Protein AF-A0A5C0AWR8-F1 (afdb_monomer_lite)

Sequence (378 aa):
MVILFFAALILALPTAGLSIVAYIAVLIARSYFRARGRMHHANEKRAERAVVNGENRLPSWVGQETEQDVFLYAVRSFTLRKGVPADFVDAVLQDKNSFTSLMHLAGAMEVEGSSFMDQQLAVSTKLLQYWDAQKHVYEGARAIQTAQQKAEKREVQEDRQVHGQAEGAQPGGSSGDDRVLDVSRSHTPSPLTAKTRNPMFDAARTKLTATLNKMNINVLLIMQAGQILMTSDSLQQQPADWMGGDVLEVMFKVEGREPYFVYYQNSDYYVEMVRGRANFDEATRHEQYRSEASHALATYLVLQLYDQGIDISHDSLVFSHNRIHTNVLAYVERHDNWYPIQHCNQESDSATEQKVASVNNGQTEITDHIAMRALSPA

Secondary structure (DSSP, 8-state):
-HHHHHHHHHHHIIIIIHHHHHHHHHHHHHHHHHHHHHHHHHHHHHHHHHHHTT-----TTTT-HHHHHHHHHHHHHHHHHTT--HHHHHHHHHSHHHHHHHHHHHHHHHHTT--HHHHHHHHHHHHHHHHHHHHHHHHHHHHHHHHHHHHHHHHHHHHHHHHGGGS------------------------SS-----HHHHHHHHHHHHHHHHTT-EEEEEEETTEEEEE-HHHHTS-TT--BTTEEEEEEE-TTSPPEEEEEE-HHHHHHHHT----HHHHHHHHHHHHHHHHHHHHHHHHHHHHTT---TTS--EEEEPPSSSEEEEEEGGGTEEEEEE--TTS-TTHHHHHHHHHHTTSS-GGGSS-SSSPPP-

Radius of gyration: 30.31 Å; chains: 1; bounding box: 101×56×70 Å

Organism: NCBI:txid1940612

Structure (mmCIF, N/CA/C/O backbone):
data_AF-A0A5C0AWR8-F1
#
_entry.id   AF-A0A5C0AWR8-F1
#
loop_
_atom_site.group_PDB
_atom_site.id
_atom_site.type_symbol
_atom_site.label_atom_id
_atom_site.label_alt_id
_atom_site.label_comp_id
_atom_site.label_asym_id
_atom_site.label_entity_id
_atom_site.label_seq_id
_atom_site.pdbx_PDB_ins_code
_atom_site.Cartn_x
_atom_site.Cartn_y
_atom_site.Cartn_z
_atom_site.occupancy
_atom_site.B_iso_or_equiv
_atom_site.auth_seq_id
_atom_site.auth_comp_id
_atom_site.auth_asym_id
_atom_site.auth_atom_id
_atom_site.pdbx_PDB_model_num
ATOM 1 N N . MET A 1 1 ? -44.504 -34.061 15.853 1.00 55.78 1 MET A N 1
ATOM 2 C CA . MET A 1 1 ? -43.686 -34.184 14.624 1.00 55.78 1 MET A CA 1
ATOM 3 C C . MET A 1 1 ? -43.572 -32.857 13.873 1.00 55.78 1 MET A C 1
ATOM 5 O O . MET A 1 1 ? -42.469 -32.347 13.779 1.00 55.78 1 MET A O 1
ATOM 9 N N . VAL A 1 2 ? -44.672 -32.241 13.421 1.00 60.56 2 VAL A N 1
ATOM 10 C CA . VAL A 1 2 ? -44.637 -31.007 12.598 1.00 60.56 2 VAL A CA 1
ATOM 11 C C . VAL A 1 2 ? -43.988 -29.801 13.305 1.00 60.56 2 VAL A C 1
ATOM 13 O O . VAL A 1 2 ? -43.189 -29.093 12.708 1.00 60.56 2 VAL A O 1
ATOM 16 N N . ILE A 1 3 ? -44.244 -29.608 14.602 1.00 71.06 3 ILE A N 1
ATOM 17 C CA . ILE A 1 3 ? -43.681 -28.484 15.380 1.00 71.06 3 ILE A CA 1
ATOM 18 C C . ILE A 1 3 ? -42.151 -28.595 15.538 1.00 71.06 3 ILE A C 1
ATOM 20 O O . ILE A 1 3 ? -41.447 -27.592 15.475 1.00 71.06 3 ILE A O 1
ATOM 24 N N . LEU A 1 4 ? -41.622 -29.818 15.665 1.00 65.75 4 LEU A N 1
ATOM 25 C CA . LEU A 1 4 ? -40.177 -30.060 15.761 1.00 65.75 4 LEU A CA 1
ATOM 26 C C . LEU A 1 4 ? -39.460 -29.793 14.429 1.00 65.75 4 LEU A C 1
ATOM 28 O O . LEU A 1 4 ? -38.316 -29.353 14.433 1.00 65.75 4 LEU A O 1
ATOM 32 N N . PHE A 1 5 ? -40.142 -29.994 13.298 1.00 67.38 5 PHE A N 1
ATOM 33 C CA . PHE A 1 5 ? -39.609 -29.683 11.972 1.00 67.38 5 PHE A CA 1
ATOM 34 C C . PHE A 1 5 ? -39.431 -28.171 11.766 1.00 67.38 5 PHE A C 1
ATOM 36 O O . PHE A 1 5 ? -38.375 -27.733 11.318 1.00 67.38 5 PHE A O 1
ATOM 43 N N . PHE A 1 6 ? -40.415 -27.358 12.164 1.00 70.50 6 PHE A N 1
ATOM 44 C CA . PHE A 1 6 ? -40.301 -25.897 12.078 1.00 70.50 6 PHE A CA 1
ATOM 45 C C . PHE A 1 6 ? -39.277 -25.326 13.065 1.00 70.50 6 PHE A C 1
ATOM 47 O O . PHE A 1 6 ? -38.537 -24.414 12.706 1.00 70.50 6 PHE A O 1
ATOM 54 N N . ALA A 1 7 ? -39.167 -25.898 14.268 1.00 69.38 7 ALA A N 1
ATOM 55 C CA . ALA A 1 7 ? -38.116 -25.527 15.214 1.00 69.38 7 ALA A CA 1
ATOM 56 C C . ALA A 1 7 ? -36.713 -25.842 14.661 1.00 69.38 7 ALA A C 1
ATOM 58 O O . ALA A 1 7 ? -35.827 -24.994 14.730 1.00 69.38 7 ALA A O 1
ATOM 59 N N . ALA A 1 8 ? -36.524 -27.013 14.039 1.00 64.06 8 ALA A N 1
ATOM 60 C CA . ALA A 1 8 ? -35.270 -27.373 13.374 1.00 64.06 8 ALA A CA 1
ATOM 61 C C . ALA A 1 8 ? -34.954 -26.463 12.170 1.00 64.06 8 ALA A C 1
ATOM 63 O O . ALA A 1 8 ? -33.797 -26.105 11.966 1.00 64.06 8 ALA A O 1
ATOM 64 N N . LEU A 1 9 ? -35.968 -26.030 11.410 1.00 64.88 9 LEU A N 1
ATOM 65 C CA . LEU A 1 9 ? -35.808 -25.103 10.282 1.00 64.88 9 LEU A CA 1
ATOM 66 C C . LEU A 1 9 ? -35.366 -23.698 10.739 1.00 64.88 9 LEU A C 1
ATOM 68 O O . LEU A 1 9 ? -34.496 -23.092 10.119 1.00 64.88 9 LEU A O 1
ATOM 72 N N . ILE A 1 10 ? -35.918 -23.205 11.853 1.00 71.75 10 ILE A N 1
ATOM 73 C CA . ILE A 1 10 ? -35.551 -21.915 12.467 1.00 71.75 10 ILE A CA 1
ATOM 74 C C . ILE A 1 10 ? -34.163 -21.975 13.120 1.00 71.75 10 ILE A C 1
ATOM 76 O O . ILE A 1 10 ? -33.415 -21.003 13.071 1.00 71.75 10 ILE A O 1
ATOM 80 N N . LEU A 1 11 ? -33.778 -23.127 13.673 1.00 65.31 11 LEU A N 1
ATOM 81 C CA . LEU A 1 11 ? -32.439 -23.351 14.228 1.00 65.31 11 LEU A CA 1
ATOM 82 C C . LEU A 1 11 ? -31.359 -23.571 13.157 1.00 65.31 11 LEU A C 1
ATOM 84 O O . LEU A 1 11 ? -30.189 -23.326 13.433 1.00 65.31 11 LEU A O 1
ATOM 88 N N . ALA A 1 12 ? -31.726 -23.993 11.942 1.00 60.31 12 ALA A N 1
ATOM 89 C CA . ALA A 1 12 ? -30.806 -24.134 10.808 1.00 60.31 12 ALA A CA 1
ATOM 90 C C . ALA A 1 12 ? -30.588 -22.821 10.025 1.00 60.31 12 ALA A C 1
ATOM 92 O O . ALA A 1 12 ? -29.614 -22.690 9.282 1.00 60.31 12 ALA A O 1
ATOM 93 N N . LEU A 1 13 ? -31.468 -21.830 10.202 1.00 56.78 13 LEU A N 1
ATOM 94 C CA . LEU A 1 13 ? -31.416 -20.511 9.557 1.00 56.78 13 LEU A CA 1
ATOM 95 C C . LEU A 1 13 ? -30.119 -19.703 9.798 1.00 56.78 13 LEU A C 1
ATOM 97 O O . LEU A 1 13 ? -29.678 -19.054 8.848 1.00 56.78 13 LEU A O 1
ATOM 101 N N . PRO A 1 14 ? -29.447 -19.750 10.967 1.00 63.78 14 PRO A N 1
ATOM 102 C CA . PRO A 1 14 ? -28.206 -19.004 11.174 1.00 63.78 14 PRO A CA 1
ATOM 103 C C . PRO A 1 14 ? -27.051 -19.509 10.301 1.00 63.78 14 PRO A C 1
ATOM 105 O O . PRO A 1 14 ? -26.229 -18.716 9.868 1.00 63.78 14 PRO A O 1
ATOM 108 N N . THR A 1 15 ? -26.982 -20.808 9.997 1.00 62.31 15 THR A N 1
ATOM 109 C CA . THR A 1 15 ? -25.838 -21.409 9.285 1.00 62.31 15 THR A CA 1
ATOM 110 C C . THR A 1 15 ? -26.153 -21.732 7.822 1.00 62.31 15 THR A C 1
ATOM 112 O O . THR A 1 15 ? -25.359 -21.432 6.926 1.00 62.31 15 THR A O 1
ATOM 115 N N . ALA A 1 16 ? -27.340 -22.275 7.540 1.00 58.38 16 ALA A N 1
ATOM 116 C CA . ALA A 1 16 ? -27.794 -22.545 6.176 1.00 58.38 16 ALA A CA 1
ATOM 117 C C . ALA A 1 16 ? -28.327 -21.279 5.476 1.00 58.38 16 ALA A C 1
ATOM 119 O O . ALA A 1 16 ? -28.154 -21.116 4.272 1.00 58.38 16 ALA A O 1
ATOM 120 N N . GLY A 1 17 ? -28.934 -20.346 6.218 1.00 61.59 17 GLY A N 1
ATOM 121 C CA . GLY A 1 17 ? -29.434 -19.085 5.658 1.00 61.59 17 GLY A CA 1
ATOM 122 C C . GLY A 1 17 ? -28.309 -18.136 5.241 1.00 61.59 17 GLY A C 1
ATOM 123 O O . GLY A 1 17 ? -28.338 -17.613 4.128 1.00 61.59 17 GLY A O 1
ATOM 124 N N . LEU A 1 18 ? -27.277 -17.972 6.081 1.00 64.56 18 LEU A N 1
ATOM 125 C CA . LEU A 1 18 ? -26.104 -17.150 5.749 1.00 64.56 18 LEU A CA 1
ATOM 126 C C . LEU A 1 18 ? -25.330 -17.699 4.544 1.00 64.56 18 LEU A C 1
ATOM 128 O O . LEU A 1 18 ? -24.934 -16.923 3.679 1.00 64.56 18 LEU A O 1
ATOM 132 N N . SER A 1 19 ? -25.166 -19.020 4.436 1.00 61.41 19 SER A N 1
ATOM 133 C CA . SER A 1 19 ? -24.492 -19.630 3.280 1.00 61.41 19 SER A CA 1
ATOM 134 C C . SER A 1 19 ? -25.290 -19.477 1.981 1.00 61.41 19 SER A C 1
ATOM 136 O O . SER A 1 19 ? -24.690 -19.232 0.937 1.00 61.41 19 SER A O 1
ATOM 138 N N . ILE A 1 20 ? -26.627 -19.525 2.027 1.00 75.12 20 ILE A N 1
ATOM 139 C CA . ILE A 1 20 ? -27.479 -19.230 0.862 1.00 75.12 20 ILE A CA 1
ATOM 140 C C . ILE A 1 20 ? -27.379 -17.751 0.464 1.00 75.12 20 ILE A C 1
ATOM 142 O O . ILE A 1 20 ? -27.238 -17.454 -0.721 1.00 75.12 20 ILE A O 1
ATOM 146 N N . VAL A 1 21 ? -27.403 -16.818 1.421 1.00 69.94 21 VAL A N 1
ATOM 147 C CA . VAL A 1 21 ? -27.253 -15.378 1.137 1.00 69.94 21 VAL A CA 1
ATOM 148 C C . VAL A 1 21 ? -25.868 -15.070 0.571 1.00 69.94 21 VAL A C 1
ATOM 150 O O . VAL A 1 21 ? -25.774 -14.384 -0.444 1.00 69.94 21 VAL A O 1
ATOM 153 N N . ALA A 1 22 ? -24.805 -15.625 1.157 1.00 65.56 22 ALA A N 1
ATOM 154 C CA . ALA A 1 22 ? -23.444 -15.494 0.643 1.00 65.56 22 ALA A CA 1
ATOM 155 C C . ALA A 1 22 ? -23.319 -16.095 -0.766 1.00 65.56 22 ALA A C 1
ATOM 157 O O . ALA A 1 22 ? -22.766 -15.464 -1.664 1.00 65.56 22 ALA A O 1
ATOM 158 N N . TYR A 1 23 ? -23.904 -17.271 -1.006 1.00 72.62 23 TYR A N 1
ATOM 159 C CA . TYR A 1 23 ? -23.932 -17.891 -2.330 1.00 72.62 23 TYR A CA 1
ATOM 160 C C . TYR A 1 23 ? -24.665 -17.023 -3.365 1.00 72.62 23 TYR A C 1
ATOM 162 O O . TYR A 1 23 ? -24.157 -16.819 -4.469 1.00 72.62 23 TYR A O 1
ATOM 170 N N . ILE A 1 24 ? -25.823 -16.456 -3.010 1.00 75.56 24 ILE A N 1
ATOM 171 C CA . ILE A 1 24 ? -26.565 -15.524 -3.870 1.00 75.56 24 ILE A CA 1
ATOM 172 C C . ILE A 1 24 ? -25.746 -14.250 -4.115 1.00 75.56 24 ILE A C 1
ATOM 174 O O . ILE A 1 24 ? -25.658 -13.807 -5.259 1.00 75.56 24 ILE A O 1
ATOM 178 N N . ALA A 1 25 ? -25.094 -13.690 -3.094 1.00 66.25 25 ALA A N 1
ATOM 179 C CA . ALA A 1 25 ? -24.231 -12.519 -3.231 1.00 66.25 25 ALA A CA 1
ATOM 180 C C . ALA A 1 25 ? -23.051 -12.790 -4.179 1.00 66.25 25 ALA A C 1
ATOM 182 O O . ALA A 1 25 ? -22.793 -11.995 -5.082 1.00 66.25 25 ALA A O 1
ATOM 183 N N . VAL A 1 26 ? -22.396 -13.949 -4.055 1.00 72.62 26 VAL A N 1
ATOM 184 C CA . VAL A 1 26 ? -21.328 -14.392 -4.965 1.00 72.62 26 VAL A CA 1
ATOM 185 C C . VAL A 1 26 ? -21.856 -14.586 -6.388 1.00 72.62 26 VAL A C 1
ATOM 187 O O . VAL A 1 26 ? -21.194 -14.182 -7.346 1.00 72.62 26 VAL A O 1
ATOM 190 N N . LEU A 1 27 ? -23.047 -15.165 -6.565 1.00 76.50 27 LEU A N 1
ATOM 191 C CA . LEU A 1 27 ? -23.672 -15.297 -7.884 1.00 76.50 27 LEU A CA 1
ATOM 192 C C . LEU A 1 27 ? -23.990 -13.934 -8.508 1.00 76.50 27 LEU A C 1
ATOM 194 O O . LEU A 1 27 ? -23.688 -13.732 -9.687 1.00 76.50 27 LEU A O 1
ATOM 198 N N . ILE A 1 28 ? -24.542 -12.996 -7.734 1.00 72.56 28 ILE A N 1
ATOM 199 C CA . ILE A 1 28 ? -24.821 -11.627 -8.182 1.00 72.56 28 ILE A CA 1
ATOM 200 C C . ILE A 1 28 ? -23.513 -10.937 -8.558 1.00 72.56 28 ILE A C 1
ATOM 202 O O . ILE A 1 28 ? -23.407 -10.454 -9.683 1.00 72.56 28 ILE A O 1
ATOM 206 N N . ALA A 1 29 ? -22.493 -10.976 -7.698 1.00 58.62 29 ALA A N 1
ATOM 207 C CA . ALA A 1 29 ? -21.178 -10.406 -7.972 1.00 58.62 29 ALA A CA 1
ATOM 208 C C . ALA A 1 29 ? -20.571 -10.997 -9.252 1.00 58.62 29 ALA A C 1
ATOM 210 O O . ALA A 1 29 ? -20.183 -10.266 -10.160 1.00 58.62 29 ALA A O 1
ATOM 211 N N . ARG A 1 30 ? -20.578 -12.327 -9.403 1.00 68.19 30 ARG A N 1
ATOM 212 C CA . ARG A 1 30 ? -20.076 -13.003 -10.608 1.00 68.19 30 ARG A CA 1
ATOM 213 C C . ARG A 1 30 ? -20.863 -12.615 -11.859 1.00 68.19 30 ARG A C 1
ATOM 215 O O . ARG A 1 30 ? -20.267 -12.446 -12.925 1.00 68.19 30 ARG A O 1
ATOM 222 N N . SER A 1 31 ? -22.185 -12.483 -11.756 1.00 67.31 31 SER A N 1
ATOM 223 C CA . SER A 1 31 ? -23.040 -12.044 -12.863 1.00 67.31 31 SER A CA 1
ATOM 224 C C . SER A 1 31 ? -22.766 -10.587 -13.244 1.00 67.31 31 SER A C 1
ATOM 226 O O . SER A 1 31 ? -22.643 -10.286 -14.430 1.00 67.31 31 SER A O 1
ATOM 228 N N . TYR A 1 32 ? -22.562 -9.724 -12.248 1.00 67.25 32 TYR A N 1
ATOM 229 C CA . TYR A 1 32 ? -22.225 -8.317 -12.402 1.00 67.25 32 TYR A CA 1
ATOM 230 C C . TYR A 1 32 ? -20.857 -8.155 -13.066 1.00 67.25 32 TYR A C 1
ATOM 232 O O . TYR A 1 32 ? -20.756 -7.468 -14.076 1.00 67.25 32 TYR A O 1
ATOM 240 N N . PHE A 1 33 ? -19.824 -8.864 -12.600 1.00 63.72 33 PHE A N 1
ATOM 241 C CA . PHE A 1 33 ? -18.495 -8.829 -13.219 1.00 63.72 33 PHE A CA 1
ATOM 242 C C . PHE A 1 33 ? -18.507 -9.365 -14.655 1.00 63.72 33 PHE A C 1
ATOM 244 O O . PHE A 1 33 ? -17.884 -8.776 -15.535 1.00 63.72 33 PHE A O 1
ATOM 251 N N . ARG A 1 34 ? -19.265 -10.435 -14.939 1.00 74.50 34 ARG A N 1
ATOM 252 C CA . ARG A 1 34 ? -19.450 -10.929 -16.317 1.00 74.50 34 ARG A CA 1
ATOM 253 C C . ARG A 1 34 ? -20.184 -9.921 -17.197 1.00 74.50 34 ARG A C 1
ATOM 255 O O . ARG A 1 34 ? -19.812 -9.740 -18.353 1.00 74.50 34 ARG A O 1
ATOM 262 N N . ALA A 1 35 ? -21.231 -9.282 -16.677 1.00 70.38 35 ALA A N 1
ATOM 263 C CA . ALA A 1 35 ? -21.957 -8.243 -17.395 1.00 70.38 35 ALA A CA 1
ATOM 264 C C . ALA A 1 35 ? -21.047 -7.044 -17.679 1.00 70.38 35 ALA A C 1
ATOM 266 O O . ALA A 1 35 ? -20.977 -6.608 -18.823 1.00 70.38 35 ALA A O 1
ATOM 267 N N . ARG A 1 36 ? -20.278 -6.596 -16.683 1.00 71.12 36 ARG A N 1
ATOM 268 C CA . ARG A 1 36 ? -19.309 -5.506 -16.811 1.00 71.12 36 ARG A CA 1
ATOM 269 C C . ARG A 1 36 ? -18.202 -5.828 -17.811 1.00 71.12 36 ARG A C 1
ATOM 271 O O . ARG A 1 36 ? -17.913 -4.990 -18.650 1.00 71.12 36 ARG A O 1
ATOM 278 N N . GLY A 1 37 ? -17.669 -7.050 -17.811 1.00 73.88 37 GLY A N 1
ATOM 279 C CA . GLY A 1 37 ? -16.694 -7.487 -18.817 1.00 73.88 37 GLY A CA 1
ATOM 280 C C . GLY A 1 37 ? -17.255 -7.469 -20.245 1.00 73.88 37 GLY A C 1
ATOM 281 O O . GLY A 1 37 ? -16.582 -7.020 -21.169 1.00 73.88 37 GLY A O 1
ATOM 282 N N . ARG A 1 38 ? -18.518 -7.883 -20.434 1.00 80.69 38 ARG A N 1
ATOM 283 C CA . ARG A 1 38 ? -19.192 -7.794 -21.744 1.00 80.69 38 ARG A CA 1
ATOM 284 C C . ARG A 1 38 ? -19.460 -6.352 -22.166 1.00 80.69 38 ARG A C 1
ATOM 286 O O . ARG A 1 38 ? -19.283 -6.038 -23.337 1.00 80.69 38 ARG A O 1
ATOM 293 N N . MET A 1 39 ? -19.883 -5.499 -21.233 1.00 77.88 39 MET A N 1
ATOM 294 C CA . MET A 1 39 ? -20.099 -4.075 -21.500 1.00 77.88 39 MET A CA 1
ATOM 295 C C . MET A 1 39 ? -18.788 -3.380 -21.854 1.00 77.88 39 MET A C 1
ATOM 297 O O . MET A 1 39 ? -18.757 -2.660 -22.837 1.00 77.88 39 MET A O 1
ATOM 301 N N . HIS A 1 40 ? -17.698 -3.670 -21.141 1.00 80.00 40 HIS A N 1
ATOM 302 C CA . HIS A 1 40 ? -16.376 -3.141 -21.463 1.00 80.00 40 HIS A CA 1
ATOM 303 C C . HIS A 1 40 ? -15.961 -3.505 -22.891 1.00 80.00 40 HIS A C 1
ATOM 305 O O . HIS A 1 40 ? -15.625 -2.621 -23.667 1.00 80.00 40 HIS A O 1
ATOM 311 N N . HIS A 1 41 ? -16.083 -4.777 -23.281 1.00 87.25 41 HIS A N 1
ATOM 312 C CA . HIS A 1 41 ? -15.747 -5.194 -24.643 1.00 87.25 41 HIS A CA 1
ATOM 313 C C . HIS A 1 41 ? -16.673 -4.578 -25.708 1.00 87.25 41 HIS A C 1
ATOM 315 O O . HIS A 1 41 ? -16.240 -4.248 -26.811 1.00 87.25 41 HIS A O 1
ATOM 321 N N . ALA A 1 42 ? -17.961 -4.403 -25.393 1.00 89.75 42 ALA A N 1
ATOM 322 C CA . ALA A 1 42 ? -18.899 -3.729 -26.285 1.00 89.75 42 ALA A CA 1
ATOM 323 C C . ALA A 1 42 ? -18.559 -2.238 -26.450 1.00 89.75 42 ALA A C 1
ATOM 325 O O . ALA A 1 42 ? -18.569 -1.742 -27.577 1.00 89.75 42 ALA A O 1
ATOM 326 N N . ASN A 1 43 ? -18.224 -1.554 -25.354 1.00 88.94 43 ASN A N 1
ATOM 327 C CA . ASN A 1 43 ? -17.800 -0.156 -25.340 1.00 88.94 43 ASN A CA 1
ATOM 328 C C . ASN A 1 43 ? -16.485 0.016 -26.100 1.00 88.94 43 ASN A C 1
ATOM 330 O O . ASN A 1 43 ? -16.406 0.877 -26.963 1.00 88.94 43 ASN A O 1
ATOM 334 N N . GLU A 1 44 ? -15.508 -0.864 -25.875 1.00 92.94 44 GLU A N 1
ATOM 335 C CA . GLU A 1 44 ? -14.244 -0.902 -26.615 1.00 92.94 44 GLU A CA 1
ATOM 336 C C . GLU A 1 44 ? -14.503 -1.018 -28.121 1.00 92.94 44 GLU A C 1
ATOM 338 O O . GLU A 1 44 ? -14.021 -0.201 -28.900 1.00 92.94 44 GLU A O 1
ATOM 343 N N . LYS A 1 45 ? -15.350 -1.963 -28.555 1.00 93.44 45 LYS A N 1
ATOM 344 C CA . LYS A 1 45 ? -15.681 -2.131 -29.980 1.00 93.44 45 LYS A CA 1
ATOM 345 C C . LYS A 1 45 ? -16.420 -0.938 -30.584 1.00 93.44 45 LYS A C 1
ATOM 347 O O . LYS A 1 45 ? -16.255 -0.672 -31.775 1.00 93.44 45 LYS A O 1
ATOM 352 N N . ARG A 1 46 ? -17.255 -0.239 -29.812 1.00 93.25 46 ARG A N 1
ATOM 353 C CA . ARG A 1 46 ? -17.919 0.995 -30.261 1.00 93.25 46 ARG A CA 1
ATOM 354 C C . ARG A 1 46 ? -16.935 2.150 -30.351 1.00 93.25 46 ARG A C 1
ATOM 356 O O . ARG A 1 46 ? -16.904 2.811 -31.383 1.00 93.25 46 ARG A O 1
ATOM 363 N N . ALA A 1 47 ? -16.097 2.320 -29.335 1.00 94.56 47 ALA A N 1
ATOM 364 C CA . ALA A 1 47 ? -15.051 3.327 -29.294 1.00 94.56 47 ALA A CA 1
ATOM 365 C C . ALA A 1 47 ? -14.060 3.145 -30.454 1.00 94.56 47 ALA A C 1
ATOM 367 O O . ALA A 1 47 ? -13.770 4.100 -31.167 1.00 94.56 47 ALA A O 1
ATOM 368 N N . GLU A 1 48 ? -13.630 1.911 -30.739 1.00 94.06 48 GLU A N 1
ATOM 369 C CA . GLU A 1 48 ? -12.796 1.602 -31.906 1.00 94.06 48 GLU A CA 1
ATOM 370 C C . GLU A 1 48 ? -13.467 2.020 -33.223 1.00 94.06 48 GLU A C 1
ATOM 372 O O . GLU A 1 48 ? -12.822 2.626 -34.077 1.00 94.06 48 GLU A O 1
ATOM 377 N N . ARG A 1 49 ? -14.764 1.728 -33.399 1.00 94.56 49 ARG A N 1
ATOM 378 C CA . ARG A 1 49 ? -15.512 2.144 -34.599 1.00 94.56 49 ARG A CA 1
ATOM 379 C C . ARG A 1 49 ? -15.638 3.660 -34.695 1.00 94.56 49 ARG A C 1
ATOM 381 O O . ARG A 1 49 ? -15.494 4.187 -35.790 1.00 94.56 49 ARG A O 1
ATOM 388 N N . ALA A 1 50 ? -15.884 4.344 -33.581 1.00 93.31 50 ALA A N 1
ATOM 389 C CA . ALA A 1 50 ? -15.970 5.800 -33.537 1.00 93.31 50 ALA A CA 1
ATOM 390 C C . ALA A 1 50 ? -14.646 6.439 -33.992 1.00 93.31 50 ALA A C 1
ATOM 392 O O . ALA A 1 50 ? -14.647 7.282 -34.888 1.00 93.31 50 ALA A O 1
ATOM 393 N N . VAL A 1 51 ? -13.510 5.950 -33.479 1.00 94.69 51 VAL A N 1
ATOM 394 C CA . VAL A 1 51 ? -12.175 6.409 -33.900 1.00 94.69 51 VAL A CA 1
ATOM 395 C C . VAL A 1 51 ? -11.932 6.135 -35.389 1.00 94.69 51 VAL A C 1
ATOM 397 O O . VAL A 1 51 ? -11.471 7.020 -36.106 1.00 94.69 51 VAL A O 1
ATOM 400 N N . VAL A 1 52 ? -12.290 4.948 -35.894 1.00 93.81 52 VAL A N 1
ATOM 401 C CA . VAL A 1 52 ? -12.159 4.607 -37.328 1.00 93.81 52 VAL A CA 1
ATOM 402 C C . VAL A 1 52 ? -13.048 5.485 -38.218 1.00 93.81 52 VAL A C 1
ATOM 404 O O . VAL A 1 52 ? -12.643 5.844 -39.321 1.00 93.81 52 VAL A O 1
ATOM 407 N N . ASN A 1 53 ? -14.229 5.873 -37.737 1.00 94.31 53 ASN A N 1
ATOM 408 C CA . ASN A 1 53 ? -15.147 6.771 -38.439 1.00 94.31 53 ASN A CA 1
ATOM 409 C C . ASN A 1 53 ? -14.720 8.251 -38.373 1.00 94.31 53 ASN A C 1
ATOM 411 O O . ASN A 1 53 ? -15.391 9.103 -38.954 1.00 94.31 53 ASN A O 1
ATOM 415 N N . GLY A 1 54 ? -13.617 8.567 -37.687 1.00 92.88 54 GLY A N 1
ATOM 416 C CA . GLY A 1 54 ? -13.099 9.928 -37.549 1.00 92.88 54 GLY A CA 1
ATOM 417 C C . GLY A 1 54 ? -13.772 10.750 -36.449 1.00 92.88 54 GLY A C 1
ATOM 418 O O . GLY A 1 54 ? -13.617 11.972 -36.425 1.00 92.88 54 GLY A O 1
ATOM 419 N N . GLU A 1 55 ? -14.498 10.116 -35.523 1.00 93.31 55 GLU A N 1
ATOM 420 C CA . GLU A 1 55 ? -15.027 10.772 -34.323 1.00 93.31 55 GLU A CA 1
ATOM 421 C C . GLU A 1 55 ? -13.898 11.003 -33.309 1.00 93.31 55 GLU A C 1
ATOM 423 O O . GLU A 1 55 ? -13.762 10.336 -32.285 1.00 93.31 55 GLU A O 1
ATOM 428 N N . ASN A 1 56 ? -13.049 11.973 -33.631 1.00 93.38 56 ASN A N 1
ATOM 429 C CA . ASN A 1 56 ? -11.860 12.317 -32.871 1.00 93.38 56 ASN A CA 1
ATOM 430 C C . ASN A 1 56 ? -12.235 13.189 -31.669 1.00 93.38 56 ASN A C 1
ATOM 432 O O . ASN A 1 56 ? -12.353 14.410 -31.778 1.00 93.38 56 ASN A O 1
ATOM 436 N N . ARG A 1 57 ? -12.424 12.562 -30.507 1.00 94.94 57 ARG A N 1
ATOM 437 C CA . ARG A 1 57 ? -12.614 13.252 -29.222 1.00 94.94 57 ARG A CA 1
ATOM 438 C C . ARG A 1 57 ? -11.449 12.947 -28.301 1.00 94.94 57 ARG A C 1
ATOM 440 O O . ARG A 1 57 ? -10.961 11.824 -28.291 1.00 94.94 57 ARG A O 1
ATOM 447 N N . LEU A 1 58 ? -10.967 13.946 -27.577 1.00 97.56 58 LEU A N 1
ATOM 448 C CA . LEU A 1 58 ? -9.961 13.741 -26.539 1.00 97.56 58 LEU A CA 1
ATOM 449 C C . LEU A 1 58 ? -10.662 13.521 -25.195 1.00 97.56 58 LEU A C 1
ATOM 451 O O . LEU A 1 58 ? -11.769 14.037 -25.017 1.00 97.56 58 LEU A O 1
ATOM 455 N N . PRO A 1 59 ? -10.050 12.765 -24.271 1.00 96.88 59 PRO A N 1
ATOM 456 C CA . PRO A 1 59 ? -10.613 12.592 -22.947 1.00 96.88 59 PRO A CA 1
ATOM 457 C C . PRO A 1 59 ? -10.589 13.914 -22.173 1.00 96.88 59 PRO A C 1
ATOM 459 O O . PRO A 1 59 ? -9.709 14.754 -22.384 1.00 96.88 59 PRO A O 1
ATOM 462 N N . SER A 1 60 ? -11.544 14.095 -21.263 1.00 97.38 60 SER A N 1
ATOM 463 C CA . SER A 1 60 ? -11.716 15.331 -20.483 1.00 97.38 60 SER A CA 1
ATOM 464 C C . SER A 1 60 ? -10.481 15.709 -19.656 1.00 97.38 60 SER A C 1
ATOM 466 O O . SER A 1 60 ? -10.227 16.887 -19.404 1.00 97.38 60 SER A O 1
ATOM 468 N N . TRP A 1 61 ? -9.676 14.712 -19.295 1.00 94.56 61 TRP A N 1
ATOM 469 C CA . TRP A 1 61 ? -8.472 14.834 -18.485 1.00 94.56 61 TRP A CA 1
ATOM 470 C C . TRP A 1 61 ? -7.189 15.142 -19.271 1.00 94.56 61 TRP A C 1
ATOM 472 O O . TRP A 1 61 ? -6.151 15.380 -18.666 1.00 94.56 61 TRP A O 1
ATOM 482 N N . VAL A 1 62 ? -7.217 15.190 -20.610 1.00 93.06 62 VAL A N 1
ATOM 483 C CA . VAL A 1 62 ? -5.995 15.349 -21.434 1.00 93.06 62 VAL A CA 1
ATOM 484 C C . VAL A 1 62 ? -5.232 16.664 -21.188 1.00 93.06 62 VAL A C 1
ATOM 486 O O . VAL A 1 62 ? -4.067 16.777 -21.544 1.00 93.06 62 VAL A O 1
ATOM 489 N N . GLY A 1 63 ? -5.887 17.679 -20.615 1.00 88.31 63 GLY A N 1
ATOM 490 C CA . GLY A 1 63 ? -5.257 18.952 -20.241 1.00 88.31 63 GLY A CA 1
ATOM 491 C C . GLY A 1 63 ? -4.696 18.981 -18.817 1.00 88.31 63 GLY A C 1
ATOM 492 O O . GLY A 1 63 ? -4.146 19.999 -18.406 1.00 88.31 63 GLY A O 1
ATOM 493 N N . GLN A 1 64 ? -4.871 17.902 -18.053 1.00 92.00 64 GLN A N 1
ATOM 494 C CA . GLN A 1 64 ? -4.429 17.783 -16.670 1.00 92.00 64 GLN A CA 1
ATOM 495 C C . GLN A 1 64 ? -3.165 16.921 -16.631 1.00 92.00 64 GLN A C 1
ATOM 497 O O . GLN A 1 64 ? -3.242 15.697 -16.705 1.00 92.00 64 GLN A O 1
ATOM 502 N N . GLU A 1 65 ? -2.005 17.571 -16.507 1.00 82.38 65 GLU A N 1
ATOM 503 C CA . GLU A 1 65 ? -0.678 16.930 -16.548 1.00 82.38 65 GLU A CA 1
ATOM 504 C C . GLU A 1 65 ? -0.593 15.715 -15.610 1.00 82.38 65 GLU A C 1
ATOM 506 O O . GLU A 1 65 ? -0.235 14.619 -16.032 1.00 82.38 65 GLU A O 1
ATOM 511 N N . THR A 1 66 ? -1.067 15.864 -14.369 1.00 75.06 66 THR A N 1
ATOM 512 C CA . THR A 1 66 ? -1.081 14.776 -13.381 1.00 75.06 66 THR A CA 1
ATOM 513 C C . THR A 1 66 ? -1.935 13.579 -13.811 1.00 75.06 66 THR A C 1
ATOM 515 O O . THR A 1 66 ? -1.526 12.435 -13.618 1.00 75.06 66 THR A O 1
ATOM 518 N N . GLU A 1 67 ? -3.119 13.798 -14.390 1.00 74.75 67 GLU A N 1
ATOM 519 C CA . GLU A 1 67 ? -3.993 12.695 -14.818 1.00 74.75 67 GLU A CA 1
ATOM 520 C C . GLU A 1 67 ? -3.434 11.998 -16.062 1.00 74.75 67 GLU A C 1
ATOM 522 O O . GLU A 1 67 ? -3.472 10.769 -16.152 1.00 74.75 67 GLU A O 1
ATOM 527 N N . GLN A 1 68 ? -2.850 12.766 -16.985 1.00 89.12 68 GLN A N 1
ATOM 528 C CA . GLN A 1 68 ? -2.179 12.235 -18.165 1.00 89.12 68 GLN A CA 1
ATOM 529 C C . GLN A 1 68 ? -0.971 11.366 -17.786 1.00 89.12 68 GLN A C 1
ATOM 531 O O . GLN A 1 68 ? -0.832 10.260 -18.313 1.00 89.12 68 GLN A O 1
ATOM 536 N N . ASP A 1 69 ? -0.146 11.806 -16.836 1.00 74.31 69 ASP A N 1
ATOM 537 C CA . ASP A 1 69 ? 1.002 11.038 -16.346 1.00 74.31 69 ASP A CA 1
ATOM 538 C C . ASP A 1 69 ? 0.571 9.725 -15.686 1.00 74.31 69 ASP A C 1
ATOM 540 O O . ASP A 1 69 ? 1.092 8.652 -16.012 1.00 74.31 69 ASP A O 1
ATOM 544 N N . VAL A 1 70 ? -0.436 9.783 -14.805 1.00 69.19 70 VAL A N 1
ATOM 545 C CA . VAL A 1 70 ? -1.013 8.591 -14.164 1.00 69.19 70 VAL A CA 1
ATOM 546 C C . VAL A 1 70 ? -1.563 7.625 -15.216 1.00 69.19 70 VAL A C 1
ATOM 548 O O . VAL A 1 70 ? -1.354 6.411 -15.117 1.00 69.19 70 VAL A O 1
ATOM 551 N N . PHE A 1 71 ? -2.239 8.146 -16.242 1.00 90.50 71 PHE A N 1
ATOM 552 C CA . PHE A 1 71 ? -2.792 7.349 -17.329 1.00 90.50 71 PHE A CA 1
ATOM 553 C C . PHE A 1 71 ? -1.703 6.634 -18.137 1.00 90.50 71 PHE A C 1
ATOM 555 O O . PHE A 1 71 ? -1.739 5.408 -18.281 1.00 90.50 71 PHE A O 1
ATOM 562 N N . LEU A 1 72 ? -0.723 7.383 -18.650 1.00 90.62 72 LEU A N 1
ATOM 563 C CA . LEU A 1 72 ? 0.344 6.842 -19.493 1.00 90.62 72 LEU A CA 1
ATOM 564 C C . LEU A 1 72 ? 1.217 5.853 -18.731 1.00 90.62 72 LEU A C 1
ATOM 566 O O . LEU A 1 72 ? 1.585 4.809 -19.281 1.00 90.62 72 LEU A O 1
ATOM 570 N N . TYR A 1 73 ? 1.480 6.118 -17.453 1.00 80.25 73 TYR A N 1
ATOM 571 C CA . TYR A 1 73 ? 2.180 5.157 -16.626 1.00 80.25 73 TYR A CA 1
ATOM 572 C C . TYR A 1 73 ? 1.414 3.841 -16.470 1.00 80.25 73 TYR A C 1
ATOM 574 O O . TYR A 1 73 ? 1.998 2.769 -16.660 1.00 80.25 73 TYR A O 1
ATOM 582 N N . ALA A 1 74 ? 0.128 3.891 -16.109 1.00 70.94 74 ALA A N 1
ATOM 583 C CA . ALA A 1 74 ? -0.667 2.682 -15.912 1.00 70.94 74 ALA A CA 1
ATOM 584 C C . ALA A 1 74 ? -0.708 1.842 -17.198 1.00 70.94 74 ALA A C 1
ATOM 586 O O . ALA A 1 74 ? -0.514 0.622 -17.154 1.00 70.94 74 ALA A O 1
ATOM 587 N N . VAL A 1 75 ? -0.850 2.506 -18.352 1.00 92.56 75 VAL A N 1
ATOM 588 C CA . VAL A 1 75 ? -0.811 1.864 -19.670 1.00 92.56 75 VAL A CA 1
ATOM 589 C C . VAL A 1 75 ? 0.542 1.194 -19.934 1.00 92.56 75 VAL A C 1
ATOM 591 O O . VAL A 1 75 ? 0.587 0.024 -20.340 1.00 92.56 75 VAL A O 1
ATOM 594 N N . ARG A 1 76 ? 1.647 1.902 -19.673 1.00 91.88 76 ARG A N 1
ATOM 595 C CA . ARG A 1 76 ? 3.019 1.403 -19.851 1.00 91.88 76 ARG A CA 1
ATOM 596 C C . ARG A 1 76 ? 3.310 0.228 -18.921 1.00 91.88 76 ARG A C 1
ATOM 598 O O . ARG A 1 76 ? 3.695 -0.842 -19.376 1.00 91.88 76 ARG A O 1
ATOM 605 N N . SER A 1 77 ? 3.064 0.353 -17.621 1.00 77.75 77 SER A N 1
ATOM 606 C CA . SER A 1 77 ? 3.368 -0.728 -16.676 1.00 77.75 77 SER A CA 1
ATOM 607 C C . SER A 1 77 ? 2.436 -1.936 -16.812 1.00 77.75 77 SER A C 1
ATOM 609 O O . SER A 1 77 ? 2.857 -3.058 -16.520 1.00 77.75 77 SER A O 1
ATOM 611 N N . PHE A 1 78 ? 1.198 -1.782 -17.296 1.00 85.00 78 PHE A N 1
ATOM 612 C CA . PHE A 1 78 ? 0.374 -2.935 -17.678 1.00 85.00 78 PHE A CA 1
ATOM 613 C C . PHE A 1 78 ? 0.963 -3.683 -18.883 1.00 85.00 78 PHE A C 1
ATOM 615 O O . PHE A 1 78 ? 1.094 -4.907 -18.840 1.00 85.00 78 PHE A O 1
ATOM 622 N N . THR A 1 79 ? 1.351 -2.968 -19.942 1.00 93.06 79 THR A N 1
ATOM 623 C CA . THR A 1 79 ? 1.880 -3.572 -21.182 1.00 93.06 79 THR A CA 1
ATOM 624 C C . THR A 1 79 ? 3.244 -4.234 -20.968 1.00 93.06 79 THR A C 1
ATOM 626 O O . THR A 1 79 ? 3.443 -5.371 -21.401 1.00 93.06 79 THR A O 1
ATOM 629 N N . LEU A 1 80 ? 4.130 -3.614 -20.182 1.00 88.31 80 LEU A N 1
ATOM 630 C CA . LEU A 1 80 ? 5.402 -4.212 -19.757 1.00 88.31 80 LEU A CA 1
ATOM 631 C C . LEU A 1 80 ? 5.198 -5.519 -18.977 1.00 88.31 80 LEU A C 1
ATOM 633 O O . LEU A 1 80 ? 5.839 -6.528 -19.268 1.00 88.31 80 LEU A O 1
ATOM 637 N N . ARG A 1 81 ? 4.251 -5.551 -18.026 1.00 83.00 81 ARG A N 1
ATOM 638 C CA . ARG A 1 81 ? 3.912 -6.772 -17.265 1.00 83.00 81 ARG A CA 1
ATOM 639 C C . ARG A 1 81 ? 3.349 -7.894 -18.140 1.00 83.00 81 ARG A C 1
ATOM 641 O O . ARG A 1 81 ? 3.390 -9.056 -17.742 1.00 83.00 81 ARG A O 1
ATOM 648 N N . LYS A 1 82 ? 2.835 -7.568 -19.327 1.00 90.88 82 LYS A N 1
ATOM 649 C CA . LYS A 1 82 ? 2.389 -8.534 -20.341 1.00 90.88 82 LYS A CA 1
ATOM 650 C C . LYS A 1 82 ? 3.509 -8.983 -21.286 1.00 90.88 82 LYS A C 1
ATOM 652 O O . LYS A 1 82 ? 3.247 -9.777 -22.183 1.00 90.88 82 LYS A O 1
ATOM 657 N N . GLY A 1 83 ? 4.745 -8.540 -21.052 1.00 92.69 83 GLY A N 1
ATOM 658 C CA . GLY A 1 83 ? 5.931 -8.976 -21.785 1.00 92.69 83 GLY A CA 1
ATOM 659 C C . GLY A 1 83 ? 6.231 -8.167 -23.046 1.00 92.69 83 GLY A C 1
ATOM 660 O O . GLY A 1 83 ? 7.043 -8.614 -23.855 1.00 92.69 83 GLY A O 1
ATOM 661 N N . VAL A 1 84 ? 5.599 -7.002 -23.234 1.00 95.12 84 VAL A N 1
ATOM 662 C CA . VAL A 1 84 ? 5.956 -6.092 -24.331 1.00 95.12 84 VAL A CA 1
ATOM 663 C C . VAL A 1 84 ? 7.293 -5.408 -24.009 1.00 95.12 84 VAL A C 1
ATOM 665 O O . VAL A 1 84 ? 7.450 -4.910 -22.892 1.00 95.12 84 VAL A O 1
ATOM 668 N N . PRO A 1 85 ? 8.262 -5.366 -24.941 1.00 95.56 85 PRO A N 1
ATOM 669 C CA . PRO A 1 85 ? 9.520 -4.646 -24.748 1.00 95.56 85 PRO A CA 1
ATOM 670 C C . PRO A 1 85 ? 9.319 -3.139 -24.511 1.00 95.56 85 PRO A C 1
ATOM 672 O O . PRO A 1 85 ? 8.481 -2.509 -25.154 1.00 95.56 85 PRO A O 1
ATOM 675 N N . ALA A 1 86 ? 10.085 -2.551 -23.586 1.00 91.56 86 ALA A N 1
ATOM 676 C CA . ALA A 1 86 ? 9.924 -1.148 -23.188 1.00 91.56 86 ALA A CA 1
ATOM 677 C C . ALA A 1 86 ? 10.211 -0.154 -24.319 1.00 91.56 86 ALA A C 1
ATOM 679 O O . ALA A 1 86 ? 9.472 0.805 -24.502 1.00 91.56 86 ALA A O 1
ATOM 680 N N . ASP A 1 87 ? 11.233 -0.440 -25.115 1.00 93.00 87 ASP A N 1
ATOM 681 C CA . ASP A 1 87 ? 11.605 0.287 -26.325 1.00 93.00 87 ASP A CA 1
ATOM 682 C C . ASP A 1 87 ? 10.482 0.315 -27.371 1.00 93.00 87 ASP A C 1
ATOM 684 O O . ASP A 1 87 ? 10.257 1.349 -27.998 1.00 93.00 87 ASP A O 1
ATOM 688 N N . PHE A 1 88 ? 9.728 -0.777 -27.527 1.00 96.00 88 PHE A N 1
ATOM 689 C CA . PHE A 1 88 ? 8.530 -0.779 -28.369 1.00 96.00 88 PHE A CA 1
ATOM 690 C C . PHE A 1 88 ? 7.429 0.133 -27.810 1.00 96.00 88 PHE A C 1
ATOM 692 O O . PHE A 1 88 ? 6.871 0.945 -28.549 1.00 96.00 88 PHE A O 1
ATOM 699 N N . VAL A 1 89 ? 7.113 0.010 -26.514 1.00 96.25 89 VAL A N 1
ATOM 700 C CA . VAL A 1 89 ? 6.068 0.830 -25.875 1.00 96.25 89 VAL A CA 1
ATOM 701 C C . VAL A 1 89 ? 6.407 2.315 -25.999 1.00 96.25 89 VAL A C 1
ATOM 703 O O . VAL A 1 89 ? 5.558 3.105 -26.406 1.00 96.25 89 VAL A O 1
ATOM 706 N N . ASP A 1 90 ? 7.655 2.682 -25.713 1.00 94.19 90 ASP A N 1
ATOM 707 C CA . ASP A 1 90 ? 8.119 4.064 -25.773 1.00 94.19 90 ASP A CA 1
ATOM 708 C C . ASP A 1 90 ? 8.085 4.601 -27.211 1.00 94.19 90 ASP A C 1
ATOM 710 O O . ASP A 1 90 ? 7.610 5.713 -27.427 1.00 94.19 90 ASP A O 1
ATOM 714 N N . ALA A 1 91 ? 8.486 3.803 -28.208 1.00 95.12 91 ALA A N 1
ATOM 715 C CA . ALA A 1 91 ? 8.399 4.195 -29.616 1.00 95.12 91 ALA A CA 1
ATOM 716 C C . ALA A 1 91 ? 6.952 4.473 -30.060 1.00 95.12 91 ALA A C 1
ATOM 718 O O . ALA A 1 91 ? 6.694 5.464 -30.743 1.00 95.12 91 ALA A O 1
ATOM 719 N N . VAL A 1 92 ? 5.993 3.639 -29.642 1.00 96.31 92 VAL A N 1
ATOM 720 C CA . VAL A 1 92 ? 4.565 3.835 -29.949 1.00 96.31 92 VAL A CA 1
ATOM 721 C C . VAL A 1 92 ? 4.001 5.070 -29.243 1.00 96.31 92 VAL A C 1
ATOM 723 O O . VAL A 1 92 ? 3.221 5.808 -29.840 1.00 96.31 92 VAL A O 1
ATOM 726 N N . LEU A 1 93 ? 4.373 5.307 -27.981 1.00 95.19 93 LEU A N 1
ATOM 727 C CA . LEU A 1 93 ? 3.888 6.462 -27.218 1.00 95.19 93 LEU A CA 1
ATOM 728 C C . LEU A 1 93 ? 4.536 7.785 -27.657 1.00 95.19 93 LEU A C 1
ATOM 730 O O . LEU A 1 93 ? 3.918 8.835 -27.503 1.00 95.19 93 LEU A O 1
ATOM 734 N N . GLN A 1 94 ? 5.749 7.752 -28.212 1.00 95.19 94 GLN A N 1
ATOM 735 C CA . GLN A 1 94 ? 6.421 8.927 -28.779 1.00 95.19 94 GLN A CA 1
ATOM 736 C C . GLN A 1 94 ? 5.966 9.237 -30.211 1.00 95.19 94 GLN A C 1
ATOM 738 O O . GLN A 1 94 ? 6.040 10.391 -30.641 1.00 95.19 94 GLN A O 1
ATOM 743 N N . ASP A 1 95 ? 5.477 8.242 -30.958 1.00 96.75 95 ASP A N 1
ATOM 744 C CA . ASP A 1 95 ? 4.888 8.478 -32.272 1.00 96.75 95 ASP A CA 1
ATOM 745 C C . ASP A 1 95 ? 3.580 9.270 -32.141 1.00 96.75 95 ASP A C 1
ATOM 747 O O . ASP A 1 95 ? 2.566 8.783 -31.638 1.00 96.75 95 ASP A O 1
ATOM 751 N N . LYS A 1 96 ? 3.588 10.508 -32.647 1.00 95.56 96 LYS A N 1
ATOM 752 C CA . LYS A 1 96 ? 2.464 11.446 -32.522 1.00 95.56 96 LYS A CA 1
ATOM 753 C C . LYS A 1 96 ? 1.151 10.859 -33.041 1.00 95.56 96 LYS A C 1
ATOM 755 O O . LYS A 1 96 ? 0.107 11.100 -32.437 1.00 95.56 96 LYS A O 1
ATOM 760 N N . ASN A 1 97 ? 1.182 10.114 -34.145 1.00 95.88 97 ASN A N 1
ATOM 761 C CA . ASN A 1 97 ? -0.026 9.560 -34.757 1.00 95.88 97 ASN A CA 1
ATOM 762 C C . ASN A 1 97 ? -0.608 8.428 -33.905 1.00 95.88 97 ASN A C 1
ATOM 764 O O . ASN A 1 97 ? -1.802 8.434 -33.602 1.00 95.88 97 ASN A O 1
ATOM 768 N N . SER A 1 98 ? 0.243 7.496 -33.476 1.00 95.81 98 SER A N 1
ATOM 769 C CA . SER A 1 98 ? -0.134 6.384 -32.605 1.00 95.81 98 SER A CA 1
ATOM 770 C C . SER A 1 98 ? -0.643 6.890 -31.261 1.00 95.81 98 SER A C 1
ATOM 772 O O . SER A 1 98 ? -1.738 6.515 -30.845 1.00 95.81 98 SER A O 1
ATOM 774 N N . PHE A 1 99 ? 0.083 7.812 -30.627 1.00 95.56 99 PHE A N 1
ATOM 775 C CA . PHE A 1 99 ? -0.327 8.443 -29.377 1.00 95.56 99 PHE A CA 1
ATOM 776 C C . PHE A 1 99 ? -1.684 9.143 -29.501 1.00 95.56 99 PHE A C 1
ATOM 778 O O . PHE A 1 99 ? -2.587 8.899 -28.703 1.00 95.56 99 PHE A O 1
ATOM 785 N N . THR A 1 100 ? -1.867 9.958 -30.545 1.00 95.62 100 THR A N 1
ATOM 786 C CA . THR A 1 100 ? -3.135 10.659 -30.801 1.00 95.62 100 THR A CA 1
ATOM 787 C C . THR A 1 100 ? -4.284 9.669 -31.001 1.00 95.62 100 THR A C 1
ATOM 789 O O . THR A 1 100 ? -5.362 9.854 -30.441 1.00 95.62 100 THR A O 1
ATOM 792 N N . SER A 1 101 ? -4.055 8.574 -31.734 1.00 95.81 101 SER A N 1
ATOM 793 C CA . SER A 1 101 ? -5.049 7.510 -31.918 1.00 95.81 101 SER A CA 1
ATOM 794 C C . SER A 1 101 ? -5.432 6.830 -30.596 1.00 95.81 101 SER A C 1
ATOM 796 O O . SER A 1 101 ? -6.617 6.608 -30.343 1.00 95.81 101 SER A O 1
ATOM 798 N N . LEU A 1 102 ? -4.458 6.559 -29.719 1.00 97.06 102 LEU A N 1
ATOM 799 C CA . LEU A 1 102 ? -4.702 5.992 -28.389 1.00 97.06 102 LEU A CA 1
ATOM 800 C C . LEU A 1 102 ? -5.474 6.963 -27.479 1.00 97.06 102 LEU A C 1
ATOM 802 O O . LEU A 1 102 ? -6.378 6.536 -26.762 1.00 97.06 102 LEU A O 1
ATOM 806 N N . MET A 1 103 ? -5.181 8.265 -27.539 1.00 97.75 103 MET A N 1
ATOM 807 C CA . MET A 1 103 ? -5.947 9.279 -26.806 1.00 97.75 103 MET A CA 1
ATOM 808 C C . MET A 1 103 ? -7.377 9.404 -27.338 1.00 97.75 103 MET A C 1
ATOM 810 O O . MET A 1 103 ? -8.313 9.496 -26.549 1.00 97.75 103 MET A O 1
ATOM 814 N N . HIS A 1 104 ? -7.582 9.327 -28.656 1.00 97.81 104 HIS A N 1
ATOM 815 C CA . HIS A 1 104 ? -8.931 9.303 -29.222 1.00 97.81 104 HIS A CA 1
ATOM 816 C C . HIS A 1 104 ? -9.728 8.069 -28.808 1.00 97.81 104 HIS A C 1
ATOM 818 O O . HIS A 1 104 ? -10.923 8.179 -28.537 1.00 97.81 104 HIS A O 1
ATOM 824 N N . LEU A 1 105 ? -9.073 6.914 -28.677 1.00 97.75 105 LEU A N 1
ATOM 825 C CA . LEU A 1 105 ? -9.707 5.723 -28.120 1.00 97.75 105 LEU A CA 1
ATOM 826 C C . LEU A 1 105 ? -10.143 5.946 -26.664 1.00 97.75 105 LEU A C 1
ATOM 828 O O . LEU A 1 105 ? -11.273 5.607 -26.318 1.00 97.75 105 LEU A O 1
ATOM 832 N N . ALA A 1 106 ? -9.294 6.550 -25.827 1.00 97.38 106 ALA A N 1
ATOM 833 C CA . ALA A 1 106 ? -9.650 6.882 -24.446 1.00 97.38 106 ALA A CA 1
ATOM 834 C C . ALA A 1 106 ? -10.834 7.867 -24.369 1.00 97.38 106 ALA A C 1
ATOM 836 O O . ALA A 1 106 ? -11.776 7.633 -23.612 1.00 97.38 106 ALA A O 1
ATOM 837 N N . GLY A 1 107 ? -10.837 8.913 -25.202 1.00 97.56 107 GLY A N 1
ATOM 838 C CA . GLY A 1 107 ? -11.943 9.872 -25.280 1.00 97.56 107 GLY A CA 1
ATOM 839 C C . GLY A 1 107 ? -13.251 9.244 -25.776 1.00 97.56 107 GLY A C 1
ATOM 840 O O . GLY A 1 107 ? -14.318 9.508 -25.227 1.00 97.56 107 GLY A O 1
ATOM 841 N N . ALA A 1 108 ? -13.191 8.353 -26.768 1.00 97.69 108 ALA A N 1
ATOM 842 C CA . ALA A 1 108 ? -14.366 7.616 -27.234 1.00 97.69 108 ALA A CA 1
ATOM 843 C C . ALA A 1 108 ? -14.907 6.649 -26.162 1.00 97.69 108 ALA A C 1
ATOM 845 O O . ALA A 1 108 ? -16.119 6.531 -25.985 1.00 97.69 108 ALA A O 1
ATOM 846 N N . MET A 1 109 ? -14.024 6.008 -25.390 1.00 96.69 109 MET A N 1
ATOM 847 C CA . MET A 1 109 ? -14.406 5.179 -24.242 1.00 96.69 109 MET A CA 1
ATOM 848 C C . MET A 1 109 ? -15.116 5.991 -23.150 1.00 96.69 109 MET A C 1
ATOM 850 O O . MET A 1 109 ? -16.093 5.506 -22.574 1.00 96.69 109 MET A O 1
ATOM 854 N N . GLU A 1 110 ? -14.656 7.214 -22.874 1.00 96.38 110 GLU A N 1
ATOM 855 C CA . GLU A 1 110 ? -15.295 8.131 -21.922 1.00 96.38 110 GLU A CA 1
ATOM 856 C C . GLU A 1 110 ? -16.720 8.507 -22.353 1.00 96.38 110 GLU A C 1
ATOM 858 O O . GLU A 1 110 ? -17.637 8.482 -21.533 1.00 96.38 110 GLU A O 1
ATOM 863 N N . VAL A 1 111 ? -16.937 8.771 -23.647 1.00 96.44 111 VAL A N 1
ATOM 864 C CA . VAL A 1 111 ? -18.269 9.074 -24.206 1.00 96.44 111 VAL A CA 1
ATOM 865 C C . VAL A 1 111 ? -19.248 7.910 -24.027 1.00 96.44 111 VAL A C 1
ATOM 867 O O . VAL A 1 111 ? -20.423 8.139 -23.751 1.00 96.44 111 VAL A O 1
ATOM 870 N N . GLU A 1 112 ? -18.772 6.665 -24.113 1.00 94.38 112 GLU A N 1
ATOM 871 C CA . GLU A 1 112 ? -19.569 5.463 -23.809 1.00 94.38 112 GLU A CA 1
ATOM 872 C C . GLU A 1 112 ? -19.768 5.234 -22.290 1.00 94.38 112 GLU A C 1
ATOM 874 O O . GLU A 1 112 ? -20.291 4.198 -21.873 1.00 94.38 112 GLU A O 1
ATOM 879 N N . GLY A 1 113 ? -19.351 6.182 -21.442 1.00 90.12 113 GLY A N 1
ATOM 880 C CA . GLY A 1 113 ? -19.509 6.139 -19.987 1.00 90.12 113 GLY A CA 1
ATOM 881 C C . GLY A 1 113 ? -18.484 5.260 -19.269 1.00 90.12 113 GLY A C 1
ATOM 882 O O . GLY A 1 113 ? -18.729 4.820 -18.144 1.00 90.12 113 GLY A O 1
ATOM 883 N N . SER A 1 114 ? -17.352 4.957 -19.909 1.00 89.25 114 SER A N 1
ATOM 884 C CA . SER A 1 114 ? -16.315 4.106 -19.317 1.00 89.25 114 SER A CA 1
ATOM 885 C C . SER A 1 114 ? -15.492 4.869 -18.280 1.00 89.25 114 SER A C 1
ATOM 887 O O . SER A 1 114 ? -15.107 6.020 -18.499 1.00 89.25 114 SER A O 1
ATOM 889 N N . SER A 1 115 ? -15.177 4.211 -17.160 1.00 88.12 115 SER A N 1
ATOM 890 C CA . SER A 1 115 ? -14.358 4.813 -16.101 1.00 88.12 115 SER A CA 1
ATOM 891 C C . SER A 1 115 ? -12.913 5.050 -16.552 1.00 88.12 115 SER A C 1
ATOM 893 O O . SER A 1 115 ? -12.442 4.412 -17.491 1.00 88.12 115 SER A O 1
ATOM 895 N N . PHE A 1 116 ? -12.174 5.907 -15.844 1.00 86.62 116 PHE A N 1
ATOM 896 C CA . PHE A 1 116 ? -10.752 6.168 -16.109 1.00 86.62 116 PHE A CA 1
ATOM 897 C C . PHE A 1 116 ? -9.907 4.879 -16.162 1.00 86.62 116 PHE A C 1
ATOM 899 O O . PHE A 1 116 ? -9.107 4.686 -17.073 1.00 86.62 116 PHE A O 1
ATOM 906 N N . MET A 1 117 ? -10.159 3.935 -15.250 1.00 80.62 117 MET A N 1
ATOM 907 C CA . MET A 1 117 ? -9.507 2.618 -15.248 1.00 80.62 117 MET A CA 1
ATOM 908 C C . MET A 1 117 ? -9.886 1.776 -16.480 1.00 80.62 117 MET A C 1
ATOM 910 O O . MET A 1 117 ? -9.037 1.106 -17.064 1.00 80.62 117 MET A O 1
ATOM 914 N N . ASP A 1 118 ? -11.152 1.817 -16.909 1.00 83.56 118 ASP A N 1
ATOM 915 C CA . ASP A 1 118 ? -11.590 1.116 -18.123 1.00 83.56 118 ASP A CA 1
ATOM 916 C C . ASP A 1 118 ? -10.934 1.727 -19.379 1.00 83.56 118 ASP A C 1
ATOM 918 O O . ASP A 1 118 ? -10.574 1.001 -20.304 1.00 83.56 118 ASP A O 1
ATOM 922 N N . GLN A 1 119 ? -10.719 3.046 -19.405 1.00 94.38 119 GLN A N 1
ATOM 923 C CA . GLN A 1 119 ? -9.990 3.723 -20.483 1.00 94.38 119 GLN A CA 1
ATOM 924 C C . GLN A 1 119 ? -8.519 3.272 -20.529 1.00 94.38 119 GLN A C 1
ATOM 926 O O . GLN A 1 119 ? -8.026 2.928 -21.605 1.00 94.38 119 GLN A O 1
ATOM 931 N N . GLN A 1 120 ? -7.839 3.198 -19.375 1.00 89.81 120 GLN A N 1
ATOM 932 C CA . GLN A 1 120 ? -6.466 2.679 -19.274 1.00 89.81 120 GLN A CA 1
ATOM 933 C C . GLN A 1 120 ? -6.378 1.246 -19.810 1.00 89.81 120 GLN A C 1
ATOM 935 O O . GLN A 1 120 ? -5.518 0.941 -20.635 1.00 89.81 120 GLN A O 1
ATOM 940 N N . LEU A 1 121 ? -7.306 0.376 -19.397 1.00 88.44 121 LEU A N 1
ATOM 941 C CA . LEU A 1 121 ? -7.338 -1.020 -19.832 1.00 88.44 121 LEU A CA 1
ATOM 942 C C . LEU A 1 121 ? -7.553 -1.160 -21.347 1.00 88.44 121 LEU A C 1
ATOM 944 O O . LEU A 1 121 ? -6.888 -1.984 -21.982 1.00 88.44 121 LEU A O 1
ATOM 948 N N . ALA A 1 122 ? -8.442 -0.359 -21.938 1.00 95.19 122 ALA A N 1
ATOM 949 C CA . ALA A 1 122 ? -8.686 -0.377 -23.380 1.00 95.19 122 ALA A CA 1
ATOM 950 C C . ALA A 1 122 ? -7.464 0.108 -24.175 1.00 95.19 122 ALA A C 1
ATOM 952 O O . ALA A 1 122 ? -7.044 -0.552 -25.126 1.00 95.19 122 ALA A O 1
ATOM 953 N N . VAL A 1 123 ? -6.832 1.207 -23.751 1.00 97.31 123 VAL A N 1
ATOM 954 C CA . VAL A 1 123 ? -5.606 1.711 -24.391 1.00 97.31 123 VAL A CA 1
ATOM 955 C C . VAL A 1 123 ? -4.459 0.709 -24.261 1.00 97.31 123 VAL A C 1
ATOM 957 O O . VAL A 1 123 ? -3.780 0.424 -25.248 1.00 97.31 123 VAL A O 1
ATOM 960 N N . SER A 1 124 ? -4.274 0.100 -23.087 1.00 96.06 124 SER A N 1
ATOM 961 C CA . SER A 1 124 ? -3.311 -0.987 -22.900 1.00 96.06 124 SER A CA 1
ATOM 962 C C . SER A 1 124 ? -3.570 -2.159 -23.838 1.00 96.06 124 SER A C 1
ATOM 964 O O . SER A 1 124 ? -2.640 -2.661 -24.464 1.00 96.06 124 SER A O 1
ATOM 966 N N . THR A 1 125 ? -4.827 -2.588 -23.956 1.00 95.44 125 THR A N 1
ATOM 967 C CA . THR A 1 125 ? -5.222 -3.693 -24.839 1.00 95.44 125 THR A CA 1
ATOM 968 C C . THR A 1 125 ? -4.928 -3.346 -26.296 1.00 95.44 125 THR A C 1
ATOM 970 O O . THR A 1 125 ? -4.407 -4.185 -27.033 1.00 95.44 125 THR A O 1
ATOM 973 N N . LYS A 1 126 ? -5.155 -2.093 -26.706 1.00 97.06 126 LYS A N 1
ATOM 974 C CA . LYS A 1 126 ? -4.812 -1.628 -28.051 1.00 97.06 126 LYS A CA 1
ATOM 975 C C . LYS A 1 126 ? -3.309 -1.652 -28.320 1.00 97.06 126 LYS A C 1
ATOM 977 O O . LYS A 1 126 ? -2.885 -2.075 -29.392 1.00 97.06 126 LYS A O 1
ATOM 982 N N . LEU A 1 127 ? -2.504 -1.267 -27.336 1.00 96.81 127 LEU A N 1
ATOM 983 C CA . LEU A 1 127 ? -1.046 -1.304 -27.438 1.00 96.81 127 LEU A CA 1
ATOM 984 C C . LEU A 1 127 ? -0.525 -2.749 -27.546 1.00 96.81 127 LEU A C 1
ATOM 986 O O . LEU A 1 127 ? 0.370 -3.017 -28.346 1.00 96.81 127 LEU A O 1
ATOM 990 N N . LEU A 1 128 ? -1.139 -3.703 -26.831 1.00 96.44 128 LEU A N 1
ATOM 991 C CA . LEU A 1 128 ? -0.857 -5.135 -27.010 1.00 96.44 128 LEU A CA 1
ATOM 992 C C . LEU A 1 128 ? -1.177 -5.610 -28.434 1.00 96.44 128 LEU A C 1
ATOM 994 O O . LEU A 1 128 ? -0.386 -6.343 -29.015 1.00 96.44 128 LEU A O 1
ATOM 998 N N . GLN A 1 129 ? -2.283 -5.151 -29.030 1.00 95.88 129 GLN A N 1
ATOM 999 C CA . GLN A 1 129 ? -2.607 -5.480 -30.425 1.00 95.88 129 GLN A CA 1
ATOM 1000 C C . GLN A 1 129 ? -1.559 -4.927 -31.403 1.00 95.88 129 GLN A C 1
ATOM 1002 O O . GLN A 1 129 ? -1.198 -5.611 -32.361 1.00 95.88 129 GLN A O 1
ATOM 1007 N N . TYR A 1 130 ? -1.055 -3.706 -31.176 1.00 96.50 130 TYR A N 1
ATOM 1008 C CA . TYR A 1 130 ? 0.041 -3.152 -31.980 1.00 96.50 130 TYR A CA 1
ATOM 1009 C C . TYR A 1 130 ? 1.308 -3.994 -31.855 1.00 96.50 130 TYR A C 1
ATOM 1011 O O . TYR A 1 130 ? 1.953 -4.274 -32.866 1.00 96.50 130 TYR A O 1
ATOM 1019 N N . TRP A 1 131 ? 1.634 -4.431 -30.637 1.00 96.94 131 TRP A N 1
ATOM 1020 C CA . TRP A 1 131 ? 2.760 -5.325 -30.400 1.00 96.94 131 TRP A CA 1
ATOM 1021 C C . TRP A 1 131 ? 2.591 -6.649 -31.139 1.00 96.94 131 TRP A C 1
ATOM 1023 O O . TRP A 1 131 ? 3.465 -7.016 -31.915 1.00 96.94 131 TRP A O 1
ATOM 1033 N N . ASP A 1 132 ? 1.461 -7.334 -30.974 1.00 96.25 132 ASP A N 1
ATOM 1034 C CA . ASP A 1 132 ? 1.219 -8.631 -31.612 1.00 96.25 132 ASP A CA 1
ATOM 1035 C C . ASP A 1 132 ? 1.307 -8.546 -33.145 1.00 96.25 132 ASP A C 1
ATOM 1037 O O . ASP A 1 132 ? 1.851 -9.446 -33.786 1.00 96.25 132 ASP A O 1
ATOM 1041 N N . ALA A 1 133 ? 0.850 -7.438 -33.738 1.00 96.12 133 ALA A N 1
ATOM 1042 C CA . ALA A 1 133 ? 0.951 -7.200 -35.176 1.00 96.12 133 ALA A CA 1
ATOM 1043 C C . ALA A 1 133 ? 2.395 -6.962 -35.662 1.00 96.12 133 ALA A C 1
ATOM 1045 O O . ALA A 1 133 ? 2.727 -7.310 -36.796 1.00 96.12 133 ALA A O 1
ATOM 1046 N N . GLN A 1 134 ? 3.256 -6.366 -34.831 1.00 94.94 134 GLN A N 1
ATOM 1047 C CA . GLN A 1 134 ? 4.618 -5.960 -35.213 1.00 94.94 134 GLN A CA 1
ATOM 1048 C C . GLN A 1 134 ? 5.719 -6.868 -34.653 1.00 94.94 134 GLN A C 1
ATOM 1050 O O . GLN A 1 134 ? 6.870 -6.777 -35.087 1.00 94.94 134 GLN A O 1
ATOM 1055 N N . LYS A 1 135 ? 5.381 -7.772 -33.731 1.00 94.00 135 LYS A N 1
ATOM 1056 C CA . LYS A 1 135 ? 6.318 -8.606 -32.974 1.00 94.00 135 LYS A CA 1
ATOM 1057 C C . LYS A 1 135 ? 7.333 -9.321 -33.862 1.00 94.00 135 LYS A C 1
ATOM 1059 O O . LYS A 1 135 ? 8.523 -9.280 -33.576 1.00 94.00 135 LYS A O 1
ATOM 1064 N N . HIS A 1 136 ? 6.894 -9.914 -34.972 1.00 91.81 136 HIS A N 1
ATOM 1065 C CA . HIS A 1 136 ? 7.787 -10.634 -35.887 1.00 91.81 136 HIS A CA 1
ATOM 1066 C C . HIS A 1 136 ? 8.817 -9.726 -36.574 1.00 91.81 136 HIS A C 1
ATOM 1068 O O . HIS A 1 136 ? 9.969 -10.121 -36.753 1.00 91.81 136 HIS A O 1
ATOM 1074 N N . VAL A 1 137 ? 8.425 -8.500 -36.932 1.00 92.12 137 VAL A N 1
ATOM 1075 C CA . VAL A 1 137 ? 9.332 -7.503 -37.525 1.00 92.12 137 VAL A CA 1
ATOM 1076 C C . VAL A 1 137 ? 10.337 -7.036 -36.475 1.00 92.12 137 VAL A C 1
ATOM 1078 O O . VAL A 1 137 ? 11.536 -6.952 -36.744 1.00 92.12 137 VAL A O 1
ATOM 1081 N N . TYR A 1 138 ? 9.848 -6.796 -35.260 1.00 89.56 138 TYR A N 1
ATOM 1082 C CA . TYR A 1 138 ? 10.648 -6.330 -34.138 1.00 89.56 138 TYR A CA 1
ATOM 1083 C C . TYR A 1 138 ? 11.704 -7.355 -33.699 1.00 89.56 138 TYR A C 1
ATOM 1085 O O . TYR A 1 138 ? 12.883 -7.028 -33.553 1.00 89.56 138 TYR A O 1
ATOM 1093 N N . GLU A 1 139 ? 11.304 -8.618 -33.543 1.00 88.31 139 GLU A N 1
ATOM 1094 C CA . GLU A 1 139 ? 12.204 -9.725 -33.206 1.00 88.31 139 GLU A CA 1
ATOM 1095 C C . GLU A 1 139 ? 13.266 -9.937 -34.294 1.00 88.31 139 GLU A C 1
ATOM 1097 O O . GLU A 1 139 ? 14.438 -10.144 -33.972 1.00 88.31 139 GLU A O 1
ATOM 1102 N N . GLY A 1 140 ? 12.889 -9.804 -35.571 1.00 89.94 140 GLY A N 1
ATOM 1103 C CA . GLY A 1 140 ? 13.825 -9.851 -36.695 1.00 89.94 140 GLY A CA 1
ATOM 1104 C C . GLY A 1 140 ? 14.874 -8.735 -36.645 1.00 89.94 140 GLY A C 1
ATOM 1105 O O . GLY A 1 140 ? 16.072 -9.009 -36.726 1.00 89.94 140 GLY A O 1
ATOM 1106 N N . ALA A 1 141 ? 14.447 -7.483 -36.446 1.00 89.31 141 ALA A N 1
ATOM 1107 C CA . ALA A 1 141 ? 15.352 -6.336 -36.343 1.00 89.31 141 ALA A CA 1
ATOM 1108 C C . ALA A 1 141 ? 16.316 -6.468 -35.151 1.00 89.31 141 ALA A C 1
ATOM 1110 O O . ALA A 1 141 ? 17.525 -6.264 -35.289 1.00 89.31 141 ALA A O 1
ATOM 1111 N N . ARG A 1 142 ? 15.802 -6.895 -33.992 1.00 88.12 142 ARG A N 1
ATOM 1112 C CA . ARG A 1 142 ? 16.607 -7.106 -32.784 1.00 88.12 142 ARG A CA 1
ATOM 1113 C C . ARG A 1 142 ? 17.627 -8.232 -32.953 1.00 88.12 142 ARG A C 1
ATOM 1115 O O . ARG A 1 142 ? 18.756 -8.113 -32.469 1.00 88.12 142 ARG A O 1
ATOM 1122 N N . ALA A 1 143 ? 17.267 -9.309 -33.652 1.00 90.44 143 ALA A N 1
ATOM 1123 C CA . ALA A 1 143 ? 18.193 -10.395 -33.963 1.00 90.44 143 ALA A CA 1
ATOM 1124 C C . ALA A 1 143 ? 19.347 -9.917 -34.860 1.00 90.44 143 ALA A C 1
ATOM 1126 O O . ALA A 1 143 ? 20.503 -10.238 -34.580 1.00 90.44 143 ALA A O 1
ATOM 1127 N N . ILE A 1 144 ? 19.055 -9.095 -35.877 1.00 92.00 144 ILE A N 1
ATOM 1128 C CA . ILE A 1 144 ? 20.073 -8.494 -36.755 1.00 92.00 144 ILE A CA 1
ATOM 1129 C C . ILE A 1 144 ? 21.008 -7.586 -35.951 1.00 92.00 144 ILE A C 1
ATOM 1131 O O . ILE A 1 144 ? 22.226 -7.730 -36.045 1.00 92.00 144 ILE A O 1
ATOM 1135 N N . GLN A 1 145 ? 20.461 -6.711 -35.106 1.00 89.75 145 GLN A N 1
ATOM 1136 C CA . GLN A 1 145 ? 21.261 -5.806 -34.279 1.00 89.75 145 GLN A CA 1
ATOM 1137 C C . GLN A 1 145 ? 22.160 -6.573 -33.297 1.00 89.75 145 GLN A C 1
ATOM 1139 O O . GLN A 1 145 ? 23.341 -6.263 -33.146 1.00 89.75 145 GLN A O 1
ATOM 1144 N N . THR A 1 146 ? 21.631 -7.627 -32.671 1.00 90.69 146 THR A N 1
ATOM 1145 C CA . THR A 1 146 ? 22.406 -8.492 -31.768 1.00 90.69 146 THR A CA 1
ATOM 1146 C C . THR A 1 146 ? 23.519 -9.227 -32.521 1.00 90.69 146 THR A C 1
ATOM 1148 O O . THR A 1 146 ? 24.630 -9.368 -32.008 1.00 90.69 146 THR A O 1
ATOM 1151 N N . ALA A 1 147 ? 23.251 -9.682 -33.750 1.00 93.00 147 ALA A N 1
ATOM 1152 C CA . ALA A 1 147 ? 24.252 -10.318 -34.600 1.00 93.00 147 ALA A CA 1
ATOM 1153 C C . ALA A 1 147 ? 25.368 -9.341 -35.002 1.00 93.00 147 ALA A C 1
ATOM 1155 O O . ALA A 1 147 ? 26.539 -9.706 -34.920 1.00 93.00 147 ALA A O 1
ATOM 1156 N N . GLN A 1 148 ? 25.022 -8.098 -35.351 1.00 92.81 148 GLN A N 1
ATOM 1157 C CA . GLN A 1 148 ? 25.985 -7.039 -35.670 1.00 92.81 148 GLN A CA 1
ATOM 1158 C C . GLN A 1 148 ? 26.875 -6.702 -34.470 1.00 92.81 148 GLN A C 1
ATOM 1160 O O . GLN A 1 148 ? 28.095 -6.751 -34.587 1.00 92.81 148 GLN A O 1
ATOM 1165 N N . GLN A 1 149 ? 26.289 -6.486 -33.289 1.00 93.00 149 GLN A N 1
ATOM 1166 C CA . GLN A 1 149 ? 27.057 -6.231 -32.063 1.00 93.00 149 GLN A CA 1
ATOM 1167 C C . GLN A 1 149 ? 27.981 -7.398 -31.698 1.00 93.00 149 GLN A C 1
ATOM 1169 O O . GLN A 1 149 ? 29.074 -7.205 -31.164 1.00 93.00 149 GLN A O 1
ATOM 1174 N N . LYS A 1 150 ? 27.548 -8.637 -31.955 1.00 94.50 150 LYS A N 1
ATOM 1175 C CA . LYS A 1 150 ? 28.376 -9.822 -31.720 1.00 94.50 150 LYS A CA 1
ATOM 1176 C C . LYS A 1 150 ? 29.518 -9.935 -32.734 1.00 94.50 150 LYS A C 1
ATOM 1178 O O . LYS A 1 150 ? 30.587 -10.402 -32.350 1.00 94.50 150 LYS A O 1
ATOM 1183 N N . ALA A 1 151 ? 29.301 -9.538 -33.987 1.00 93.94 151 ALA A N 1
ATOM 1184 C CA . ALA A 1 151 ? 30.343 -9.492 -35.011 1.00 93.94 151 ALA A CA 1
ATOM 1185 C C . ALA A 1 151 ? 31.402 -8.431 -34.674 1.00 93.94 151 ALA A C 1
ATOM 1187 O O . ALA A 1 151 ? 32.580 -8.762 -34.615 1.00 93.94 151 ALA A O 1
ATOM 1188 N N . GLU A 1 152 ? 30.977 -7.221 -34.310 1.00 94.69 152 GLU A N 1
ATOM 1189 C CA . GLU A 1 152 ? 31.869 -6.124 -33.910 1.00 94.69 152 GLU A CA 1
ATOM 1190 C C . GLU A 1 152 ? 32.722 -6.499 -32.686 1.00 94.69 152 GLU A C 1
ATOM 1192 O O . GLU A 1 152 ? 33.936 -6.310 -32.664 1.00 94.69 152 GLU A O 1
ATOM 1197 N N . LYS A 1 153 ? 32.118 -7.142 -31.676 1.00 93.62 153 LYS A N 1
ATOM 1198 C CA . LYS A 1 153 ? 32.868 -7.638 -30.510 1.00 93.62 153 LYS A CA 1
ATOM 1199 C C . LYS A 1 153 ? 33.887 -8.726 -30.856 1.00 93.62 153 LYS A C 1
ATOM 1201 O O . LYS A 1 153 ? 34.894 -8.825 -30.161 1.00 93.62 153 LYS A O 1
ATOM 1206 N N . ARG A 1 154 ? 33.626 -9.554 -31.875 1.00 93.50 154 ARG A N 1
ATOM 1207 C CA . ARG A 1 154 ? 34.575 -10.584 -32.330 1.00 93.50 154 ARG A CA 1
ATOM 1208 C C . ARG A 1 154 ? 35.768 -9.961 -33.040 1.00 93.50 154 ARG A C 1
ATOM 1210 O O . ARG A 1 154 ? 36.884 -10.326 -32.706 1.00 93.50 154 ARG A O 1
ATOM 1217 N N . GLU A 1 155 ? 35.534 -8.991 -33.917 1.00 90.75 155 GLU A N 1
ATOM 1218 C CA . GLU A 1 155 ? 36.594 -8.263 -34.626 1.00 90.75 155 GLU A CA 1
ATOM 1219 C C . GLU A 1 155 ? 37.544 -7.563 -33.635 1.00 90.75 155 GLU A C 1
ATOM 1221 O O . GLU A 1 155 ? 38.752 -7.780 -33.660 1.00 90.75 155 GLU A O 1
ATOM 1226 N N . VAL A 1 156 ? 36.990 -6.868 -32.632 1.00 89.00 156 VAL A N 1
ATOM 1227 C CA . VAL A 1 156 ? 37.783 -6.234 -31.557 1.00 89.00 156 VAL A CA 1
ATOM 1228 C C . VAL A 1 156 ? 38.554 -7.256 -30.703 1.00 89.00 156 VAL A C 1
ATOM 1230 O O . VAL A 1 156 ? 39.635 -6.959 -30.184 1.00 89.00 156 VAL A O 1
ATOM 1233 N N . GLN A 1 157 ? 38.007 -8.460 -30.504 1.00 87.56 157 GLN A N 1
ATOM 1234 C CA . GLN A 1 157 ? 38.667 -9.515 -29.731 1.00 87.56 157 GLN A CA 1
ATOM 1235 C C . GLN A 1 157 ? 39.793 -10.196 -30.524 1.00 87.56 157 GLN A C 1
ATOM 1237 O O . GLN A 1 157 ? 40.835 -10.500 -29.938 1.00 87.56 157 GLN A O 1
ATOM 1242 N N . GLU A 1 158 ? 39.605 -10.410 -31.826 1.00 85.50 158 GLU A N 1
ATOM 1243 C CA . GLU A 1 158 ? 40.618 -10.963 -32.730 1.00 85.50 158 GLU A CA 1
ATOM 1244 C C . GLU A 1 158 ? 41.814 -10.005 -32.860 1.00 85.50 158 GLU A C 1
ATOM 1246 O O . GLU A 1 158 ? 42.952 -10.432 -32.657 1.00 85.50 158 GLU A O 1
ATOM 1251 N N . ASP A 1 159 ? 41.578 -8.698 -33.015 1.00 80.44 159 ASP A N 1
ATOM 1252 C CA . ASP A 1 159 ? 42.647 -7.685 -33.043 1.00 80.44 159 ASP A CA 1
ATOM 1253 C C . ASP A 1 159 ? 43.470 -7.646 -31.743 1.00 80.44 159 ASP A C 1
ATOM 1255 O O . ASP A 1 159 ? 44.703 -7.533 -31.761 1.00 80.44 159 ASP A O 1
ATOM 1259 N N . ARG A 1 160 ? 42.808 -7.802 -30.586 1.00 79.88 160 ARG A N 1
ATOM 1260 C CA . ARG A 1 160 ? 43.489 -7.881 -29.282 1.00 79.88 160 ARG A CA 1
ATOM 1261 C C . ARG A 1 160 ? 44.313 -9.153 -29.112 1.00 79.88 160 ARG A C 1
ATOM 1263 O O . ARG A 1 160 ? 45.358 -9.098 -28.466 1.00 79.88 160 ARG A O 1
ATOM 1270 N N . GLN A 1 161 ? 43.878 -10.288 -29.657 1.00 75.25 161 GLN A N 1
ATOM 1271 C CA . GLN A 1 161 ? 44.658 -11.529 -29.591 1.00 75.25 161 GLN A CA 1
ATOM 1272 C C . GLN A 1 161 ? 45.894 -11.484 -30.492 1.00 75.25 161 GLN A C 1
ATOM 1274 O O . GLN A 1 161 ? 46.933 -12.013 -30.102 1.00 75.25 161 GLN A O 1
ATOM 1279 N N . VAL A 1 162 ? 45.823 -10.791 -31.632 1.00 69.69 162 VAL A N 1
ATOM 1280 C CA . VAL A 1 162 ? 46.987 -10.570 -32.505 1.00 69.69 162 VAL A CA 1
ATOM 1281 C C . VAL A 1 162 ? 48.024 -9.652 -31.839 1.00 69.69 162 VAL A C 1
ATOM 1283 O O . VAL A 1 162 ? 49.221 -9.889 -31.980 1.00 69.69 162 VAL A O 1
ATOM 1286 N N . HIS A 1 163 ? 47.602 -8.652 -31.057 1.00 65.06 163 HIS A N 1
ATOM 1287 C CA . HIS A 1 163 ? 48.525 -7.741 -30.355 1.00 65.06 163 HIS A CA 1
ATOM 1288 C C . HIS A 1 163 ? 48.994 -8.227 -28.967 1.00 65.06 163 HIS A C 1
ATOM 1290 O O . HIS A 1 163 ? 50.000 -7.737 -28.460 1.00 65.06 163 HIS A O 1
ATOM 1296 N N . GLY A 1 164 ? 48.304 -9.184 -28.338 1.00 57.59 164 GLY A N 1
ATOM 1297 C CA . GLY A 1 164 ? 48.571 -9.623 -26.960 1.00 57.59 164 GLY A CA 1
ATOM 1298 C C . GLY A 1 164 ? 49.612 -10.738 -26.778 1.00 57.59 164 GLY A C 1
ATOM 1299 O O . GLY A 1 164 ? 49.905 -11.096 -25.643 1.00 57.59 164 GLY A O 1
ATOM 1300 N N . GLN A 1 165 ? 50.181 -11.307 -27.847 1.00 54.44 165 GLN A N 1
ATOM 1301 C CA . GLN A 1 165 ? 51.170 -12.399 -27.746 1.00 54.44 165 GLN A CA 1
ATOM 1302 C C . GLN A 1 165 ? 52.622 -11.944 -27.482 1.00 54.44 165 GLN A C 1
ATOM 1304 O O . GLN A 1 165 ? 53.519 -12.785 -27.460 1.00 54.44 165 GLN A O 1
ATOM 1309 N N . ALA A 1 166 ? 52.880 -10.650 -27.257 1.00 53.31 166 ALA A N 1
ATOM 1310 C CA . ALA A 1 166 ? 54.246 -10.132 -27.121 1.00 53.31 166 ALA A CA 1
ATOM 1311 C C . ALA A 1 166 ? 54.785 -9.996 -25.681 1.00 53.31 166 ALA A C 1
ATOM 1313 O O . ALA A 1 166 ? 55.996 -9.860 -25.531 1.00 53.31 166 ALA A O 1
ATOM 1314 N N . GLU A 1 167 ? 53.976 -10.067 -24.618 1.00 52.22 167 GLU A N 1
ATOM 1315 C CA . GLU A 1 167 ? 54.491 -9.843 -23.256 1.00 52.22 167 GLU A CA 1
ATOM 1316 C C . GLU A 1 167 ? 53.886 -10.779 -22.202 1.00 52.22 167 GLU A C 1
ATOM 1318 O O . GLU A 1 167 ? 52.676 -10.830 -22.005 1.00 52.22 167 GLU A O 1
ATOM 1323 N N . GLY A 1 168 ? 54.768 -11.455 -21.454 1.00 41.91 168 GLY A N 1
ATOM 1324 C CA . GLY A 1 168 ? 54.496 -11.814 -20.060 1.00 41.91 168 GLY A CA 1
ATOM 1325 C C . GLY A 1 168 ? 54.411 -13.302 -19.734 1.00 41.91 168 GLY A C 1
ATOM 1326 O O . GLY A 1 168 ? 53.340 -13.819 -19.432 1.00 41.91 168 GLY A O 1
ATOM 1327 N N . ALA A 1 169 ? 55.562 -13.973 -19.679 1.00 47.06 169 ALA A N 1
ATOM 1328 C CA . ALA A 1 169 ? 55.734 -15.189 -18.889 1.00 47.06 169 ALA A CA 1
ATOM 1329 C C . ALA A 1 169 ? 56.190 -14.816 -17.466 1.00 47.06 169 ALA A C 1
ATOM 1331 O O . ALA A 1 169 ? 57.254 -14.218 -17.328 1.00 47.06 169 ALA A O 1
ATOM 1332 N N . GLN A 1 170 ? 55.454 -15.214 -16.419 1.00 42.22 170 GLN A N 1
ATOM 1333 C CA . GLN A 1 170 ? 56.038 -15.495 -15.096 1.00 42.22 170 GLN A CA 1
ATOM 1334 C C . GLN A 1 170 ? 55.102 -16.329 -14.184 1.00 42.22 170 GLN A C 1
ATOM 1336 O O . GLN A 1 170 ? 53.884 -16.246 -14.344 1.00 42.22 170 GLN A O 1
ATOM 1341 N N . PRO A 1 171 ? 55.645 -17.143 -13.246 1.00 49.94 171 PRO A N 1
ATOM 1342 C CA . PRO A 1 171 ? 54.902 -18.177 -12.520 1.00 49.94 171 PRO A CA 1
ATOM 1343 C C . PRO A 1 171 ? 54.783 -17.954 -10.993 1.00 49.94 171 PRO A C 1
ATOM 1345 O O . PRO A 1 171 ? 55.630 -17.311 -10.382 1.00 49.94 171 PRO A O 1
ATOM 1348 N N . GLY A 1 172 ? 53.830 -18.665 -10.370 1.00 37.34 172 GLY A N 1
ATOM 1349 C CA . GLY A 1 172 ? 54.059 -19.383 -9.100 1.00 37.34 172 GLY A CA 1
ATOM 1350 C C . GLY A 1 172 ? 53.475 -18.818 -7.789 1.00 37.34 172 GLY A C 1
ATOM 1351 O O . GLY A 1 172 ? 53.659 -17.653 -7.465 1.00 37.34 172 GLY A O 1
ATOM 1352 N N . GLY A 1 173 ? 52.873 -19.717 -6.988 1.00 34.12 173 GLY A N 1
ATOM 1353 C CA . GLY A 1 173 ? 52.597 -19.574 -5.539 1.00 34.12 173 GLY A CA 1
ATOM 1354 C C . GLY A 1 173 ? 51.178 -20.033 -5.145 1.00 34.12 173 GLY A C 1
ATOM 1355 O O . GLY A 1 173 ? 50.233 -19.298 -5.387 1.00 34.12 173 GLY A O 1
ATOM 1356 N N . SER A 1 174 ? 50.922 -21.298 -4.763 1.00 35.12 174 SER A N 1
ATOM 1357 C CA . SER A 1 174 ? 51.144 -21.958 -3.444 1.00 35.12 174 SER A CA 1
ATOM 1358 C C . SER A 1 174 ? 50.249 -21.390 -2.322 1.00 35.12 174 SER A C 1
ATOM 1360 O O . SER A 1 174 ? 50.475 -20.272 -1.887 1.00 35.12 174 SER A O 1
ATOM 1362 N N . SER A 1 175 ? 49.135 -22.052 -1.970 1.00 39.41 175 SER A N 1
ATOM 1363 C CA . SER A 1 175 ? 48.955 -23.084 -0.911 1.00 39.41 175 SER A CA 1
ATOM 1364 C C . SER A 1 175 ? 48.777 -22.517 0.506 1.00 39.41 175 SER A C 1
ATOM 1366 O O . SER A 1 175 ? 49.642 -21.797 0.990 1.00 39.41 175 SER A O 1
ATOM 1368 N N . GLY A 1 176 ? 47.694 -22.912 1.188 1.00 35.66 176 GLY A N 1
ATOM 1369 C CA . GLY A 1 176 ? 47.438 -22.596 2.598 1.00 35.66 176 GLY A CA 1
ATOM 1370 C C . GLY A 1 176 ? 46.088 -23.120 3.096 1.00 35.66 176 GLY A C 1
ATOM 1371 O O . GLY A 1 176 ? 45.092 -22.407 3.037 1.00 35.66 176 GLY A O 1
ATOM 1372 N N . ASP A 1 177 ? 46.091 -24.379 3.536 1.00 41.56 177 ASP A N 1
ATOM 1373 C CA . ASP A 1 177 ? 45.114 -25.025 4.428 1.00 41.56 177 ASP A CA 1
ATOM 1374 C C . ASP A 1 177 ? 45.037 -24.284 5.778 1.00 41.56 177 ASP A C 1
ATOM 1376 O O . ASP A 1 177 ? 46.073 -23.833 6.259 1.00 41.56 177 ASP A O 1
ATOM 1380 N N . ASP A 1 178 ? 43.867 -24.251 6.431 1.00 38.66 178 ASP A N 1
ATOM 1381 C CA . ASP A 1 178 ? 43.787 -24.639 7.849 1.00 38.66 178 ASP A CA 1
ATOM 1382 C C . ASP A 1 178 ? 42.350 -24.879 8.350 1.00 38.66 178 ASP A C 1
ATOM 1384 O O . ASP A 1 178 ? 41.387 -24.188 8.011 1.00 38.66 178 ASP A O 1
ATOM 1388 N N . ARG A 1 179 ? 42.241 -25.937 9.158 1.00 37.88 179 ARG A N 1
ATOM 1389 C CA . ARG A 1 179 ? 41.052 -26.494 9.822 1.00 37.88 179 ARG A CA 1
ATOM 1390 C C . ARG A 1 179 ? 40.907 -25.946 11.260 1.00 37.88 179 ARG A C 1
ATOM 1392 O O . ARG A 1 179 ? 41.761 -25.220 11.747 1.00 37.88 179 ARG A O 1
ATOM 1399 N N . VAL A 1 180 ? 39.900 -26.497 11.958 1.00 35.03 180 VAL A N 1
ATOM 1400 C CA . VAL A 1 180 ? 39.689 -26.611 13.426 1.00 35.03 180 VAL A CA 1
ATOM 1401 C C . VAL A 1 180 ? 39.080 -25.347 14.094 1.00 35.03 180 VAL A C 1
ATOM 1403 O O . VAL A 1 180 ? 39.431 -24.242 13.724 1.00 35.03 180 VAL A O 1
ATOM 1406 N N . LEU A 1 181 ? 38.109 -25.355 15.027 1.00 36.91 181 LEU A N 1
ATOM 1407 C CA . LEU A 1 181 ? 37.629 -26.311 16.039 1.00 36.91 181 LEU A CA 1
ATOM 1408 C C . LEU A 1 181 ? 36.121 -26.161 16.341 1.00 36.91 181 LEU A C 1
ATOM 1410 O O . LEU A 1 181 ? 35.559 -25.070 16.334 1.00 36.91 181 LEU A O 1
ATOM 1414 N N . ASP A 1 182 ? 35.544 -27.307 16.696 1.00 43.38 182 ASP A N 1
ATOM 1415 C CA . ASP A 1 182 ? 34.277 -27.577 17.382 1.00 43.38 182 ASP A CA 1
ATOM 1416 C C . ASP A 1 182 ? 34.403 -27.303 18.898 1.00 43.38 182 ASP A C 1
ATOM 1418 O O . ASP A 1 182 ? 35.368 -27.777 19.497 1.00 43.38 182 ASP A O 1
ATOM 1422 N N . VAL A 1 183 ? 33.452 -26.583 19.523 1.00 37.62 183 VAL A N 1
ATOM 1423 C CA . VAL A 1 183 ? 33.265 -26.544 20.993 1.00 37.62 183 VAL A CA 1
ATOM 1424 C C . VAL A 1 183 ? 31.791 -26.308 21.382 1.00 37.62 183 VAL A C 1
ATOM 1426 O O . VAL A 1 183 ? 31.260 -25.207 21.288 1.00 37.62 183 VAL A O 1
ATOM 1429 N N . SER A 1 184 ? 31.189 -27.386 21.888 1.00 33.25 184 SER A N 1
ATOM 1430 C CA . SER A 1 184 ? 30.357 -27.542 23.097 1.00 33.25 184 SER A CA 1
ATOM 1431 C C . SER A 1 184 ? 29.187 -26.606 23.458 1.00 33.25 184 SER A C 1
ATOM 1433 O O . SER A 1 184 ? 29.297 -25.407 23.686 1.00 33.25 184 SER A O 1
ATOM 1435 N N . ARG A 1 185 ? 28.075 -27.313 23.704 1.00 41.78 185 ARG A N 1
ATOM 1436 C CA . ARG A 1 185 ? 26.784 -26.963 24.315 1.00 41.78 185 ARG A CA 1
ATOM 1437 C C . ARG A 1 185 ? 26.876 -26.390 25.738 1.00 41.78 185 ARG A C 1
ATOM 1439 O O . ARG A 1 185 ? 27.649 -26.885 26.554 1.00 41.78 185 ARG A O 1
ATOM 1446 N N . SER A 1 186 ? 25.902 -25.550 26.096 1.00 31.84 186 SER A N 1
ATOM 1447 C CA . SER A 1 186 ? 25.389 -25.423 27.469 1.00 31.84 186 SER A CA 1
ATOM 1448 C C . SER A 1 186 ? 23.862 -25.226 27.487 1.00 31.84 186 SER A C 1
ATOM 1450 O O . SER A 1 186 ? 23.263 -24.683 26.563 1.00 31.84 186 SER A O 1
ATOM 1452 N N . HIS A 1 187 ? 23.236 -25.808 28.511 1.00 38.19 187 HIS A N 1
ATOM 1453 C CA . HIS A 1 187 ? 21.797 -25.904 28.781 1.00 38.19 187 HIS A CA 1
ATOM 1454 C C . HIS A 1 187 ? 21.203 -24.634 29.401 1.00 38.19 187 HIS A C 1
ATOM 1456 O O . HIS A 1 187 ? 21.872 -24.000 30.212 1.00 38.19 187 HIS A O 1
ATOM 1462 N N . THR A 1 188 ? 19.911 -24.379 29.139 1.00 33.34 188 THR A N 1
ATOM 1463 C CA . THR A 1 188 ? 18.807 -24.037 30.091 1.00 33.34 188 THR A CA 1
ATOM 1464 C C . THR A 1 188 ? 17.579 -23.517 29.307 1.00 33.34 188 THR A C 1
ATOM 1466 O O . THR A 1 188 ? 17.747 -23.131 28.153 1.00 33.34 188 THR A O 1
ATOM 1469 N N . PRO A 1 189 ? 16.362 -23.382 29.883 1.00 36.50 189 PRO A N 1
ATOM 1470 C CA . PRO A 1 189 ? 15.592 -24.228 30.804 1.00 36.50 189 PRO A CA 1
ATOM 1471 C C . PRO A 1 189 ? 14.253 -24.716 30.169 1.00 36.50 189 PRO A C 1
ATOM 1473 O O . PRO A 1 189 ? 13.869 -24.302 29.076 1.00 36.50 189 PRO A O 1
ATOM 1476 N N . SER A 1 190 ? 13.536 -25.615 30.856 1.00 32.84 190 SER A N 1
ATOM 1477 C CA . SER A 1 190 ? 12.277 -26.230 30.389 1.00 32.84 190 SER A CA 1
ATOM 1478 C C . SER A 1 190 ? 11.083 -25.258 30.286 1.00 32.84 190 SER A C 1
ATOM 1480 O O . SER A 1 190 ? 10.992 -24.328 31.088 1.00 32.84 190 SER A O 1
ATOM 1482 N N . PRO A 1 191 ? 10.133 -25.489 29.352 1.00 42.50 191 PRO A N 1
ATOM 1483 C CA . PRO A 1 191 ? 9.153 -24.497 28.928 1.00 42.50 191 PRO A CA 1
ATOM 1484 C C . PRO A 1 191 ? 7.778 -24.643 29.593 1.00 42.50 191 PRO A C 1
ATOM 1486 O O . PRO A 1 191 ? 7.316 -25.742 29.909 1.00 42.50 191 PRO A O 1
ATOM 1489 N N . LEU A 1 192 ? 7.099 -23.498 29.698 1.00 41.50 192 LEU A N 1
ATOM 1490 C CA . LEU A 1 192 ? 5.644 -23.375 29.763 1.00 41.50 192 LEU A CA 1
ATOM 1491 C C . LEU A 1 192 ? 4.999 -24.329 28.747 1.00 41.50 192 LEU A C 1
ATOM 1493 O O . LEU A 1 192 ? 5.454 -24.420 27.608 1.00 41.50 192 LEU A O 1
ATOM 1497 N N . THR A 1 193 ? 3.967 -25.046 29.195 1.00 44.41 193 THR A N 1
ATOM 1498 C CA . THR A 1 193 ? 3.149 -26.029 28.464 1.00 44.41 193 THR A CA 1
ATOM 1499 C C . THR A 1 193 ? 3.193 -25.851 26.945 1.00 44.41 193 THR A C 1
ATOM 1501 O O . THR A 1 193 ? 2.505 -25.000 26.380 1.00 44.41 193 THR A O 1
ATOM 1504 N N . ALA A 1 194 ? 4.039 -26.656 26.297 1.00 48.03 194 ALA A N 1
ATOM 1505 C CA . ALA A 1 194 ? 4.291 -26.625 24.868 1.00 48.03 194 ALA A CA 1
ATOM 1506 C C . ALA A 1 194 ? 3.024 -27.001 24.088 1.00 48.03 194 ALA A C 1
ATOM 1508 O O . ALA A 1 194 ? 2.785 -28.167 23.776 1.00 48.03 194 ALA A O 1
ATOM 1509 N N . LYS A 1 195 ? 2.236 -25.991 23.710 1.00 59.22 195 LYS A N 1
ATOM 1510 C CA . LYS A 1 195 ? 1.502 -26.019 22.442 1.00 59.22 195 LYS A CA 1
ATOM 1511 C C . LYS A 1 195 ? 2.539 -26.453 21.405 1.00 59.22 195 LYS A C 1
ATOM 1513 O O . LYS A 1 195 ? 3.570 -25.792 21.293 1.00 59.22 195 LYS A O 1
ATOM 1518 N N . THR A 1 196 ? 2.355 -27.616 20.783 1.00 57.94 196 THR A N 1
ATOM 1519 C CA . THR A 1 196 ? 3.341 -28.258 19.903 1.00 57.94 196 THR A CA 1
ATOM 1520 C C . THR A 1 196 ? 3.898 -27.221 18.931 1.00 57.94 196 THR A C 1
ATOM 1522 O O . THR A 1 196 ?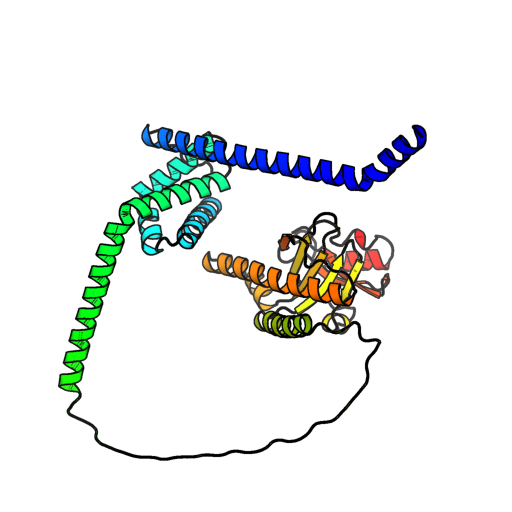 3.190 -26.794 18.019 1.00 57.94 196 THR A O 1
ATOM 1525 N N . ARG A 1 197 ? 5.129 -26.742 19.180 1.00 66.25 197 ARG A N 1
ATOM 1526 C CA . ARG A 1 197 ? 5.762 -25.722 18.340 1.00 66.25 197 ARG A CA 1
ATOM 1527 C C . ARG A 1 197 ? 5.842 -26.294 16.938 1.00 66.25 197 ARG A C 1
ATOM 1529 O O . ARG A 1 197 ? 6.456 -27.338 16.724 1.00 66.25 197 ARG A O 1
ATOM 1536 N N . ASN A 1 198 ? 5.139 -25.657 16.014 1.00 77.44 198 ASN A N 1
ATOM 1537 C CA . ASN A 1 198 ? 5.105 -26.103 14.639 1.00 77.44 198 ASN A CA 1
ATOM 1538 C C . ASN A 1 198 ? 6.408 -25.624 13.974 1.00 77.44 198 ASN A C 1
ATOM 1540 O O . ASN A 1 198 ? 6.577 -24.415 13.812 1.00 77.44 198 ASN A O 1
ATOM 1544 N N . PRO A 1 199 ? 7.321 -26.528 13.571 1.00 81.44 199 PRO A N 1
ATOM 1545 C CA . PRO A 1 199 ? 8.621 -26.148 13.011 1.00 81.44 199 PRO A CA 1
ATOM 1546 C C . PRO A 1 199 ? 8.492 -25.301 11.735 1.00 81.44 199 PRO A C 1
ATOM 1548 O O . PRO A 1 199 ? 9.389 -24.528 11.404 1.00 81.44 199 PRO A O 1
ATOM 1551 N N . MET A 1 200 ? 7.354 -25.396 11.037 1.00 79.25 200 MET A N 1
ATOM 1552 C CA . MET A 1 200 ? 7.037 -24.533 9.901 1.00 79.25 200 MET A CA 1
AT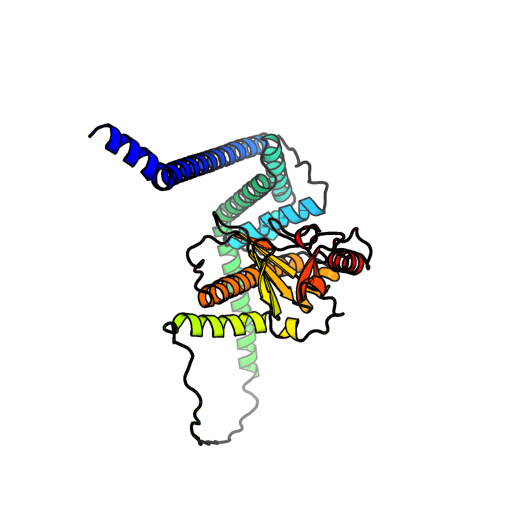OM 1553 C C . MET A 1 200 ? 6.904 -23.059 10.315 1.00 79.25 200 MET A C 1
ATOM 1555 O O . MET A 1 200 ? 7.371 -22.178 9.596 1.00 79.25 200 MET A O 1
ATOM 1559 N N . PHE A 1 201 ? 6.300 -22.786 11.476 1.00 84.75 201 PHE A N 1
ATOM 1560 C CA . PHE A 1 201 ? 6.131 -21.428 12.000 1.00 84.75 201 PHE A CA 1
ATOM 1561 C C . PHE A 1 201 ? 7.462 -20.847 12.474 1.00 84.75 201 PHE A C 1
ATOM 1563 O O . PHE A 1 201 ? 7.717 -19.670 12.243 1.00 84.75 201 PHE A O 1
ATOM 1570 N N . ASP A 1 202 ? 8.340 -21.664 13.058 1.00 87.38 202 ASP A N 1
ATOM 1571 C CA . ASP A 1 202 ? 9.674 -21.213 13.470 1.00 87.38 202 ASP A CA 1
ATOM 1572 C C . ASP A 1 202 ? 10.510 -20.776 12.254 1.00 87.38 202 ASP A C 1
ATOM 1574 O O . ASP A 1 202 ? 11.069 -19.679 12.241 1.00 87.38 202 ASP A O 1
ATOM 1578 N N . ALA A 1 203 ? 10.511 -21.571 11.176 1.00 87.81 203 ALA A N 1
ATOM 1579 C CA . ALA A 1 203 ? 11.173 -21.198 9.925 1.00 87.81 203 ALA A CA 1
ATOM 1580 C C . ALA A 1 203 ? 10.559 -19.935 9.290 1.00 87.81 203 ALA A C 1
ATOM 1582 O O . ALA A 1 203 ? 11.285 -19.068 8.790 1.00 87.81 203 ALA A O 1
ATOM 1583 N N . ALA A 1 204 ? 9.227 -19.806 9.333 1.00 87.75 204 ALA A N 1
ATOM 1584 C CA . ALA A 1 204 ? 8.526 -18.618 8.854 1.00 87.75 204 ALA A CA 1
ATOM 1585 C C . ALA A 1 204 ? 8.905 -17.366 9.660 1.00 87.75 204 ALA A C 1
ATOM 1587 O O . ALA A 1 204 ? 9.154 -16.325 9.055 1.00 87.75 204 ALA A O 1
ATOM 1588 N N . ARG A 1 205 ? 9.032 -17.471 10.991 1.00 92.88 205 ARG A N 1
ATOM 1589 C CA . ARG A 1 205 ? 9.486 -16.377 11.866 1.00 92.88 205 ARG A CA 1
ATOM 1590 C C . ARG A 1 205 ? 10.899 -15.941 11.523 1.00 92.88 205 ARG A C 1
ATOM 1592 O O . ARG A 1 205 ? 11.115 -14.756 11.310 1.00 92.88 205 ARG A O 1
ATOM 1599 N N . THR A 1 206 ? 11.843 -16.874 11.395 1.00 93.62 206 THR A N 1
ATOM 1600 C CA . THR A 1 206 ? 13.227 -16.530 11.032 1.00 93.62 206 THR A CA 1
ATOM 1601 C C . THR A 1 206 ? 13.287 -15.797 9.693 1.00 93.62 206 THR A C 1
ATOM 1603 O O . THR A 1 206 ? 13.947 -14.762 9.582 1.00 93.62 206 THR A O 1
ATOM 1606 N N . LYS A 1 207 ? 12.563 -16.296 8.682 1.00 93.62 207 LYS A N 1
ATOM 1607 C CA . LYS A 1 207 ? 12.484 -15.641 7.372 1.00 93.62 207 LYS A CA 1
ATOM 1608 C C . LYS A 1 207 ? 11.855 -14.252 7.479 1.00 93.62 207 LYS A C 1
ATOM 1610 O O . LYS A 1 207 ? 12.386 -13.306 6.907 1.00 93.62 207 LYS A O 1
ATOM 1615 N N . LEU A 1 208 ? 10.758 -14.130 8.221 1.00 95.31 208 LEU A N 1
ATOM 1616 C CA . LEU A 1 208 ? 10.058 -12.869 8.416 1.00 95.31 208 LEU A CA 1
ATOM 1617 C C . LEU A 1 208 ? 10.938 -11.834 9.121 1.00 95.31 208 LEU A C 1
ATOM 1619 O O . LEU A 1 208 ? 11.031 -10.711 8.642 1.00 95.31 208 LEU A O 1
ATOM 1623 N N . THR A 1 209 ? 11.619 -12.202 10.207 1.00 96.25 209 THR A N 1
ATOM 1624 C CA . THR A 1 209 ? 12.552 -11.313 10.910 1.00 96.25 209 THR A CA 1
ATOM 1625 C C . THR A 1 209 ? 13.649 -10.823 9.969 1.00 96.25 209 THR A C 1
ATOM 1627 O O . THR A 1 209 ? 13.929 -9.629 9.929 1.00 96.25 209 THR A O 1
ATOM 1630 N N . ALA A 1 210 ? 14.222 -11.707 9.146 1.00 95.44 210 ALA A N 1
ATOM 1631 C CA . ALA A 1 210 ? 15.204 -11.304 8.141 1.00 95.44 210 ALA A CA 1
ATOM 1632 C C . ALA A 1 210 ? 14.613 -10.328 7.104 1.00 95.44 210 ALA A C 1
ATOM 1634 O O . ALA A 1 210 ? 15.280 -9.367 6.724 1.00 95.44 210 ALA A O 1
ATOM 1635 N N . THR A 1 211 ? 13.368 -10.541 6.666 1.00 95.62 211 THR A N 1
ATOM 1636 C CA . THR A 1 211 ? 12.664 -9.633 5.748 1.00 95.62 211 THR A CA 1
ATOM 1637 C C . THR A 1 211 ? 12.399 -8.266 6.379 1.00 95.62 211 THR A C 1
ATOM 1639 O O . THR A 1 211 ? 12.744 -7.261 5.764 1.00 95.62 211 THR A O 1
ATOM 1642 N N . LEU A 1 212 ? 11.848 -8.210 7.595 1.00 96.69 212 LEU A N 1
ATOM 1643 C CA . LEU A 1 212 ? 11.571 -6.951 8.298 1.00 96.69 212 LEU A CA 1
ATOM 1644 C C . LEU A 1 212 ? 12.861 -6.160 8.542 1.00 96.69 212 LEU A C 1
ATOM 1646 O O . LEU A 1 212 ? 12.912 -4.974 8.225 1.00 96.69 212 LEU A O 1
ATOM 1650 N N . ASN A 1 213 ? 13.929 -6.835 8.979 1.00 96.56 213 ASN A N 1
ATOM 1651 C CA . ASN A 1 213 ? 15.243 -6.218 9.168 1.00 96.56 213 ASN A CA 1
ATOM 1652 C C . ASN A 1 213 ? 15.813 -5.677 7.852 1.00 96.56 213 ASN A C 1
ATOM 1654 O O . ASN A 1 213 ? 16.294 -4.550 7.808 1.00 96.56 213 ASN A O 1
ATOM 1658 N N . LYS A 1 214 ? 15.731 -6.451 6.759 1.00 96.25 214 LYS A N 1
ATOM 1659 C CA . LYS A 1 214 ? 16.182 -6.007 5.430 1.00 96.25 214 LYS A CA 1
ATOM 1660 C C . LYS A 1 214 ? 15.425 -4.764 4.959 1.00 96.25 214 LYS A C 1
ATOM 1662 O O . LYS A 1 214 ? 16.008 -3.919 4.289 1.00 96.25 214 LYS A O 1
ATOM 1667 N N . MET A 1 215 ? 14.135 -4.683 5.268 1.00 95.75 215 MET A N 1
ATOM 1668 C CA . MET A 1 215 ? 13.292 -3.551 4.897 1.00 95.75 215 MET A CA 1
ATOM 1669 C C . MET A 1 215 ? 13.386 -2.385 5.880 1.00 95.75 215 MET A C 1
ATOM 1671 O O . MET A 1 215 ? 12.766 -1.369 5.606 1.00 95.75 215 MET A O 1
ATOM 1675 N N . ASN A 1 216 ? 14.118 -2.508 6.993 1.00 96.88 216 ASN A N 1
ATOM 1676 C CA . ASN A 1 216 ? 14.131 -1.535 8.088 1.00 96.88 216 ASN A CA 1
ATOM 1677 C C . ASN A 1 216 ? 12.720 -1.250 8.653 1.00 96.88 216 ASN A C 1
ATOM 1679 O O . ASN A 1 216 ? 12.335 -0.107 8.887 1.00 96.88 216 ASN A O 1
ATOM 1683 N N . ILE A 1 217 ? 11.894 -2.293 8.786 1.00 97.81 217 ILE A N 1
ATOM 1684 C CA . ILE A 1 217 ? 10.544 -2.198 9.355 1.00 97.81 217 ILE A CA 1
ATOM 1685 C C . ILE A 1 217 ? 10.597 -2.595 10.828 1.00 97.81 217 ILE A C 1
ATOM 1687 O O . ILE A 1 217 ? 10.903 -3.744 11.150 1.00 97.81 217 ILE A O 1
ATOM 1691 N N . ASN A 1 218 ? 10.217 -1.667 11.706 1.00 97.75 218 ASN A N 1
ATOM 1692 C CA . ASN A 1 218 ? 10.000 -1.935 13.123 1.00 97.75 218 ASN A CA 1
ATOM 1693 C C . ASN A 1 218 ? 8.498 -1.937 13.437 1.00 97.75 218 ASN A C 1
ATOM 1695 O O . ASN A 1 218 ? 7.853 -0.895 13.360 1.00 97.75 218 ASN A O 1
ATOM 1699 N N . VAL A 1 219 ? 7.923 -3.095 13.771 1.00 98.25 219 VAL A N 1
ATOM 1700 C CA . VAL A 1 219 ? 6.503 -3.192 14.154 1.00 98.25 219 VAL A CA 1
ATOM 1701 C C . VAL A 1 219 ? 6.342 -2.723 15.595 1.00 98.25 219 VAL A C 1
ATOM 1703 O O . VAL A 1 219 ? 7.028 -3.215 16.488 1.00 98.25 219 VAL A O 1
ATOM 1706 N N . LEU A 1 220 ? 5.430 -1.781 15.825 1.00 98.25 220 LEU A N 1
ATOM 1707 C CA . LEU A 1 220 ? 5.266 -1.125 17.121 1.00 98.25 220 LEU A CA 1
ATOM 1708 C C . LEU A 1 220 ? 4.003 -1.559 17.854 1.00 98.25 220 LEU A C 1
ATOM 1710 O O . LEU A 1 220 ? 4.047 -1.841 19.049 1.00 98.25 220 LEU A O 1
ATOM 1714 N N . LEU A 1 221 ? 2.881 -1.604 17.139 1.00 98.00 221 LEU A N 1
ATOM 1715 C CA . LEU A 1 221 ? 1.570 -1.808 17.740 1.00 98.00 221 LEU A CA 1
ATOM 1716 C C . LEU A 1 221 ? 0.656 -2.566 16.774 1.00 98.00 221 LEU A C 1
ATOM 1718 O O . LEU A 1 221 ? 0.664 -2.308 15.568 1.00 98.00 221 LEU A O 1
ATOM 1722 N N . ILE A 1 222 ? -0.161 -3.474 17.305 1.00 98.12 222 ILE A N 1
ATOM 1723 C CA . ILE A 1 222 ? -1.271 -4.101 16.579 1.00 98.12 222 ILE A CA 1
ATOM 1724 C C . ILE A 1 222 ? -2.561 -3.832 17.337 1.00 98.12 222 ILE A C 1
ATOM 1726 O O . ILE A 1 222 ? -2.638 -4.077 18.543 1.00 98.12 222 ILE A O 1
ATOM 1730 N N . MET A 1 223 ? -3.587 -3.388 16.619 1.00 97.69 223 MET A N 1
ATOM 1731 C CA . MET A 1 223 ? -4.907 -3.114 17.174 1.00 97.69 223 MET A CA 1
ATOM 1732 C C . MET A 1 223 ? -6.025 -3.775 16.376 1.00 97.69 223 MET A C 1
ATOM 1734 O O . MET A 1 223 ? -5.893 -4.027 15.179 1.00 97.69 223 MET A O 1
ATOM 1738 N N . GLN A 1 224 ? -7.153 -4.017 17.036 1.00 96.81 224 GLN A N 1
ATOM 1739 C CA . GLN A 1 224 ? -8.413 -4.400 16.405 1.00 96.81 224 GLN A CA 1
ATOM 1740 C C . GLN A 1 224 ? -9.571 -3.801 17.199 1.00 96.81 224 GLN A C 1
ATOM 1742 O O . GLN A 1 224 ? -9.630 -3.965 18.414 1.00 96.81 224 GLN A O 1
ATOM 1747 N N . ALA A 1 225 ? -10.496 -3.113 16.522 1.00 95.06 225 ALA A N 1
ATOM 1748 C CA . ALA A 1 225 ? -11.681 -2.513 17.150 1.00 95.06 225 ALA A CA 1
ATOM 1749 C C . ALA A 1 225 ? -11.359 -1.659 18.401 1.00 95.06 225 ALA A C 1
ATOM 1751 O O . ALA A 1 225 ? -12.043 -1.741 19.420 1.00 95.06 225 ALA A O 1
ATOM 1752 N N . GLY A 1 226 ? -10.277 -0.875 18.339 1.00 93.56 226 GLY A N 1
ATOM 1753 C CA . GLY A 1 226 ? -9.808 -0.032 19.445 1.00 93.56 226 GLY A CA 1
ATOM 1754 C C . GLY A 1 226 ? -9.060 -0.768 20.564 1.00 93.56 226 GLY A C 1
ATOM 1755 O O . GLY A 1 226 ? -8.507 -0.119 21.447 1.00 93.56 226 GLY A O 1
ATOM 1756 N N . GLN A 1 227 ? -8.991 -2.100 20.529 1.00 96.06 227 GLN A N 1
ATOM 1757 C CA . GLN A 1 227 ? -8.230 -2.893 21.491 1.00 96.06 227 GLN A CA 1
ATOM 1758 C C . GLN A 1 227 ? -6.805 -3.133 21.002 1.00 96.06 227 GLN A C 1
ATOM 1760 O O . GLN A 1 227 ? -6.585 -3.483 19.842 1.00 96.06 227 GLN A O 1
ATOM 1765 N N . ILE A 1 228 ? -5.842 -2.989 21.909 1.00 97.00 228 ILE A N 1
ATOM 1766 C CA . ILE A 1 228 ? -4.433 -3.285 21.657 1.00 97.00 228 ILE A CA 1
ATOM 1767 C C . ILE A 1 228 ? -4.214 -4.787 21.817 1.00 97.00 228 ILE A C 1
ATOM 1769 O O . ILE A 1 228 ? -4.433 -5.353 22.886 1.00 97.00 228 ILE A O 1
ATOM 1773 N N . LEU A 1 229 ? -3.784 -5.432 20.736 1.00 96.56 229 LEU A N 1
ATOM 1774 C CA . LEU A 1 229 ? -3.489 -6.865 20.697 1.00 96.56 229 LEU A CA 1
ATOM 1775 C C . LEU A 1 229 ? -2.011 -7.156 20.961 1.00 96.56 229 LEU A C 1
ATOM 1777 O O . LEU A 1 229 ? -1.658 -8.262 21.377 1.00 96.56 229 LEU A O 1
ATOM 1781 N N . MET A 1 230 ? -1.143 -6.191 20.656 1.00 97.19 230 MET A N 1
ATOM 1782 C CA . MET A 1 230 ? 0.301 -6.302 20.816 1.00 97.19 230 MET A CA 1
ATOM 1783 C C . MET A 1 230 ? 0.937 -4.914 20.860 1.00 97.19 230 MET A C 1
ATOM 1785 O O . MET A 1 230 ? 0.616 -4.072 20.024 1.00 97.19 230 MET A O 1
ATOM 1789 N N . THR A 1 231 ? 1.869 -4.732 21.794 1.00 97.81 231 THR A N 1
ATOM 1790 C CA . THR A 1 231 ? 2.770 -3.577 21.905 1.00 97.81 231 THR A CA 1
ATOM 1791 C C . THR A 1 231 ? 4.189 -4.126 21.908 1.00 97.81 231 THR A C 1
ATOM 1793 O O . THR A 1 231 ? 4.488 -5.009 22.715 1.00 97.81 231 THR A O 1
ATOM 1796 N N . SER A 1 232 ? 5.055 -3.651 21.017 1.00 97.31 232 SER A N 1
ATOM 1797 C CA . SER A 1 232 ? 6.424 -4.157 20.922 1.00 97.31 232 SER A CA 1
ATOM 1798 C C . SER A 1 232 ? 7.293 -3.706 22.094 1.00 97.31 232 SER A C 1
ATOM 1800 O O . SER A 1 232 ? 7.088 -2.633 22.662 1.00 97.31 232 SER A O 1
ATOM 1802 N N . ASP A 1 233 ? 8.314 -4.499 22.423 1.00 96.94 233 ASP A N 1
ATOM 1803 C CA . ASP A 1 233 ? 9.267 -4.165 23.488 1.00 96.94 233 ASP A CA 1
ATOM 1804 C C . ASP A 1 233 ? 9.966 -2.822 23.221 1.00 96.94 233 ASP A C 1
ATOM 1806 O O . ASP A 1 233 ? 10.199 -2.048 24.145 1.00 96.94 233 ASP A O 1
ATOM 1810 N N . SER A 1 234 ? 10.253 -2.504 21.951 1.00 96.25 234 SER A N 1
ATOM 1811 C CA . SER A 1 234 ? 10.878 -1.230 21.580 1.00 96.25 234 SER A CA 1
ATOM 1812 C C . SER A 1 234 ? 9.978 -0.025 21.840 1.00 96.25 234 SER A C 1
ATOM 1814 O O . SER A 1 234 ? 10.495 1.054 22.114 1.00 96.25 234 SER A O 1
ATOM 1816 N N . LEU A 1 235 ? 8.654 -0.192 21.728 1.00 97.50 235 LEU A N 1
ATOM 1817 C CA . LEU A 1 235 ? 7.691 0.858 22.055 1.00 97.50 235 LEU A CA 1
ATOM 1818 C C . LEU A 1 235 ? 7.508 0.972 23.574 1.00 97.50 235 LEU A C 1
ATOM 1820 O O . LEU A 1 235 ? 7.507 2.072 24.106 1.00 97.50 235 LEU A O 1
ATOM 1824 N N . GLN A 1 236 ? 7.441 -0.156 24.287 1.00 97.44 236 GLN A N 1
ATOM 1825 C CA . GLN A 1 236 ? 7.339 -0.170 25.754 1.00 97.44 236 GLN A CA 1
ATOM 1826 C C . GLN A 1 236 ? 8.546 0.476 26.452 1.00 97.44 236 GLN A C 1
ATOM 1828 O O . GLN A 1 236 ? 8.413 0.979 27.563 1.00 97.44 236 GLN A O 1
ATOM 1833 N N . GLN A 1 237 ? 9.720 0.452 25.818 1.00 97.31 237 GLN A N 1
ATOM 1834 C CA . GLN A 1 237 ? 10.940 1.082 26.328 1.00 97.31 237 GLN A CA 1
ATOM 1835 C C . GLN A 1 237 ? 11.020 2.590 26.054 1.00 97.31 237 GLN A C 1
ATOM 1837 O O . GLN A 1 237 ? 11.925 3.242 26.578 1.00 97.31 237 GLN A O 1
ATOM 1842 N N . GLN A 1 238 ? 10.121 3.149 25.237 1.00 97.88 238 GLN A N 1
ATOM 1843 C CA . GLN A 1 238 ? 10.080 4.593 25.020 1.00 97.88 238 GLN A CA 1
ATOM 1844 C C . GLN A 1 238 ? 9.628 5.309 26.299 1.00 97.88 238 GLN A C 1
ATOM 1846 O O . GLN A 1 238 ? 8.809 4.772 27.051 1.00 97.88 238 GLN A O 1
ATOM 1851 N N . PRO A 1 239 ? 10.139 6.520 26.572 1.00 97.62 239 PRO A N 1
ATOM 1852 C CA . PRO A 1 239 ? 9.649 7.309 27.691 1.00 97.62 239 PRO A CA 1
ATOM 1853 C C . PRO A 1 239 ? 8.208 7.766 27.415 1.00 97.62 239 PRO A C 1
ATOM 1855 O O . PRO A 1 239 ? 7.822 7.954 26.266 1.00 97.62 239 PRO A O 1
ATOM 1858 N N . ALA A 1 240 ? 7.399 7.939 28.463 1.00 96.50 240 ALA A N 1
ATOM 1859 C CA . ALA A 1 240 ? 5.968 8.243 28.328 1.00 96.50 240 ALA A CA 1
ATOM 1860 C C . ALA A 1 240 ? 5.670 9.579 27.610 1.00 96.50 240 ALA A C 1
ATOM 1862 O O . ALA A 1 240 ? 4.568 9.772 27.108 1.00 96.50 240 ALA A O 1
ATOM 1863 N N . ASP A 1 241 ? 6.640 10.492 27.544 1.00 93.00 241 ASP A N 1
ATOM 1864 C CA . ASP A 1 241 ? 6.556 11.764 26.818 1.00 93.00 241 ASP A CA 1
ATOM 1865 C C . ASP A 1 241 ? 7.007 11.668 25.348 1.00 93.00 241 ASP A C 1
ATOM 1867 O O . ASP A 1 241 ? 6.964 12.660 24.618 1.00 93.00 241 ASP A O 1
ATOM 1871 N N . TRP A 1 242 ? 7.430 10.487 24.885 1.00 96.56 242 TRP A N 1
ATOM 1872 C CA . TRP A 1 242 ? 7.805 10.265 23.493 1.00 96.56 242 TRP A CA 1
ATOM 1873 C C . TRP A 1 242 ? 6.592 10.315 22.558 1.00 96.56 242 TRP A C 1
ATOM 1875 O O . TRP A 1 242 ? 5.536 9.748 22.842 1.00 96.56 242 TRP A O 1
ATOM 1885 N N . MET A 1 243 ? 6.784 10.948 21.397 1.00 94.06 243 MET A N 1
ATOM 1886 C CA . MET A 1 243 ? 5.776 11.097 20.347 1.00 94.06 243 MET A CA 1
ATOM 1887 C C . MET A 1 243 ? 6.287 10.512 19.028 1.00 94.06 243 MET A C 1
ATOM 1889 O O . MET A 1 243 ? 7.217 11.036 18.409 1.00 94.06 243 MET A O 1
ATOM 1893 N N . GLY A 1 244 ? 5.658 9.429 18.577 1.00 93.62 244 GLY A N 1
ATOM 1894 C CA . GLY A 1 244 ? 6.002 8.728 17.341 1.00 93.62 244 GLY A CA 1
ATOM 1895 C C . GLY A 1 244 ? 5.318 9.321 16.119 1.00 93.62 244 GLY A C 1
ATOM 1896 O O . GLY A 1 244 ? 4.346 8.746 15.634 1.00 93.62 244 GLY A O 1
ATOM 1897 N N . GLY A 1 245 ? 5.799 10.467 15.634 1.00 90.56 245 GLY A N 1
ATOM 1898 C CA . GLY A 1 245 ? 5.223 11.148 14.465 1.00 90.56 245 GLY A CA 1
ATOM 1899 C C . GLY A 1 245 ? 5.556 10.508 13.112 1.00 90.56 245 GLY A C 1
ATOM 1900 O O . GLY A 1 245 ? 4.904 10.814 12.120 1.00 90.56 245 GLY A O 1
ATOM 1901 N N . ASP A 1 246 ? 6.546 9.614 13.060 1.00 91.56 246 ASP A N 1
ATOM 1902 C CA . ASP A 1 246 ? 7.009 8.928 11.846 1.00 91.56 246 ASP A CA 1
ATOM 1903 C C . ASP A 1 246 ? 6.403 7.527 11.653 1.00 91.56 246 ASP A C 1
ATOM 1905 O O . ASP A 1 246 ? 6.960 6.662 10.970 1.00 91.56 246 ASP A O 1
ATOM 1909 N N . VAL A 1 247 ? 5.245 7.294 12.270 1.00 94.81 247 VAL A N 1
ATOM 1910 C CA . VAL A 1 247 ? 4.562 6.002 12.269 1.00 94.81 247 VAL A CA 1
ATOM 1911 C C . VAL A 1 247 ? 3.675 5.861 11.036 1.00 94.81 247 VAL A C 1
ATOM 1913 O O . VAL A 1 247 ? 2.949 6.770 10.634 1.00 94.81 247 VAL A O 1
ATOM 1916 N N . LEU A 1 248 ? 3.716 4.672 10.446 1.00 95.50 248 LEU A N 1
ATOM 1917 C CA . LEU A 1 248 ? 2.931 4.276 9.287 1.00 95.50 248 LEU A CA 1
ATOM 1918 C C . LEU A 1 248 ? 1.855 3.278 9.712 1.00 95.50 248 LEU A C 1
ATOM 1920 O O . LEU A 1 248 ? 2.094 2.399 10.540 1.00 95.50 248 LEU A O 1
ATOM 1924 N N . GLU A 1 249 ? 0.674 3.402 9.112 1.00 95.94 249 GLU A N 1
ATOM 1925 C CA . GLU A 1 249 ? -0.493 2.574 9.412 1.00 95.94 249 GLU A CA 1
ATOM 1926 C C . GLU A 1 249 ? -0.856 1.685 8.217 1.00 95.94 249 GLU A C 1
ATOM 1928 O O . GLU A 1 249 ? -1.025 2.159 7.086 1.00 95.94 249 GLU A O 1
ATOM 1933 N N . VAL A 1 250 ? -1.049 0.394 8.493 1.00 96.88 250 VAL A N 1
ATOM 1934 C CA . VAL A 1 250 ? -1.628 -0.569 7.552 1.00 96.88 250 VAL A CA 1
ATOM 1935 C C . VAL A 1 250 ? -2.874 -1.1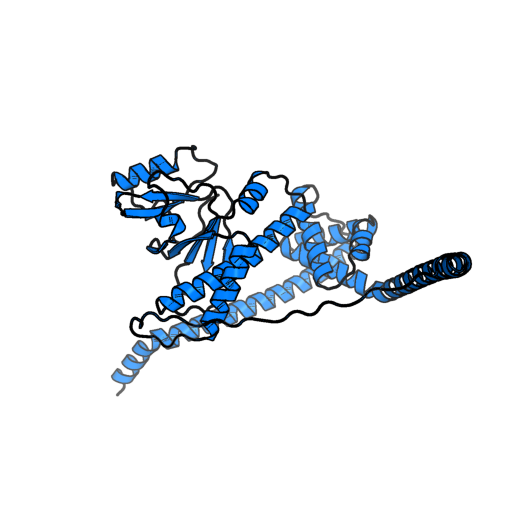86 8.156 1.00 96.88 250 VAL A C 1
ATOM 1937 O O . VAL A 1 250 ? -2.829 -1.786 9.227 1.00 96.88 250 VAL A O 1
ATOM 1940 N N . MET A 1 251 ? -3.982 -1.089 7.434 1.00 97.25 251 MET A N 1
ATOM 1941 C CA . MET A 1 251 ? -5.232 -1.749 7.779 1.00 97.25 251 MET A CA 1
ATOM 1942 C C . MET A 1 251 ? -5.359 -3.053 6.990 1.00 97.25 251 MET A C 1
ATOM 1944 O O . MET A 1 251 ? -5.310 -3.037 5.760 1.00 97.25 251 MET A O 1
ATOM 1948 N N . PHE A 1 252 ? -5.603 -4.161 7.683 1.00 96.25 252 PHE A N 1
ATOM 1949 C CA . PHE A 1 252 ? -5.925 -5.464 7.114 1.00 96.25 252 PHE A CA 1
ATOM 195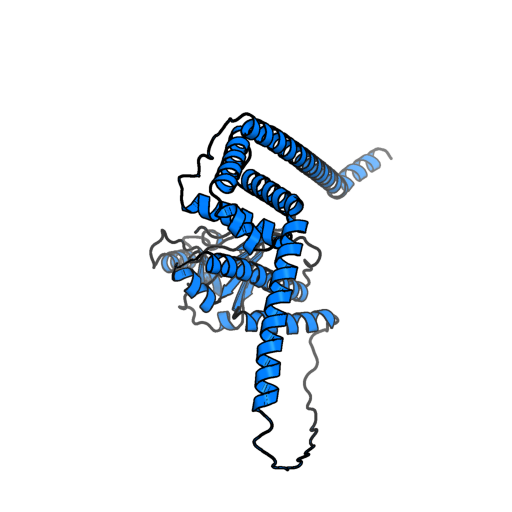0 C C . PHE A 1 252 ? -7.392 -5.805 7.370 1.00 96.25 252 PHE A C 1
ATOM 1952 O O . PHE A 1 252 ? -7.839 -5.924 8.511 1.00 96.25 252 PHE A O 1
ATOM 1959 N N . LYS A 1 253 ? -8.149 -5.986 6.290 1.00 94.81 253 LYS A N 1
ATOM 1960 C CA . LYS A 1 253 ? -9.545 -6.415 6.313 1.00 94.81 253 LYS A CA 1
ATOM 1961 C C . LYS A 1 253 ? -9.632 -7.917 6.104 1.00 94.81 253 LYS A C 1
ATOM 1963 O O . LYS A 1 253 ? -9.092 -8.445 5.133 1.00 94.81 253 LYS A O 1
ATOM 1968 N N . VAL A 1 254 ? -10.363 -8.557 7.007 1.00 91.00 254 VAL A N 1
ATOM 1969 C CA . VAL A 1 254 ? -10.754 -9.963 6.956 1.00 91.00 254 VAL A CA 1
ATOM 1970 C C . VAL A 1 254 ? -12.273 -10.010 6.836 1.00 91.00 254 VAL A C 1
ATOM 1972 O O . VAL A 1 254 ? -12.975 -9.277 7.534 1.00 91.00 254 VAL A O 1
ATOM 1975 N N . GLU A 1 255 ? -12.796 -10.835 5.932 1.00 86.69 255 GLU A N 1
ATOM 1976 C CA . GLU A 1 255 ? -14.241 -10.943 5.729 1.00 86.69 255 GLU A CA 1
ATOM 1977 C C . GLU A 1 255 ? -14.950 -11.364 7.029 1.00 86.69 255 GLU A C 1
ATOM 1979 O O . GLU A 1 255 ? -14.543 -12.306 7.706 1.00 86.69 255 GLU A O 1
ATOM 1984 N N . GLY A 1 256 ? -16.003 -10.630 7.402 1.00 88.50 256 GLY A N 1
ATOM 1985 C CA . GLY A 1 256 ? -16.789 -10.913 8.606 1.00 88.50 256 GLY A CA 1
ATOM 1986 C C . GLY A 1 256 ? -16.119 -10.548 9.937 1.00 88.50 256 GLY A C 1
ATOM 1987 O O . GLY A 1 256 ? -16.673 -10.883 10.983 1.00 88.50 256 GLY A O 1
ATOM 1988 N N . ARG A 1 257 ? -14.967 -9.862 9.929 1.00 92.00 257 ARG A N 1
ATOM 1989 C CA . ARG A 1 257 ? -14.284 -9.389 11.144 1.00 92.00 257 ARG A CA 1
ATOM 1990 C C . ARG A 1 257 ? -14.020 -7.886 11.092 1.00 92.00 257 ARG A C 1
ATOM 1992 O O . ARG A 1 257 ? -13.929 -7.292 10.019 1.00 92.00 257 ARG A O 1
ATOM 1999 N N . GLU A 1 258 ? -13.861 -7.286 12.267 1.00 95.25 258 GLU A N 1
ATOM 2000 C CA . GLU A 1 258 ? -13.342 -5.921 12.379 1.00 95.25 258 GLU A CA 1
ATOM 2001 C C . GLU A 1 258 ? -11.886 -5.873 11.882 1.00 95.25 258 GLU A C 1
ATOM 2003 O O . GLU A 1 258 ? -11.144 -6.848 12.077 1.00 95.25 258 GLU A O 1
ATOM 2008 N N . PRO A 1 259 ? -11.463 -4.778 11.227 1.00 96.12 259 PRO A N 1
ATOM 2009 C CA . PRO A 1 259 ? -10.134 -4.686 10.646 1.00 96.12 259 PRO A CA 1
ATOM 2010 C C . PRO A 1 259 ? -9.040 -4.707 11.715 1.00 96.12 259 PRO A C 1
ATOM 2012 O O . PRO A 1 259 ? -9.201 -4.176 12.815 1.00 96.12 259 PRO A O 1
ATOM 2015 N N . TYR A 1 260 ? -7.905 -5.291 11.345 1.00 97.50 260 TYR A N 1
ATOM 2016 C CA . TYR A 1 260 ? -6.669 -5.191 12.107 1.00 97.50 260 TYR A CA 1
ATOM 2017 C C . TYR A 1 260 ? -5.878 -3.982 11.623 1.00 97.50 260 TYR A C 1
ATOM 2019 O O . TYR A 1 260 ? -5.752 -3.770 10.417 1.00 97.50 260 TYR A O 1
ATOM 2027 N N . PHE A 1 261 ? -5.305 -3.226 12.547 1.00 97.81 261 PHE A N 1
ATOM 2028 C CA . PHE A 1 261 ? -4.391 -2.131 12.258 1.00 97.81 261 PHE A CA 1
ATOM 2029 C C . PHE A 1 261 ? -3.007 -2.514 12.753 1.00 97.81 261 PHE A C 1
ATOM 2031 O O . PHE A 1 261 ? -2.851 -2.954 13.891 1.00 97.81 261 PHE A O 1
ATOM 2038 N N . VAL A 1 262 ? -2.010 -2.373 11.888 1.00 98.19 262 VAL A N 1
ATOM 2039 C CA . VAL A 1 262 ? -0.605 -2.585 12.222 1.00 98.19 262 VAL A CA 1
ATOM 2040 C C . VAL A 1 262 ? 0.119 -1.262 12.046 1.00 98.19 262 VAL A C 1
ATOM 2042 O O . VAL A 1 262 ? 0.118 -0.691 10.953 1.00 98.19 262 VAL A O 1
ATOM 2045 N N . TYR A 1 263 ? 0.738 -0.802 13.127 1.00 97.94 263 TYR A N 1
ATOM 2046 C CA . TYR A 1 263 ? 1.525 0.421 13.173 1.00 97.94 263 TYR A CA 1
ATOM 2047 C C . TYR A 1 263 ? 3.001 0.062 13.199 1.00 97.94 263 TYR A C 1
ATOM 2049 O O . TYR A 1 263 ? 3.443 -0.748 14.022 1.00 97.94 263 TYR A O 1
ATOM 2057 N N . TYR A 1 264 ? 3.763 0.647 12.285 1.00 97.94 264 TYR A N 1
ATOM 2058 C CA . TYR A 1 264 ? 5.180 0.356 12.137 1.00 97.94 264 TYR A CA 1
ATOM 2059 C C . TYR A 1 264 ? 5.980 1.618 11.829 1.00 97.94 264 TYR A C 1
ATOM 2061 O O . TYR A 1 264 ? 5.451 2.601 11.317 1.00 97.94 264 TYR A O 1
ATOM 2069 N N . GLN A 1 265 ? 7.271 1.569 12.127 1.00 96.75 265 GLN A N 1
ATOM 2070 C CA . GLN A 1 265 ? 8.239 2.597 11.778 1.00 96.75 265 GLN A CA 1
ATOM 2071 C C . GLN A 1 265 ? 9.132 2.133 10.638 1.00 96.75 265 GLN A C 1
ATOM 2073 O O . GLN A 1 265 ? 9.540 0.969 10.568 1.00 96.75 265 GLN A O 1
ATOM 2078 N N . ASN A 1 266 ? 9.448 3.082 9.764 1.00 96.12 266 ASN A N 1
ATOM 2079 C CA . ASN A 1 266 ? 10.499 2.971 8.769 1.00 96.12 266 ASN A CA 1
ATOM 2080 C C . ASN A 1 266 ? 10.987 4.380 8.429 1.00 96.12 266 ASN A C 1
ATOM 2082 O O . ASN A 1 266 ? 10.403 5.053 7.580 1.00 96.12 266 ASN A O 1
ATOM 2086 N N . SER A 1 267 ? 12.025 4.841 9.124 1.00 91.06 267 SER A N 1
ATOM 2087 C CA . SER A 1 267 ? 12.468 6.232 9.013 1.00 91.06 267 SER A CA 1
ATOM 2088 C C . SER A 1 267 ? 12.986 6.571 7.612 1.00 91.06 267 SER A C 1
ATOM 2090 O O . SER A 1 267 ? 12.757 7.682 7.144 1.00 91.06 267 SER A O 1
ATOM 2092 N N . ASP A 1 268 ? 13.614 5.620 6.910 1.00 90.44 268 ASP A N 1
ATOM 2093 C CA . ASP A 1 268 ? 14.118 5.838 5.548 1.00 90.44 268 ASP A CA 1
ATOM 2094 C C . ASP A 1 268 ? 12.967 6.113 4.576 1.00 90.44 268 ASP A C 1
ATOM 2096 O O . ASP A 1 268 ? 12.936 7.152 3.915 1.00 90.44 268 ASP A O 1
ATOM 2100 N N . TYR A 1 269 ? 11.975 5.220 4.549 1.00 91.06 269 TYR A N 1
ATOM 2101 C CA . TYR A 1 269 ? 10.789 5.367 3.711 1.00 91.06 269 TYR A CA 1
ATOM 2102 C C . TYR A 1 269 ? 9.953 6.586 4.118 1.00 91.06 269 TYR A C 1
ATOM 2104 O O . TYR A 1 269 ? 9.451 7.311 3.262 1.00 91.06 269 TYR A O 1
ATOM 2112 N N . TYR A 1 270 ? 9.832 6.865 5.418 1.00 89.12 270 TYR A N 1
ATOM 2113 C CA . TYR A 1 270 ? 9.135 8.055 5.897 1.00 89.12 270 TYR A CA 1
ATOM 2114 C C . TYR A 1 270 ? 9.803 9.342 5.390 1.00 89.12 270 TYR A C 1
ATOM 2116 O O . TYR A 1 270 ? 9.130 10.217 4.847 1.00 89.12 270 TYR A O 1
ATOM 2124 N N . VAL A 1 271 ? 11.132 9.444 5.490 1.00 85.94 271 VAL A N 1
ATOM 2125 C CA . VAL A 1 271 ? 11.894 10.594 4.980 1.00 85.94 271 VAL A CA 1
ATOM 2126 C C . VAL A 1 271 ? 11.785 10.713 3.457 1.00 85.94 271 VAL A C 1
ATOM 2128 O O . VAL A 1 271 ? 11.664 11.835 2.956 1.00 85.94 271 VAL A O 1
ATOM 2131 N N . GLU A 1 272 ? 11.803 9.598 2.715 1.00 87.00 272 GLU A N 1
ATOM 2132 C CA . GLU A 1 272 ? 11.545 9.591 1.265 1.00 87.00 272 GLU A CA 1
ATOM 2133 C C . GLU A 1 272 ? 10.160 10.188 0.951 1.00 87.00 272 GLU A C 1
ATOM 2135 O O . GLU A 1 272 ? 10.050 11.091 0.117 1.00 87.00 272 GLU A O 1
ATOM 2140 N N . MET A 1 273 ? 9.123 9.778 1.685 1.00 84.44 273 MET A N 1
ATOM 2141 C CA . MET A 1 273 ? 7.755 10.269 1.500 1.00 84.44 273 MET A CA 1
ATOM 2142 C C . MET A 1 273 ? 7.586 11.755 1.866 1.00 84.44 273 MET A C 1
ATOM 2144 O O . MET A 1 273 ? 6.917 12.486 1.135 1.00 84.44 273 MET A O 1
ATOM 2148 N N . VAL A 1 274 ? 8.210 12.229 2.952 1.00 81.31 274 VAL A N 1
ATOM 2149 C CA . VAL A 1 274 ? 8.146 13.642 3.389 1.00 81.31 274 VAL A CA 1
ATOM 2150 C C . VAL A 1 274 ? 8.830 14.578 2.393 1.00 81.31 274 VAL A C 1
ATOM 2152 O O . VAL A 1 274 ? 8.367 15.693 2.158 1.00 81.31 274 VAL A O 1
ATOM 2155 N N . ARG A 1 275 ? 9.941 14.147 1.783 1.00 79.00 275 ARG A N 1
ATOM 2156 C CA . ARG A 1 275 ? 10.715 14.990 0.856 1.00 79.00 275 ARG A CA 1
ATOM 2157 C C . ARG A 1 275 ? 9.971 15.321 -0.437 1.00 79.00 275 ARG A C 1
ATOM 2159 O O . ARG A 1 275 ? 10.409 16.226 -1.146 1.00 79.00 275 ARG A O 1
ATOM 2166 N N . GLY A 1 276 ? 8.872 14.626 -0.743 1.00 62.03 276 GLY A N 1
ATOM 2167 C CA . GLY A 1 276 ? 7.900 15.029 -1.762 1.00 62.03 276 GLY A CA 1
ATOM 2168 C C . GLY A 1 276 ? 8.431 15.129 -3.198 1.00 62.03 276 GLY A C 1
ATOM 2169 O O . GLY A 1 276 ? 7.730 15.646 -4.063 1.00 62.03 276 GLY A O 1
ATOM 2170 N N . ARG A 1 277 ? 9.645 14.649 -3.494 1.00 47.88 277 ARG A N 1
ATOM 2171 C CA . ARG A 1 277 ? 10.241 14.700 -4.840 1.00 47.88 277 ARG A CA 1
ATOM 2172 C C . ARG A 1 277 ? 9.895 13.461 -5.658 1.00 47.88 277 ARG A C 1
ATOM 2174 O O . ARG A 1 277 ? 10.776 12.856 -6.243 1.00 47.88 277 ARG A O 1
ATOM 2181 N N . ALA A 1 278 ? 8.619 13.093 -5.715 1.00 49.69 278 ALA A N 1
ATOM 2182 C CA . ALA A 1 278 ? 8.209 11.885 -6.415 1.00 49.69 278 ALA A CA 1
ATOM 2183 C C . ALA A 1 278 ? 8.350 12.047 -7.938 1.00 49.69 278 ALA A C 1
ATOM 2185 O O . ALA A 1 278 ? 7.411 12.428 -8.635 1.00 49.69 278 ALA A O 1
ATOM 2186 N N . ASN A 1 279 ? 9.521 11.704 -8.466 1.00 51.00 279 ASN A N 1
ATOM 2187 C CA . ASN A 1 279 ? 9.636 11.302 -9.859 1.00 51.00 279 ASN A CA 1
ATOM 2188 C C . ASN A 1 279 ? 8.941 9.937 -10.019 1.00 51.00 279 ASN A C 1
ATOM 2190 O O . ASN A 1 279 ? 8.819 9.160 -9.073 1.00 51.00 279 ASN A O 1
ATOM 2194 N N . PHE A 1 280 ? 8.494 9.620 -11.229 1.00 41.16 280 PHE A N 1
ATOM 2195 C CA . PHE A 1 280 ? 7.703 8.426 -11.530 1.00 41.16 280 PHE A CA 1
ATOM 2196 C C . PHE A 1 280 ? 8.343 7.090 -11.040 1.00 41.16 280 PHE A C 1
ATOM 2198 O O . PHE A 1 280 ? 7.665 6.204 -10.499 1.00 41.16 280 PHE A O 1
ATOM 2205 N N . ASP A 1 281 ? 9.671 6.972 -11.142 1.00 63.09 281 ASP A N 1
ATOM 2206 C CA . ASP A 1 281 ? 10.436 5.824 -10.626 1.00 63.09 281 ASP A CA 1
ATOM 2207 C C . ASP A 1 281 ? 10.343 5.691 -9.096 1.00 63.09 281 ASP A C 1
ATOM 2209 O O . ASP A 1 281 ? 10.276 4.578 -8.571 1.00 63.09 281 ASP A O 1
ATOM 2213 N N . GLU A 1 282 ? 10.276 6.808 -8.370 1.00 69.06 282 GLU A N 1
ATOM 2214 C CA . GLU A 1 282 ? 10.115 6.819 -6.914 1.00 69.06 282 GLU A CA 1
ATOM 2215 C C . GLU A 1 282 ? 8.698 6.405 -6.512 1.00 69.06 282 GLU A C 1
ATOM 2217 O O . GLU A 1 282 ? 8.544 5.575 -5.624 1.00 69.06 282 GLU A O 1
ATOM 2222 N N . ALA A 1 283 ? 7.659 6.853 -7.226 1.00 65.69 283 ALA A N 1
ATOM 2223 C CA . ALA A 1 283 ? 6.281 6.420 -6.968 1.00 65.69 283 ALA A CA 1
ATOM 2224 C C . ALA A 1 283 ? 6.097 4.901 -7.161 1.00 65.69 283 ALA A C 1
ATOM 2226 O O . ALA A 1 283 ? 5.423 4.240 -6.367 1.00 65.69 283 ALA A O 1
ATOM 2227 N N . THR A 1 284 ? 6.740 4.326 -8.183 1.00 69.19 284 THR A N 1
ATOM 2228 C CA . THR A 1 284 ? 6.743 2.870 -8.408 1.00 69.19 284 THR A CA 1
ATOM 2229 C C . THR A 1 284 ? 7.490 2.136 -7.307 1.00 69.19 284 THR A C 1
ATOM 2231 O O . THR A 1 284 ? 6.997 1.127 -6.800 1.00 69.19 284 THR A O 1
ATOM 2234 N N . ARG A 1 285 ? 8.657 2.653 -6.903 1.00 80.75 285 ARG A N 1
ATOM 2235 C CA . ARG A 1 285 ? 9.409 2.120 -5.764 1.00 80.75 285 ARG A CA 1
ATOM 2236 C C . ARG A 1 285 ? 8.590 2.177 -4.478 1.00 80.75 285 ARG A C 1
ATOM 2238 O O . ARG A 1 285 ? 8.595 1.197 -3.742 1.00 80.75 285 ARG A O 1
ATOM 2245 N N . HIS A 1 286 ? 7.859 3.262 -4.229 1.00 85.56 286 HIS A N 1
ATOM 2246 C CA . HIS A 1 286 ? 7.006 3.406 -3.052 1.00 85.56 286 HIS A CA 1
ATOM 2247 C C . HIS A 1 286 ? 5.854 2.400 -3.074 1.00 85.56 286 HIS A C 1
ATOM 2249 O O . HIS A 1 286 ? 5.607 1.742 -2.071 1.00 85.56 286 HIS A O 1
ATOM 2255 N N . GLU A 1 287 ? 5.180 2.207 -4.210 1.00 82.00 287 GLU A N 1
ATOM 2256 C CA . GLU A 1 287 ? 4.086 1.233 -4.297 1.00 82.00 287 GLU A CA 1
ATOM 2257 C C . GLU A 1 287 ? 4.583 -0.217 -4.188 1.00 82.00 287 GLU A C 1
ATOM 2259 O O . GLU A 1 287 ? 3.959 -1.049 -3.519 1.00 82.00 287 GLU A O 1
ATOM 2264 N N . GLN A 1 288 ? 5.741 -0.518 -4.786 1.00 86.56 288 GLN A N 1
ATOM 2265 C CA . GLN A 1 288 ? 6.404 -1.806 -4.613 1.00 86.56 288 GLN A CA 1
ATOM 2266 C C . GLN A 1 288 ? 6.777 -2.029 -3.143 1.00 86.56 288 GLN A C 1
ATOM 2268 O O . GLN A 1 288 ? 6.439 -3.070 -2.581 1.00 86.56 288 GLN A O 1
ATOM 2273 N N . TYR A 1 289 ? 7.400 -1.037 -2.504 1.00 92.50 289 TYR A N 1
ATOM 2274 C CA . TYR A 1 289 ? 7.733 -1.084 -1.086 1.00 92.50 289 TYR A CA 1
ATOM 2275 C C . TYR A 1 289 ? 6.482 -1.299 -0.225 1.00 92.50 289 TYR A C 1
ATOM 2277 O O . TYR A 1 289 ? 6.472 -2.207 0.600 1.00 92.50 289 TYR A O 1
ATOM 2285 N N . ARG A 1 290 ? 5.394 -0.543 -0.440 1.00 91.12 290 ARG A N 1
ATOM 2286 C CA . ARG A 1 290 ? 4.128 -0.694 0.305 1.00 91.12 290 ARG A CA 1
ATOM 2287 C C . ARG A 1 290 ? 3.548 -2.093 0.149 1.00 91.12 290 ARG A C 1
ATOM 2289 O O . ARG A 1 290 ? 3.066 -2.666 1.126 1.00 91.12 290 ARG A O 1
ATOM 2296 N N . SER A 1 291 ? 3.610 -2.661 -1.053 1.00 87.94 291 SER A N 1
ATOM 2297 C CA . SER A 1 291 ? 3.150 -4.027 -1.322 1.00 87.94 291 SER A CA 1
ATOM 2298 C C . SER A 1 291 ? 3.998 -5.070 -0.586 1.00 87.94 291 SER A C 1
ATOM 2300 O O . SER A 1 291 ? 3.451 -5.945 0.088 1.00 87.94 291 SER A O 1
ATOM 2302 N N . GLU A 1 292 ? 5.327 -4.960 -0.660 1.00 92.50 292 GLU A N 1
ATOM 2303 C CA . GLU A 1 292 ? 6.261 -5.854 0.038 1.00 92.50 292 GLU A CA 1
ATOM 2304 C C . GLU A 1 292 ? 6.117 -5.740 1.566 1.00 92.50 292 GLU A C 1
ATOM 2306 O O . GLU A 1 292 ? 6.012 -6.756 2.259 1.00 92.50 292 GLU A O 1
ATOM 2311 N N . ALA A 1 293 ? 6.007 -4.512 2.080 1.00 95.44 293 ALA A N 1
ATOM 2312 C CA . ALA A 1 293 ? 5.814 -4.220 3.495 1.00 95.44 293 ALA A CA 1
ATOM 2313 C C . ALA A 1 293 ? 4.485 -4.800 3.985 1.00 95.44 293 ALA A C 1
ATOM 2315 O O . ALA A 1 293 ? 4.458 -5.501 4.991 1.00 95.44 293 ALA A O 1
ATOM 2316 N N . SER A 1 294 ? 3.391 -4.604 3.240 1.00 94.25 294 SER A N 1
ATOM 2317 C CA . SER A 1 294 ? 2.081 -5.184 3.573 1.00 94.25 294 SER A CA 1
ATOM 2318 C C . SER A 1 294 ? 2.127 -6.700 3.656 1.00 94.25 294 SER A C 1
ATOM 2320 O O . SER A 1 294 ? 1.513 -7.280 4.545 1.00 94.25 294 SER A O 1
ATOM 2322 N N . HIS A 1 295 ? 2.854 -7.355 2.751 1.00 92.56 295 HIS A N 1
ATOM 2323 C CA . HIS A 1 295 ? 2.972 -8.808 2.760 1.00 92.56 295 HIS A CA 1
ATOM 2324 C C . HIS A 1 295 ? 3.760 -9.311 3.979 1.00 92.56 295 HIS A C 1
ATOM 2326 O O . HIS A 1 295 ? 3.346 -10.270 4.641 1.00 92.56 295 HIS A O 1
ATOM 2332 N N . ALA A 1 296 ? 4.867 -8.642 4.315 1.00 95.69 296 ALA A N 1
ATOM 2333 C CA . ALA A 1 296 ? 5.643 -8.948 5.513 1.00 95.69 296 ALA A CA 1
ATOM 2334 C C . ALA A 1 296 ? 4.819 -8.709 6.791 1.00 95.69 296 ALA A C 1
ATOM 2336 O O . ALA A 1 296 ? 4.745 -9.585 7.650 1.00 95.69 296 ALA A O 1
ATOM 2337 N N . LEU A 1 297 ? 4.127 -7.572 6.883 1.00 97.50 297 LEU A N 1
ATOM 2338 C CA . LEU A 1 297 ? 3.279 -7.210 8.020 1.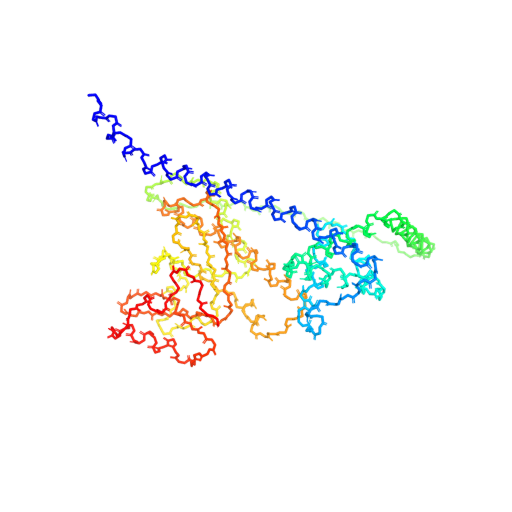00 97.50 297 LEU A CA 1
ATOM 2339 C C . LEU A 1 297 ? 2.052 -8.125 8.154 1.00 97.50 297 LEU A C 1
ATOM 2341 O O . LEU A 1 297 ? 1.702 -8.497 9.269 1.00 97.50 297 LEU A O 1
ATOM 2345 N N . ALA A 1 298 ? 1.441 -8.564 7.050 1.00 95.56 298 ALA A N 1
ATOM 2346 C CA . ALA A 1 298 ? 0.373 -9.566 7.078 1.00 95.56 298 ALA A CA 1
ATOM 2347 C C . ALA A 1 298 ? 0.883 -10.897 7.641 1.00 95.56 298 ALA A C 1
ATOM 2349 O O . ALA A 1 298 ? 0.239 -11.506 8.491 1.00 95.56 298 ALA A O 1
ATOM 2350 N N . THR A 1 299 ? 2.070 -11.329 7.205 1.00 93.75 299 THR A N 1
ATOM 2351 C CA . THR A 1 299 ? 2.711 -12.539 7.735 1.00 93.75 299 THR A CA 1
ATOM 2352 C C . THR A 1 299 ? 3.003 -12.383 9.229 1.00 93.75 299 THR A C 1
ATOM 2354 O O . THR A 1 299 ? 2.725 -13.295 10.003 1.00 93.75 299 THR A O 1
ATOM 2357 N N . TYR A 1 300 ? 3.502 -11.216 9.652 1.00 96.50 300 TYR A N 1
ATOM 2358 C CA . TYR A 1 300 ? 3.724 -10.890 11.061 1.00 96.50 300 TYR A CA 1
ATOM 2359 C C . TYR A 1 300 ? 2.436 -10.980 11.879 1.00 96.50 300 TYR A C 1
ATOM 2361 O O . TYR A 1 300 ? 2.406 -11.673 12.894 1.00 96.50 300 TYR A O 1
ATOM 2369 N N . LEU A 1 301 ? 1.360 -10.354 11.400 1.00 96.25 301 LEU A N 1
ATOM 2370 C CA . LEU A 1 301 ? 0.045 -10.377 12.032 1.00 96.25 301 LEU A CA 1
ATOM 2371 C C . LEU A 1 301 ? -0.472 -11.812 12.208 1.00 96.25 301 LEU A C 1
ATOM 2373 O O . LEU A 1 301 ? -0.865 -12.185 13.310 1.00 96.25 301 LEU A O 1
ATOM 2377 N N . VAL A 1 302 ? -0.429 -12.633 11.153 1.00 94.31 302 VAL A N 1
ATOM 2378 C CA . VAL A 1 302 ? -0.870 -14.039 11.205 1.00 94.31 302 VAL A CA 1
ATOM 2379 C C . VAL A 1 302 ? -0.073 -14.822 12.251 1.00 94.31 302 VAL A C 1
ATOM 2381 O O . VAL A 1 302 ? -0.662 -15.528 13.067 1.00 94.31 302 VAL A O 1
ATOM 2384 N N . LEU A 1 303 ? 1.258 -14.689 12.261 1.00 92.81 303 LEU A N 1
ATOM 2385 C CA . LEU A 1 303 ? 2.121 -15.393 13.216 1.00 92.81 303 LEU A CA 1
ATOM 2386 C C . LEU A 1 303 ? 1.893 -14.924 14.660 1.00 92.81 303 LEU A C 1
ATOM 2388 O O . LEU A 1 303 ? 1.935 -15.748 15.576 1.00 92.81 303 LEU A O 1
ATOM 2392 N N . GLN A 1 304 ? 1.644 -13.629 14.866 1.00 94.44 304 GLN A N 1
ATOM 2393 C CA . GLN A 1 304 ? 1.375 -13.057 16.184 1.00 94.44 304 GLN A CA 1
ATOM 2394 C C . GLN A 1 304 ? 0.026 -13.533 16.739 1.00 94.44 304 GLN A C 1
ATOM 2396 O O . GLN A 1 304 ? -0.063 -13.957 17.890 1.00 94.44 304 GLN A O 1
ATOM 2401 N N . LEU A 1 305 ? -1.021 -13.519 15.912 1.00 92.62 305 LEU A N 1
ATOM 2402 C CA . LEU A 1 305 ? -2.352 -13.995 16.295 1.00 92.62 305 LEU A CA 1
ATOM 2403 C C . LEU A 1 305 ? -2.371 -15.509 16.531 1.00 92.62 305 LEU A C 1
ATOM 2405 O O . LEU A 1 305 ? -3.019 -15.984 17.466 1.00 92.62 305 LEU A O 1
ATOM 2409 N N . TYR A 1 306 ? -1.598 -16.270 15.755 1.00 90.50 306 TYR A N 1
ATOM 2410 C CA . TYR A 1 306 ? -1.485 -17.714 15.936 1.00 90.50 306 TYR A CA 1
ATOM 2411 C C . TYR A 1 306 ? -0.926 -18.090 17.319 1.00 90.50 306 TYR A C 1
ATOM 2413 O O . TYR A 1 306 ? -1.425 -19.026 17.958 1.00 90.50 306 TYR A O 1
ATOM 2421 N N . ASP A 1 307 ? 0.053 -17.333 17.830 1.00 88.12 307 ASP A N 1
ATOM 2422 C CA . ASP A 1 307 ? 0.583 -17.531 19.189 1.00 88.12 307 ASP A CA 1
ATOM 2423 C C . ASP A 1 307 ? -0.507 -17.331 20.252 1.00 88.12 307 ASP A C 1
ATOM 2425 O O . ASP A 1 307 ? -0.571 -18.075 21.234 1.00 88.12 307 ASP A O 1
ATOM 2429 N N . GLN A 1 308 ? -1.436 -16.408 19.997 1.00 89.19 308 GLN A N 1
ATOM 2430 C CA . GLN A 1 308 ? -2.617 -16.152 20.827 1.00 89.19 308 GLN A CA 1
ATOM 2431 C C . GLN A 1 308 ? -3.750 -17.174 20.600 1.00 89.19 308 GLN A C 1
ATOM 2433 O O . GLN A 1 308 ? -4.765 -17.149 21.290 1.00 89.19 308 GLN A O 1
ATOM 2438 N N . GLY A 1 309 ? -3.579 -18.123 19.673 1.00 90.06 309 GLY A N 1
ATOM 2439 C CA . GLY A 1 309 ? -4.583 -19.132 19.328 1.00 90.06 309 GLY A CA 1
ATOM 2440 C C . GLY A 1 309 ? -5.665 -18.655 18.362 1.00 90.06 309 GLY A C 1
ATOM 2441 O O . GLY A 1 309 ? -6.678 -19.335 18.225 1.00 90.06 309 GLY A O 1
ATOM 2442 N N . ILE A 1 310 ? -5.447 -17.527 17.690 1.00 89.00 310 ILE A N 1
ATOM 2443 C CA . ILE A 1 310 ? -6.335 -16.981 16.668 1.00 89.00 310 ILE A CA 1
ATOM 2444 C C . ILE A 1 310 ? -5.729 -17.304 15.300 1.00 89.00 310 ILE A C 1
ATOM 2446 O O . ILE A 1 310 ? -4.679 -16.782 14.938 1.00 89.00 310 ILE A O 1
ATOM 2450 N N . ASP A 1 311 ? -6.396 -18.159 14.527 1.00 87.44 311 ASP A N 1
ATOM 2451 C CA . ASP A 1 311 ? -5.982 -18.471 13.159 1.00 87.44 311 ASP A CA 1
ATOM 2452 C C . ASP A 1 311 ? -6.780 -17.631 12.151 1.00 87.44 311 ASP A C 1
ATOM 2454 O O . ASP A 1 311 ? -8.015 -17.654 12.126 1.00 87.44 311 ASP A O 1
ATOM 2458 N N . ILE A 1 312 ? -6.050 -16.859 11.349 1.00 87.75 312 ILE A N 1
ATOM 2459 C CA . ILE A 1 312 ? -6.560 -16.065 10.221 1.00 87.75 312 ILE A CA 1
ATOM 2460 C C . ILE A 1 312 ? -5.834 -16.419 8.912 1.00 87.75 312 ILE A C 1
ATOM 2462 O O . ILE A 1 312 ? -5.957 -15.709 7.919 1.00 87.75 312 ILE A O 1
ATOM 2466 N N . SER A 1 313 ? -5.044 -17.499 8.890 1.00 81.69 313 SER A N 1
ATOM 2467 C CA . SER A 1 313 ? -4.197 -17.866 7.743 1.00 81.69 313 SER A CA 1
ATOM 2468 C C . SER A 1 313 ? -4.986 -18.312 6.507 1.00 81.69 313 SER A C 1
ATOM 2470 O O . SER A 1 313 ? -4.477 -18.245 5.388 1.00 81.69 313 SER A O 1
ATOM 2472 N N . HIS A 1 314 ? -6.231 -18.749 6.699 1.00 71.88 314 HIS A N 1
ATOM 2473 C CA . HIS A 1 314 ? -7.140 -19.166 5.631 1.00 71.88 314 HIS A CA 1
ATOM 2474 C C . HIS A 1 314 ? -8.030 -18.033 5.106 1.00 71.88 314 HIS A C 1
ATOM 2476 O O . HIS A 1 314 ? -8.748 -18.230 4.124 1.00 71.88 314 HIS A O 1
ATOM 2482 N N . ASP A 1 315 ? -7.977 -16.861 5.738 1.00 76.94 315 ASP A N 1
ATOM 2483 C CA . ASP A 1 315 ? -8.843 -15.742 5.406 1.00 76.94 315 ASP A CA 1
ATOM 2484 C C . ASP A 1 315 ? -8.240 -14.898 4.270 1.00 76.94 315 ASP A C 1
ATOM 2486 O O . ASP A 1 315 ? -7.026 -14.694 4.178 1.00 76.94 315 ASP A O 1
ATOM 2490 N N . SER A 1 316 ? -9.090 -14.365 3.385 1.00 81.00 316 SER A N 1
ATOM 2491 C CA . SER A 1 316 ? -8.636 -13.409 2.374 1.00 81.00 316 SER A CA 1
ATOM 2492 C C . SER A 1 316 ? -8.344 -12.061 3.032 1.00 81.00 316 SER A C 1
ATOM 2494 O O . SER A 1 316 ? -9.264 -11.315 3.373 1.00 81.00 316 SER A O 1
ATOM 2496 N N . LEU A 1 317 ? -7.062 -11.748 3.194 1.00 86.62 317 LEU A N 1
ATOM 2497 C CA . LEU A 1 317 ? -6.599 -10.471 3.726 1.00 86.62 317 LEU A CA 1
ATOM 2498 C C . LEU A 1 317 ? -6.496 -9.437 2.602 1.00 86.62 317 LEU A C 1
ATOM 2500 O O . LEU A 1 317 ? -5.684 -9.573 1.686 1.00 86.62 317 LEU A O 1
ATOM 2504 N N . VAL A 1 318 ? -7.300 -8.380 2.691 1.00 90.75 318 VAL A N 1
ATOM 2505 C CA . VAL A 1 318 ? -7.165 -7.186 1.843 1.00 90.75 318 VAL A CA 1
ATOM 2506 C C . VAL A 1 318 ? -6.516 -6.092 2.672 1.00 90.75 318 VAL A C 1
ATOM 2508 O O . VAL A 1 318 ? -6.971 -5.820 3.780 1.00 90.75 318 VAL A O 1
ATOM 2511 N N . PHE A 1 319 ? -5.476 -5.447 2.151 1.00 93.38 319 PHE A N 1
ATOM 2512 C CA . PHE A 1 319 ? -4.778 -4.389 2.874 1.00 93.38 319 PHE A CA 1
ATOM 2513 C C . PHE A 1 319 ? -5.046 -3.003 2.288 1.00 93.38 319 PHE A C 1
ATOM 2515 O O . PHE A 1 319 ? -5.403 -2.838 1.120 1.00 93.38 319 PHE A O 1
ATOM 2522 N N . SER A 1 320 ? -4.871 -1.979 3.113 1.00 91.19 320 SER A N 1
ATOM 2523 C CA . SER A 1 320 ? -4.812 -0.582 2.692 1.00 91.19 320 SER A CA 1
ATOM 2524 C C . SER A 1 320 ? -3.799 0.145 3.565 1.00 91.19 320 SER A C 1
ATOM 2526 O O . SER A 1 320 ? -3.785 -0.034 4.778 1.00 91.19 320 SER A O 1
ATOM 2528 N N . HIS A 1 321 ? -2.941 0.945 2.942 1.00 89.44 321 HIS A N 1
ATOM 2529 C CA . HIS A 1 321 ? -1.933 1.758 3.624 1.00 89.44 321 HIS A CA 1
ATOM 2530 C C . HIS A 1 321 ? -2.430 3.184 3.766 1.00 89.44 321 HIS A C 1
ATOM 2532 O O . HIS A 1 321 ? -2.956 3.739 2.795 1.00 89.44 321 HIS A O 1
ATOM 2538 N N . ASN A 1 322 ? -2.185 3.791 4.921 1.00 85.31 322 ASN A N 1
ATOM 2539 C CA . ASN A 1 322 ? -2.466 5.204 5.094 1.00 85.31 322 ASN A CA 1
ATOM 2540 C C . ASN A 1 322 ? -1.414 6.103 4.419 1.00 85.31 322 ASN A C 1
ATOM 2542 O O . ASN A 1 322 ? -0.396 5.628 3.905 1.00 85.31 322 ASN A O 1
ATOM 2546 N N . ARG A 1 323 ? -1.680 7.412 4.395 1.00 81.00 323 ARG A N 1
ATOM 2547 C CA . ARG A 1 323 ? -0.678 8.435 4.075 1.00 81.00 323 ARG A CA 1
ATOM 2548 C C . ARG A 1 323 ? 0.236 8.679 5.285 1.00 81.00 323 ARG A C 1
ATOM 2550 O O . ARG A 1 323 ? -0.085 8.284 6.407 1.00 81.00 323 ARG A O 1
ATOM 2557 N N . ILE A 1 324 ? 1.375 9.328 5.043 1.00 85.12 324 ILE A N 1
ATOM 2558 C CA . ILE A 1 324 ? 2.215 9.891 6.113 1.00 85.12 324 ILE A CA 1
ATOM 2559 C C . ILE A 1 324 ? 1.451 10.989 6.865 1.00 85.12 324 ILE A C 1
ATOM 2561 O O . ILE A 1 324 ? 0.521 11.565 6.301 1.00 85.12 324 ILE A O 1
ATOM 2565 N N . HIS A 1 325 ? 1.856 11.283 8.104 1.00 86.12 325 HIS A N 1
ATOM 2566 C CA . HIS A 1 325 ? 1.238 12.318 8.949 1.00 86.12 325 HIS A CA 1
ATOM 2567 C C . HIS A 1 325 ? -0.265 12.111 9.174 1.00 86.12 325 HIS A C 1
ATOM 2569 O O . HIS A 1 325 ? -1.066 13.019 8.974 1.00 86.12 325 HIS A O 1
ATOM 2575 N N . THR A 1 326 ? -0.646 10.883 9.525 1.00 90.62 326 THR A N 1
ATOM 2576 C CA . THR A 1 326 ? -2.044 10.522 9.827 1.00 90.62 326 THR A CA 1
ATOM 2577 C C . THR A 1 326 ? -2.246 10.070 11.264 1.00 90.62 326 THR A C 1
ATOM 2579 O O . THR A 1 326 ? -3.368 10.063 11.771 1.00 90.62 326 THR A O 1
ATOM 2582 N N . ASN A 1 327 ? -1.160 9.675 11.925 1.00 94.62 327 ASN A N 1
ATOM 2583 C CA . ASN A 1 327 ? -1.162 9.151 13.276 1.00 94.62 327 ASN A CA 1
ATOM 2584 C C . ASN A 1 327 ? 0.125 9.564 13.990 1.00 94.62 327 ASN A C 1
ATOM 2586 O O . ASN A 1 327 ? 1.190 9.613 13.375 1.00 94.62 327 ASN A O 1
ATOM 2590 N N . VAL A 1 328 ? 0.024 9.781 15.296 1.00 96.38 328 VAL A N 1
ATOM 2591 C CA . VAL A 1 328 ? 1.157 9.912 16.212 1.00 96.38 328 VAL A CA 1
ATOM 2592 C C . VAL A 1 328 ? 0.980 8.874 17.313 1.00 96.38 328 VAL A C 1
ATOM 2594 O O . VAL A 1 328 ? -0.056 8.851 17.978 1.00 96.38 328 VAL A O 1
ATOM 2597 N N . LEU A 1 329 ? 1.969 8.000 17.513 1.00 97.69 329 LEU A N 1
ATOM 2598 C CA . LEU A 1 329 ? 1.956 7.120 18.684 1.00 97.69 329 LEU A CA 1
ATOM 2599 C C . LEU A 1 329 ? 2.262 7.935 19.937 1.00 97.69 329 LEU A C 1
ATOM 2601 O O . LEU A 1 329 ? 3.305 8.582 20.004 1.00 97.69 329 LEU A O 1
ATOM 2605 N N . ALA A 1 330 ? 1.365 7.872 20.915 1.00 98.19 330 ALA A N 1
ATOM 2606 C CA . ALA A 1 330 ? 1.489 8.588 22.175 1.00 98.19 330 ALA A CA 1
ATOM 2607 C C . ALA A 1 330 ? 1.071 7.703 23.351 1.00 98.19 330 ALA A C 1
ATOM 2609 O O . ALA A 1 330 ? 0.196 6.838 23.220 1.00 98.19 330 ALA A O 1
ATOM 2610 N N . TYR A 1 331 ? 1.687 7.934 24.506 1.00 98.56 331 TYR A N 1
ATOM 2611 C CA . TYR A 1 331 ? 1.288 7.288 25.747 1.00 98.56 331 TYR A CA 1
ATOM 2612 C C . TYR A 1 331 ? 0.055 7.974 26.338 1.00 98.56 331 TYR A C 1
ATOM 2614 O O . TYR A 1 331 ? -0.004 9.200 26.436 1.00 98.56 331 TYR A O 1
ATOM 2622 N N . VAL A 1 332 ? -0.930 7.186 26.763 1.00 98.44 332 VAL A N 1
ATOM 2623 C CA . VAL A 1 332 ? -2.149 7.687 27.405 1.00 98.44 332 VAL A CA 1
ATOM 2624 C C . VAL A 1 332 ? -2.186 7.179 28.840 1.00 98.44 332 VAL A C 1
ATOM 2626 O O . VAL A 1 332 ? -2.602 6.050 29.102 1.00 98.44 332 VAL A O 1
ATOM 2629 N N . GLU A 1 333 ? -1.753 8.029 29.773 1.00 98.19 333 GLU A N 1
ATOM 2630 C CA . GLU A 1 333 ? -1.611 7.722 31.204 1.00 98.19 333 GLU A CA 1
ATOM 2631 C C . GLU A 1 333 ? -2.872 7.112 31.819 1.00 98.19 333 GLU A C 1
ATOM 2633 O O . GLU A 1 333 ? -2.789 6.136 32.561 1.00 98.19 333 GLU A O 1
ATOM 2638 N N . ARG A 1 334 ? -4.058 7.628 31.471 1.00 97.81 334 ARG A N 1
ATOM 2639 C CA . ARG A 1 334 ? -5.335 7.104 31.984 1.00 97.81 334 ARG A CA 1
ATOM 2640 C C . ARG A 1 334 ? -5.556 5.625 31.654 1.00 97.81 334 ARG A C 1
ATOM 2642 O O . ARG A 1 334 ? -6.274 4.941 32.383 1.00 97.81 334 ARG A O 1
ATOM 2649 N N . HIS A 1 335 ? -4.983 5.148 30.555 1.00 97.56 335 HIS A N 1
ATOM 2650 C CA . HIS A 1 335 ? -5.104 3.766 30.102 1.00 97.56 335 HIS A CA 1
ATOM 2651 C C . HIS A 1 335 ? -3.838 2.939 30.337 1.00 97.56 335 HIS A C 1
ATOM 2653 O O . HIS A 1 335 ? -3.867 1.747 30.041 1.00 97.56 335 HIS A O 1
ATOM 2659 N N . ASP A 1 336 ? -2.765 3.555 30.843 1.00 97.38 336 ASP A N 1
ATOM 2660 C CA . ASP A 1 336 ? -1.453 2.932 31.037 1.00 97.38 336 ASP A CA 1
ATOM 2661 C C . ASP A 1 336 ? -0.963 2.204 29.767 1.00 97.38 336 ASP A C 1
ATOM 2663 O O . ASP A 1 336 ? -0.519 1.056 29.802 1.00 97.38 336 ASP A O 1
ATOM 2667 N N . ASN A 1 337 ? -1.169 2.825 28.595 1.00 98.19 337 ASN A N 1
ATOM 2668 C CA . ASN A 1 337 ? -0.894 2.181 27.309 1.00 98.19 337 ASN A CA 1
ATOM 2669 C C . ASN A 1 337 ? -0.634 3.175 26.166 1.00 98.19 337 ASN A C 1
ATOM 2671 O O . ASN A 1 337 ? -0.950 4.361 26.258 1.00 98.19 337 ASN A O 1
ATOM 2675 N N . TRP A 1 338 ? -0.086 2.658 25.066 1.00 98.44 338 TRP A N 1
ATOM 2676 C CA . TRP A 1 338 ? 0.251 3.398 23.850 1.00 98.44 338 TRP A CA 1
ATOM 2677 C C . TRP A 1 338 ? -0.880 3.362 22.825 1.00 98.44 338 TRP A C 1
ATOM 2679 O O . TRP A 1 338 ? -1.381 2.286 22.507 1.00 98.44 338 TRP A O 1
ATOM 2689 N N . TYR A 1 339 ? -1.225 4.512 22.244 1.00 98.38 339 TYR A N 1
ATOM 2690 C CA . TYR A 1 339 ? -2.276 4.612 21.230 1.00 98.38 339 TYR A CA 1
ATOM 2691 C C . TYR A 1 339 ? -1.828 5.403 19.991 1.00 98.38 339 TYR A C 1
ATOM 2693 O O . TYR A 1 339 ? -1.062 6.359 20.116 1.00 98.38 339 TYR A O 1
ATOM 2701 N N . PRO A 1 340 ? -2.314 5.032 18.791 1.00 97.38 340 PRO A N 1
ATOM 2702 C CA . PRO A 1 340 ? -2.082 5.744 17.540 1.00 97.38 340 PRO A CA 1
ATOM 2703 C C . PRO A 1 340 ? -3.098 6.879 17.422 1.00 97.38 340 PRO A C 1
ATOM 2705 O O . PRO A 1 340 ? -4.167 6.731 16.830 1.00 97.38 340 PRO A O 1
ATOM 2708 N N . ILE A 1 341 ? -2.782 8.006 18.049 1.00 98.06 341 ILE A N 1
ATOM 2709 C CA . ILE A 1 341 ? -3.654 9.174 18.062 1.00 98.06 341 ILE A CA 1
ATOM 2710 C C . ILE A 1 341 ? -3.713 9.745 16.650 1.00 98.06 341 ILE A C 1
ATOM 2712 O O . ILE A 1 341 ? -2.685 10.101 16.073 1.00 98.06 341 ILE A O 1
ATOM 2716 N N . GLN A 1 342 ? -4.917 9.832 16.092 1.00 96.31 342 GLN A N 1
ATOM 2717 C CA . GLN A 1 342 ? -5.150 10.432 14.786 1.00 96.31 342 GLN A CA 1
ATOM 2718 C C . GLN A 1 342 ? -4.631 11.865 14.786 1.00 96.31 342 GLN A C 1
ATOM 2720 O O . GLN A 1 342 ? -4.942 12.643 15.689 1.00 96.31 342 GLN A O 1
ATOM 2725 N N . HIS A 1 343 ? -3.861 12.212 13.768 1.00 92.75 343 HIS A N 1
ATOM 2726 C CA . HIS A 1 343 ? -3.314 13.548 13.582 1.00 92.75 343 HIS A CA 1
ATOM 2727 C C . HIS A 1 343 ? -3.266 13.806 12.086 1.00 92.75 343 HIS A C 1
ATOM 2729 O O . HIS A 1 343 ? -2.514 13.122 11.401 1.00 92.75 343 HIS A O 1
ATOM 2735 N N . CYS A 1 344 ? -4.055 14.748 11.573 1.00 85.69 344 CYS A N 1
ATOM 2736 C CA . CYS A 1 344 ? -4.027 15.090 10.150 1.00 85.69 344 CYS A CA 1
ATOM 2737 C C . CYS A 1 344 ? -3.331 16.430 9.892 1.00 85.69 344 CYS A C 1
ATOM 2739 O O . CYS A 1 344 ? -3.201 17.273 10.776 1.00 85.69 344 CYS A O 1
ATOM 2741 N N . ASN A 1 345 ? -2.937 16.661 8.639 1.00 80.69 345 ASN A N 1
ATOM 2742 C CA . ASN A 1 345 ? -2.167 17.845 8.230 1.00 80.69 345 ASN A CA 1
ATOM 2743 C C . ASN A 1 345 ? -2.913 19.187 8.392 1.00 80.69 345 ASN A C 1
ATOM 2745 O O . ASN A 1 345 ? -2.336 20.248 8.164 1.00 80.69 345 ASN A O 1
ATOM 2749 N N . GLN A 1 346 ? -4.211 19.153 8.705 1.00 85.06 346 GLN A N 1
ATOM 2750 C CA . GLN A 1 346 ? -5.031 20.345 8.946 1.00 85.06 346 GLN A CA 1
ATOM 2751 C C . GLN A 1 346 ? -5.036 20.764 10.420 1.00 85.06 346 GLN A C 1
ATOM 2753 O O . GLN A 1 346 ? -5.522 21.848 10.748 1.00 85.06 346 GLN A O 1
ATOM 2758 N N . GLU A 1 347 ? -4.54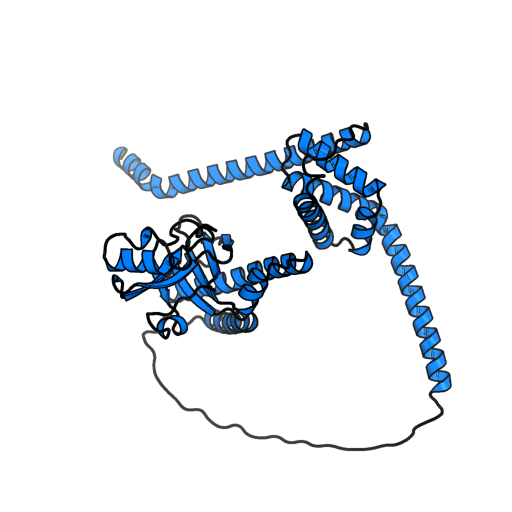5 19.903 11.308 1.00 89.75 347 GLU A N 1
ATOM 2759 C CA . GLU A 1 347 ? -4.496 20.156 12.739 1.00 89.75 347 GLU A CA 1
ATOM 2760 C C . GLU A 1 347 ? -3.218 20.909 13.122 1.00 89.75 347 GLU A C 1
ATOM 2762 O O . GLU A 1 347 ? -2.253 20.976 12.365 1.00 89.75 347 GLU A O 1
ATOM 2767 N N . SER A 1 348 ? -3.221 21.533 14.301 1.00 90.19 348 SER A N 1
ATOM 2768 C CA . SER A 1 348 ? -2.012 22.175 14.825 1.00 90.19 348 SER A CA 1
ATOM 2769 C C . SER A 1 348 ? -0.982 21.133 15.254 1.00 90.19 348 SER A C 1
ATOM 2771 O O . SER A 1 348 ? -1.378 20.085 15.757 1.00 90.19 348 SER A O 1
ATOM 2773 N N . ASP A 1 349 ? 0.301 21.493 15.256 1.00 84.50 349 ASP A N 1
ATOM 2774 C CA . ASP A 1 349 ? 1.390 20.638 15.760 1.00 84.50 349 ASP A CA 1
ATOM 2775 C C . ASP A 1 349 ? 1.125 20.071 17.168 1.00 84.50 349 ASP A C 1
ATOM 2777 O O . ASP A 1 349 ? 1.510 18.947 17.454 1.00 84.50 349 ASP A O 1
ATOM 2781 N N . SER A 1 350 ? 0.406 20.817 18.019 1.00 90.69 350 SER A N 1
ATOM 2782 C CA . SER A 1 350 ? 0.051 20.408 19.391 1.00 90.69 350 SER A CA 1
ATOM 2783 C C . SER A 1 350 ? -1.247 19.589 19.522 1.00 90.69 350 SER A C 1
ATOM 2785 O O . SER A 1 350 ? -1.766 19.397 20.625 1.00 90.69 350 SER A O 1
ATOM 2787 N N . ALA A 1 351 ? -1.861 19.186 18.405 1.00 94.06 351 ALA A N 1
ATOM 2788 C CA . ALA A 1 351 ? -3.179 18.551 18.417 1.00 94.06 351 ALA A CA 1
ATOM 2789 C C . ALA A 1 351 ? -3.157 17.184 19.107 1.00 94.06 351 ALA A C 1
ATOM 2791 O O . ALA A 1 351 ? -4.096 16.853 19.831 1.00 94.06 351 ALA A O 1
ATOM 2792 N N . THR A 1 352 ? -2.082 16.413 18.936 1.00 95.69 352 THR A N 1
ATOM 2793 C CA . THR A 1 352 ? -1.929 15.115 19.605 1.00 95.69 352 THR A CA 1
ATOM 2794 C C . THR A 1 352 ? -1.909 15.287 21.119 1.00 95.69 352 THR A C 1
ATOM 2796 O O . THR A 1 352 ? -2.661 14.616 21.822 1.00 95.69 352 THR A O 1
ATOM 2799 N N . GLU A 1 353 ? -1.117 16.225 21.632 1.00 96.44 353 GLU A N 1
ATOM 2800 C CA . GLU A 1 353 ? -0.993 16.518 23.058 1.00 96.44 353 GLU A CA 1
ATOM 2801 C C . GLU A 1 353 ? -2.330 16.962 23.648 1.00 96.44 353 GLU A C 1
ATOM 2803 O O . GLU A 1 353 ? -2.709 16.519 24.732 1.00 96.44 353 GLU A O 1
ATOM 2808 N N . GLN A 1 354 ? -3.083 17.793 22.922 1.00 97.38 354 GLN A N 1
ATOM 2809 C CA . GLN A 1 354 ? -4.413 18.227 23.345 1.00 97.38 354 GLN A CA 1
ATOM 2810 C C . GLN A 1 354 ? -5.405 17.058 23.414 1.00 97.38 354 GLN A C 1
ATOM 2812 O O . GLN A 1 354 ? -6.149 16.952 24.392 1.00 97.38 354 GLN A O 1
ATOM 2817 N N . LYS A 1 355 ? -5.400 16.156 22.422 1.00 98.25 355 LYS A N 1
ATOM 2818 C CA . LYS A 1 355 ? -6.245 14.948 22.415 1.00 98.25 355 LYS A CA 1
ATOM 2819 C C . LYS A 1 355 ? -5.879 14.010 23.564 1.00 98.25 355 LYS A C 1
ATOM 2821 O O . LYS A 1 355 ? -6.759 13.609 24.322 1.00 98.25 355 LYS A O 1
ATOM 2826 N N . VAL A 1 356 ? -4.589 13.731 23.756 1.00 98.00 356 VAL A N 1
ATOM 2827 C CA . VAL A 1 356 ? -4.087 12.901 24.865 1.00 98.00 356 VAL A CA 1
ATOM 2828 C C . VAL A 1 356 ? -4.470 13.505 26.215 1.00 98.00 356 VAL A C 1
ATOM 2830 O O . VAL A 1 356 ? -5.009 12.804 27.070 1.00 98.00 356 VAL A O 1
ATOM 2833 N N . ALA A 1 357 ? -4.272 14.812 26.401 1.00 97.81 357 ALA A N 1
ATOM 2834 C CA . ALA A 1 357 ? -4.667 15.500 27.625 1.00 97.81 357 ALA A CA 1
ATOM 2835 C C . ALA A 1 357 ? -6.187 15.440 27.849 1.00 97.81 357 ALA A C 1
ATOM 2837 O O . ALA A 1 357 ? -6.632 15.226 28.975 1.00 97.81 357 ALA A O 1
ATOM 2838 N N . SER A 1 358 ? -6.994 15.583 26.793 1.00 98.38 358 SER A N 1
ATOM 2839 C CA . SER A 1 358 ? -8.454 15.460 26.864 1.00 98.38 358 SER A CA 1
ATOM 2840 C C . SER A 1 358 ? -8.890 14.070 27.340 1.00 98.38 358 SER A C 1
ATOM 2842 O O . SER A 1 358 ? -9.726 13.970 28.244 1.00 98.38 358 SER A O 1
ATOM 2844 N N . VAL A 1 359 ? -8.276 13.007 26.807 1.00 98.31 359 VAL A N 1
ATOM 2845 C CA . VAL A 1 359 ? -8.531 11.623 27.239 1.00 98.31 359 VAL A CA 1
ATOM 2846 C C . VAL A 1 359 ? -8.075 11.412 28.682 1.00 98.31 359 VAL A C 1
ATOM 2848 O O . VAL A 1 359 ? -8.853 10.928 29.506 1.00 98.31 359 VAL A O 1
ATOM 2851 N N . ASN A 1 360 ? -6.861 11.841 29.039 1.00 98.06 360 ASN A N 1
ATOM 2852 C CA . ASN A 1 360 ? -6.339 11.710 30.404 1.00 98.06 360 ASN A CA 1
ATOM 2853 C C . ASN A 1 360 ? -7.238 12.413 31.435 1.00 98.06 360 ASN A C 1
ATOM 2855 O O . ASN A 1 360 ? -7.540 11.849 32.487 1.00 98.06 360 ASN A O 1
ATOM 2859 N N . ASN A 1 361 ? -7.764 13.588 31.086 1.00 98.06 361 ASN A N 1
ATOM 2860 C CA . ASN A 1 361 ? -8.699 14.351 31.914 1.00 98.06 361 ASN A CA 1
ATOM 2861 C C . ASN A 1 361 ? -10.139 13.803 31.896 1.00 98.06 361 ASN A C 1
ATOM 2863 O O . ASN A 1 361 ? -10.991 14.304 32.629 1.00 98.06 361 ASN A O 1
ATOM 2867 N N . GLY A 1 362 ? -10.439 12.794 31.072 1.00 97.75 362 GLY A N 1
ATOM 2868 C CA . GLY A 1 362 ? -11.777 12.211 30.952 1.00 97.75 362 GLY A CA 1
ATOM 2869 C C . GLY A 1 362 ? -12.807 13.079 30.258 1.00 97.75 362 GLY A C 1
ATOM 2870 O O . GLY A 1 362 ? -13.999 12.919 30.507 1.00 97.75 362 GLY A O 1
ATOM 2871 N N . GLN A 1 363 ? -12.356 14.018 29.436 1.00 98.25 363 GLN A N 1
ATOM 2872 C CA . GLN A 1 363 ? -13.230 14.884 28.654 1.00 98.25 363 GLN A CA 1
ATOM 2873 C C . GLN A 1 363 ? -13.712 14.196 27.372 1.00 98.25 363 GLN A C 1
ATOM 2875 O O . GLN A 1 363 ? -14.797 14.510 26.890 1.00 98.25 363 GLN A O 1
ATOM 2880 N N . THR A 1 364 ? -12.912 13.276 26.831 1.00 98.12 364 THR A N 1
ATOM 2881 C CA . THR A 1 364 ? -13.213 12.471 25.639 1.00 98.12 364 THR A CA 1
ATOM 2882 C C . THR A 1 364 ? -12.771 11.024 25.847 1.00 98.12 364 THR A C 1
ATOM 2884 O O . THR A 1 364 ? -11.975 10.740 26.748 1.00 98.12 364 THR A O 1
ATOM 2887 N N . GLU A 1 365 ? -13.297 10.104 25.038 1.00 98.00 365 GLU A N 1
ATOM 2888 C CA . GLU A 1 365 ? -12.896 8.697 25.064 1.00 98.00 365 GLU A CA 1
ATOM 2889 C C . GLU A 1 365 ? -11.762 8.447 24.064 1.00 98.00 365 GLU A C 1
ATOM 2891 O O . GLU A 1 365 ? -11.670 9.096 23.023 1.00 98.00 365 GLU A O 1
ATOM 2896 N N . ILE A 1 366 ? -10.901 7.460 24.334 1.00 97.88 366 ILE A N 1
ATOM 2897 C CA . ILE A 1 366 ? -9.792 7.141 23.420 1.00 97.88 366 ILE A CA 1
ATOM 2898 C C . ILE A 1 366 ? -10.286 6.737 22.025 1.00 97.88 366 ILE A C 1
ATOM 2900 O O . ILE A 1 366 ? -9.652 7.054 21.023 1.00 97.88 366 ILE A O 1
ATOM 2904 N N . THR A 1 367 ? -11.457 6.100 21.951 1.00 97.12 367 THR A N 1
ATOM 2905 C CA . THR A 1 367 ? -12.103 5.678 20.701 1.00 97.12 367 THR A CA 1
ATOM 2906 C C . THR A 1 367 ? -12.484 6.835 19.784 1.00 97.12 367 THR A C 1
ATOM 2908 O O . THR A 1 367 ? -12.695 6.603 18.596 1.00 97.12 367 THR A O 1
ATOM 2911 N N . ASP A 1 368 ? -12.559 8.060 20.310 1.00 96.69 368 ASP A N 1
ATOM 2912 C CA . ASP A 1 368 ? -12.850 9.262 19.525 1.00 96.69 368 ASP A CA 1
ATOM 2913 C C . ASP A 1 368 ? -11.625 9.740 18.728 1.00 96.69 368 ASP A C 1
ATOM 2915 O O . ASP A 1 368 ? -11.770 10.504 17.775 1.00 96.69 368 ASP A O 1
ATOM 2919 N N . HIS A 1 369 ? -10.425 9.274 19.096 1.00 97.31 369 HIS A N 1
ATOM 2920 C CA . HIS A 1 369 ? -9.147 9.767 18.569 1.00 97.31 369 HIS A CA 1
ATOM 2921 C C . HIS A 1 369 ? -8.299 8.692 17.887 1.00 97.31 369 HIS A C 1
ATOM 2923 O O . HIS A 1 369 ? -7.139 8.952 17.582 1.00 97.31 369 HIS A O 1
ATOM 2929 N N . ILE A 1 370 ? -8.836 7.490 17.654 1.00 96.94 370 ILE A N 1
ATOM 2930 C CA . ILE A 1 370 ? -8.113 6.366 17.034 1.00 96.94 370 ILE A CA 1
ATOM 2931 C C . ILE A 1 370 ? -8.903 5.751 15.875 1.00 96.94 370 ILE A C 1
ATOM 2933 O O . ILE A 1 370 ? -10.134 5.805 15.817 1.00 96.94 370 ILE A O 1
ATOM 2937 N N . ALA A 1 371 ? -8.197 5.085 14.962 1.00 92.75 371 ALA A N 1
ATOM 2938 C CA . ALA A 1 371 ? -8.822 4.292 13.913 1.00 92.75 371 ALA A CA 1
ATOM 2939 C C . ALA A 1 371 ? -9.477 3.017 14.482 1.00 92.75 371 ALA A C 1
ATOM 2941 O O . ALA A 1 371 ? -8.833 2.200 15.138 1.00 92.75 371 ALA A O 1
ATOM 2942 N N . MET A 1 372 ? -10.771 2.818 14.199 1.00 93.75 372 MET A N 1
ATOM 2943 C CA . MET A 1 372 ? -11.499 1.600 14.599 1.00 93.75 372 MET A CA 1
ATOM 2944 C C . MET A 1 372 ? -12.000 0.760 13.422 1.00 93.75 372 MET A C 1
ATOM 2946 O O . MET A 1 372 ? -12.010 -0.465 13.502 1.00 93.75 372 MET A O 1
ATOM 2950 N N . ARG A 1 373 ? -12.452 1.405 12.340 1.00 92.50 373 ARG A N 1
ATOM 2951 C CA . ARG A 1 373 ? -13.134 0.742 11.204 1.00 92.50 373 ARG A CA 1
ATOM 2952 C C . ARG A 1 373 ? -12.600 1.139 9.831 1.00 92.50 373 ARG A C 1
ATOM 2954 O O . ARG A 1 373 ? -12.878 0.476 8.831 1.00 92.50 373 ARG A O 1
ATOM 2961 N N . ALA A 1 374 ? -11.873 2.243 9.779 1.00 91.94 374 ALA A N 1
ATOM 2962 C CA . ALA A 1 374 ? -11.274 2.805 8.584 1.00 91.94 374 ALA A CA 1
ATOM 2963 C C . ALA A 1 374 ? -9.906 3.377 8.953 1.00 91.94 374 ALA A C 1
ATOM 2965 O O . ALA A 1 374 ? -9.653 3.623 10.130 1.00 91.94 374 ALA A O 1
ATOM 2966 N N . LEU A 1 375 ? -9.058 3.575 7.944 1.00 89.62 375 LEU A N 1
ATOM 2967 C CA . LEU A 1 375 ? -7.782 4.272 8.095 1.00 89.62 375 LEU A CA 1
ATOM 2968 C C . LEU A 1 375 ? -7.990 5.663 8.699 1.00 89.62 375 LEU A C 1
ATOM 2970 O O . LEU A 1 375 ? -9.027 6.293 8.460 1.00 89.62 375 LEU A O 1
ATOM 2974 N N . SER A 1 376 ? -6.986 6.144 9.425 1.00 84.81 376 SER A N 1
ATOM 2975 C CA . SER A 1 376 ? -6.978 7.517 9.929 1.00 84.81 376 SER A CA 1
ATOM 2976 C C . SER A 1 376 ? -7.064 8.532 8.780 1.00 84.81 376 SER A C 1
ATOM 2978 O O . SER A 1 376 ? -6.520 8.287 7.699 1.00 84.81 376 SER A O 1
ATOM 2980 N N . PRO A 1 377 ? -7.772 9.656 8.960 1.00 81.69 377 PRO A N 1
ATOM 2981 C CA . PRO A 1 377 ? -7.892 10.674 7.924 1.00 81.69 377 PRO A CA 1
ATOM 2982 C C . PRO A 1 377 ? -6.529 11.319 7.633 1.00 81.69 377 PRO A C 1
ATOM 2984 O O . PRO A 1 377 ? -5.705 11.463 8.534 1.00 81.69 377 PRO A O 1
ATOM 2987 N N . ALA A 1 378 ? -6.309 11.699 6.371 1.00 73.62 378 ALA A N 1
ATOM 2988 C CA . ALA A 1 378 ? -5.066 12.314 5.902 1.00 73.62 378 ALA A CA 1
ATOM 2989 C C . ALA A 1 378 ? -5.148 13.819 5.672 1.00 73.62 378 ALA A C 1
ATOM 2991 O O . ALA A 1 378 ? -6.253 14.286 5.317 1.00 73.62 378 ALA A O 1
#

pLDDT: mean 84.3, std 17.04, range [31.84, 98.56]

Foldseek 3Di:
DVVVVVVVVVVCCVPVVVVVVVVVVVVVVVVVVVVVVVLLVVLLVQLLVCLVVVVQDAAPCPVPPVLVVVLLVLLQVVLVVVVQDNVLSVVQCPPPVSVSSLRSSLRSSVVSVHDSVSSSVSSSVVSVVVCVVCVVVVVVVVVVVVVVVVVVVVVVVVVCVVVVPPDDDDDDDDDDDDDDDDDDDDDDDDDDPDPPPDVVLVVLVVVLVVLCVVLVKAWAFKDAQNDTLDGDPVNVPDDQADKALQKKWKWKDWPPGTIMIIIIHDPVLSVLQVVPPDDPVSVVVNVVSVVSVVVSVVSVVQSSVVVVVDHCPPTDIDMDIDHRQQFMWHHQVCVRDIAGFGGHPVDDPCVSVVVSVCCNVVVDPVSVGHDHRDGGDD